Protein 5LX8 (pdb70)

Solvent-accessible surface area: 19926 Å² total; per-residue (Å²): 141,131,80,113,91,139,7,50,42,128,112,0,46,93,27,1,94,36,0,43,29,11,4,7,79,12,12,57,34,33,2,2,10,20,4,5,2,0,3,1,11,0,4,1,0,9,1,0,0,64,14,39,140,48,22,28,25,5,19,9,2,0,23,12,100,62,19,72,32,92,11,134,0,0,17,34,0,7,93,51,0,30,94,1,2,72,90,0,12,64,0,0,74,9,0,47,93,13,71,87,188,64,11,105,79,34,62,50,30,18,0,0,0,57,0,2,6,0,4,0,4,1,14,0,2,12,0,0,6,44,1,3,14,9,53,72,43,81,37,116,104,112,41,113,114,125,34,21,0,66,88,66,84,29,34,79,6,15,59,59,2,0,55,5,0,48,54,0,38,92,46,8,33,77,88,18,155,99,101,17,38,0,3,26,2,0,0,0,0,2,0,0,20,0,16,1,20,12,0,9,40,8,79,42,81,36,5,47,56,78,33,64,38,93,104,5,1,109,47,0,17,116,8,1,40,71,132,16,1,69,106,22,54,40,17,46,22,120,6,0,0,24,9,16,20,30,162,91,63,59,25,45,0,12,5,4,3,14,63,20,64,134,91,16,14,97,0,20,1,10,3,8,2,35,58,33,47,33,3,3,10,1,2,0,0,19,7,0,2,0,1,0,17,9,44,82,114,0,38,5,44,60,104,67,30,21,113,132,71,23,97,38,77,92,29,34,0,2,1,0,0,8,1,0,2,2,10,37,35,12,9,2,5,42,22,121,67,63,58,0,81,149,64,90,75,7,3,84,12,180,21,61,0,20,44,37,5,1,4,8,30,6,3,52,20,100,32,120,13,17,86,113,38,98,66,63,4,11,14,13,14,47,30,24,1,5,14,0,14,0,11,0,4,34,0,0,0,1,0,34,19,83,75,74,79,17,61,65,0,0,44,18,0,16,82,0,1,51,20,0,38,57,0,34,69,70,0,143,33,8,119,149,86,64,28,0,33,56,78,11,38,59,16,95,105,118,96,26,65,64,114,73,0,17,74,2,0,52,31,0,12,9,3,0,17,0,5,47,6,24,31,2,13,5,1,8,9,18,45,45,3,61,88,38,0,44,58,5,7,119,65,0,32,106,75,2,72,17,3,166,101,21,15,12,69,90,32,57,7,18,19,2,0,0,0,96,96,31,32,61,78,14,126,70,51,42,65,39,4,90,45,72

Structure (mmCIF, N/CA/C/O backbone):
data_5LX8
#
_entry.id   5LX8
#
_cell.length_a   107.633
_cell.length_b   129.380
_cell.length_c   86.610
_cell.angle_alpha   90.00
_cell.angle_beta   90.00
_cell.angle_gamma   90.00
#
_symmetry.space_group_name_H-M   'C 2 2 21'
#
loop_
_entity.id
_entity.type
_entity.pdbx_description
1 polymer 'SusD homolog'
2 non-polymer 'SULFATE ION'
3 non-polymer 'SODIUM ION'
4 water water
#
loop_
_atom_site.group_PDB
_atom_site.id
_atom_site.type_symbol
_atom_site.label_atom_id
_atom_site.label_alt_id
_atom_site.label_comp_id
_atom_site.label_asym_id
_atom_site.label_entity_id
_atom_site.label_seq_id
_atom_site.pdbx_PDB_ins_code
_atom_site.Cartn_x
_atom_site.Cartn_y
_atom_site.Cartn_z
_atom_site.occupancy
_atom_site.B_iso_or_equiv
_atom_site.auth_seq_id
_atom_site.auth_comp_id
_atom_site.auth_asym_id
_atom_site.auth_atom_id
_atom_site.pdbx_PDB_model_num
ATOM 1 N N . VAL A 1 32 ? 74.976 -17.196 40.709 1.00 32.18 32 VAL A N 1
ATOM 2 C CA . VAL A 1 32 ? 76.092 -17.385 39.748 1.00 27.31 32 VAL A CA 1
ATOM 3 C C . VAL A 1 32 ? 75.526 -17.096 38.336 1.00 27.41 32 VAL A C 1
ATOM 4 O O . VAL A 1 32 ? 74.713 -17.884 37.772 1.00 23.38 32 VAL A O 1
ATOM 8 N N . THR A 1 33 ? 75.934 -15.959 37.792 1.00 24.45 33 THR A N 1
ATOM 9 C CA . THR A 1 33 ? 75.377 -15.406 36.546 1.00 25.78 33 THR A CA 1
ATOM 10 C C . THR A 1 33 ? 75.272 -16.423 35.359 1.00 26.18 33 THR A C 1
ATOM 11 O O . THR A 1 33 ? 74.190 -16.617 34.746 1.00 25.82 33 THR A O 1
ATOM 15 N N . GLY A 1 34 ? 76.391 -17.086 35.064 1.00 24.61 34 GLY A N 1
ATOM 16 C CA . GLY A 1 34 ? 76.513 -17.994 33.923 1.00 24.43 34 GLY A CA 1
ATOM 17 C C . GLY A 1 34 ? 75.854 -19.350 34.176 1.00 24.63 34 GLY A C 1
ATOM 18 O O . GLY A 1 34 ? 75.816 -20.172 33.287 1.00 21.01 34 GLY A O 1
ATOM 19 N N . ASP A 1 35 ? 75.373 -19.606 35.401 1.00 24.60 35 ASP A N 1
ATOM 20 C CA . ASP A 1 35 ? 74.607 -20.849 35.693 1.00 24.92 35 ASP A CA 1
ATOM 21 C C . ASP A 1 35 ? 73.061 -20.699 35.653 1.00 23.97 35 ASP A C 1
ATOM 22 O O . ASP A 1 35 ? 72.355 -21.680 35.916 1.00 23.94 35 ASP A O 1
ATOM 27 N N . GLN A 1 36 ? 72.543 -19.522 35.306 1.00 23.15 36 GLN A N 1
ATOM 28 C CA . GLN A 1 36 ? 71.107 -19.250 35.290 1.00 23.78 36 GLN A CA 1
ATOM 29 C C . GLN A 1 36 ? 70.505 -19.753 33.985 1.00 24.24 36 GLN A C 1
ATOM 30 O O . GLN A 1 36 ? 70.798 -19.219 32.909 1.00 21.60 36 GLN A O 1
ATOM 36 N N . ILE A 1 37 ? 69.637 -20.744 34.086 1.00 23.21 37 ILE A N 1
ATOM 37 C CA . ILE A 1 37 ? 68.952 -21.268 32.913 1.00 24.03 37 ILE A CA 1
ATOM 38 C C . ILE A 1 37 ? 67.942 -20.263 32.352 1.00 23.38 37 ILE A C 1
ATOM 39 O O . ILE A 1 37 ? 67.690 -20.221 31.119 1.00 22.69 37 ILE A O 1
ATOM 44 N N . ALA A 1 38 ? 67.375 -19.457 33.250 1.00 21.77 38 ALA A N 1
ATOM 45 C CA . ALA A 1 38 ? 66.336 -18.506 32.918 1.00 22.56 38 ALA A CA 1
ATOM 46 C C . ALA A 1 38 ? 66.485 -17.221 33.719 1.00 22.57 38 ALA A C 1
ATOM 47 O O . ALA A 1 38 ? 66.447 -17.258 34.939 1.00 22.71 38 ALA A O 1
ATOM 49 N N . SER A 1 39 ? 66.633 -16.084 33.034 1.00 20.64 39 SER A N 1
ATOM 50 C CA . SER A 1 39 ? 66.640 -14.764 33.676 1.00 19.87 39 SER A CA 1
ATOM 51 C C . SER A 1 39 ? 65.221 -14.248 33.978 1.00 18.33 39 SER A C 1
ATOM 52 O O . SER A 1 39 ? 64.231 -14.703 33.366 1.00 17.71 39 SER A O 1
ATOM 55 N N . PRO A 1 40 ? 65.106 -13.295 34.906 1.00 18.53 40 PRO A N 1
ATOM 56 C CA . PRO A 1 40 ? 63.788 -12.663 35.143 1.00 18.80 40 PRO A CA 1
ATOM 57 C C . PRO A 1 40 ? 63.088 -12.161 33.904 1.00 17.87 40 PRO A C 1
ATOM 58 O O . PRO A 1 40 ? 61.877 -12.356 33.770 1.00 17.85 40 PRO A O 1
ATOM 62 N N . GLU A 1 41 ? 63.824 -11.471 33.038 1.00 17.07 41 GLU A N 1
ATOM 63 C CA . GLU A 1 41 ? 63.238 -10.908 31.842 1.00 18.48 41 GLU A CA 1
ATOM 64 C C . GLU A 1 41 ? 62.643 -12.013 30.983 1.00 16.93 41 GLU A C 1
ATOM 65 O O . GLU A 1 41 ? 61.537 -11.867 30.464 1.00 16.23 41 GLU A O 1
ATOM 71 N N . TYR A 1 42 ? 63.362 -13.118 30.823 1.00 14.92 42 TYR A N 1
ATOM 72 C CA . TYR A 1 42 ? 62.869 -14.195 29.960 1.00 15.30 42 TYR A CA 1
ATOM 73 C C . TYR A 1 42 ? 61.625 -14.840 30.582 1.00 16.28 42 TYR A C 1
ATOM 74 O O . TYR A 1 42 ? 60.637 -15.117 29.904 1.00 14.28 42 TYR A O 1
ATOM 83 N N . VAL A 1 43 ? 61.652 -15.040 31.902 1.00 17.05 43 VAL A N 1
ATOM 84 C CA . VAL A 1 43 ? 60.510 -15.664 32.562 1.00 16.14 43 VAL A CA 1
ATOM 85 C C . VAL A 1 43 ? 59.289 -14.720 32.533 1.00 15.77 43 VAL A C 1
ATOM 86 O O . VAL A 1 43 ? 58.134 -15.150 32.321 1.00 15.78 43 VAL A O 1
ATOM 90 N N . ASP A 1 44 ? 59.527 -13.438 32.749 1.00 16.14 44 ASP A N 1
ATOM 91 C CA . ASP A 1 44 ? 58.415 -12.488 32.639 1.00 17.76 44 ASP A CA 1
ATOM 92 C C . ASP A 1 44 ? 57.834 -12.468 31.248 1.00 16.65 44 ASP A C 1
ATOM 93 O O . ASP A 1 44 ? 56.634 -12.266 31.100 1.00 16.59 44 ASP A O 1
ATOM 98 N N . ASN A 1 45 ? 58.685 -12.549 30.240 1.00 16.34 45 ASN A N 1
ATOM 99 C CA . ASN A 1 45 ? 58.191 -12.698 28.862 1.00 17.48 45 ASN A CA 1
ATOM 100 C C . ASN A 1 45 ? 57.326 -13.948 28.646 1.00 15.06 45 ASN A C 1
ATOM 101 O O . ASN A 1 45 ? 56.312 -13.870 27.954 1.00 15.70 45 ASN A O 1
ATOM 106 N N . LEU A 1 46 ? 57.687 -15.064 29.245 1.00 13.91 46 LEU A N 1
ATOM 107 C CA . LEU A 1 46 ? 56.852 -16.264 29.158 1.00 14.61 46 LEU A CA 1
ATOM 108 C C . LEU A 1 46 ? 55.495 -16.023 29.798 1.00 14.79 46 LEU A C 1
ATOM 109 O O . LEU A 1 46 ? 54.454 -16.443 29.281 1.00 13.56 46 LEU A O 1
ATOM 114 N N . VAL A 1 47 ? 55.514 -15.336 30.921 1.00 14.92 47 VAL A N 1
ATOM 115 C CA . VAL A 1 47 ? 54.263 -14.991 31.613 1.00 15.37 47 VAL A CA 1
ATOM 116 C C . VAL A 1 47 ? 53.413 -14.037 30.767 1.00 15.20 47 VAL A C 1
ATOM 117 O O . VAL A 1 47 ? 52.191 -14.226 30.609 1.00 13.64 47 VAL A O 1
ATOM 121 N N . ILE A 1 48 ? 54.038 -13.017 30.204 1.00 15.42 48 ILE A N 1
ATOM 122 C CA . ILE A 1 48 ? 53.307 -12.096 29.369 1.00 16.40 48 ILE A CA 1
ATOM 123 C C . ILE A 1 48 ? 52.710 -12.863 28.151 1.00 15.46 48 IL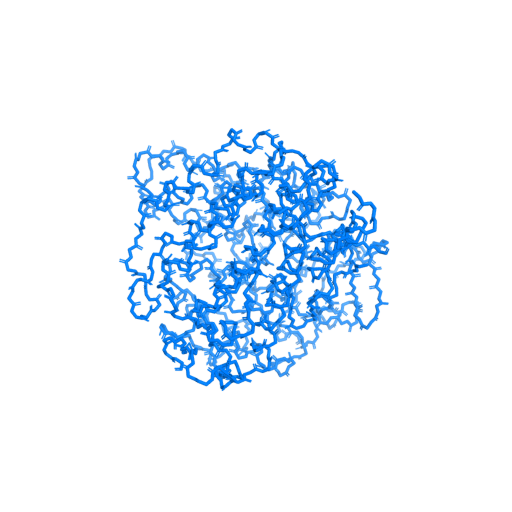E A C 1
ATOM 124 O O . ILE A 1 48 ? 51.575 -12.651 27.791 1.00 13.01 48 ILE A O 1
ATOM 129 N N . SER A 1 49 ? 53.472 -13.800 27.576 1.00 14.61 49 SER A N 1
ATOM 130 C CA A SER A 1 49 ? 52.995 -14.607 26.456 0.50 13.66 49 SER A CA 1
ATOM 131 C CA B SER A 1 49 ? 52.943 -14.572 26.444 0.50 14.41 49 SER A CA 1
ATOM 132 C C . SER A 1 49 ? 51.765 -15.429 26.857 1.00 13.92 49 SER A C 1
ATOM 133 O O . SER A 1 49 ? 50.855 -15.657 26.040 1.00 12.55 49 SER A O 1
ATOM 138 N N . ALA A 1 50 ? 51.786 -15.928 28.102 1.00 13.24 50 ALA A N 1
ATOM 139 C CA . ALA A 1 50 ? 50.667 -16.726 28.592 1.00 13.61 50 ALA A CA 1
ATOM 140 C C . ALA A 1 50 ? 49.402 -15.892 28.747 1.00 12.97 50 ALA A C 1
ATOM 141 O O . ALA A 1 50 ? 48.325 -16.383 28.491 1.00 12.55 50 ALA A O 1
ATOM 143 N N . TYR A 1 51 ? 49.533 -14.630 29.139 1.00 12.25 51 TYR A N 1
ATOM 144 C CA . TYR A 1 51 ? 48.384 -13.726 29.102 1.00 13.13 51 TYR A CA 1
ATOM 145 C C . TYR A 1 51 ? 47.961 -13.368 27.671 1.00 13.79 51 TYR A C 1
ATOM 146 O O . TYR A 1 51 ? 46.729 -13.238 27.356 1.00 15.26 51 TYR A O 1
ATOM 155 N N . ALA A 1 52 ? 48.961 -13.123 26.835 1.00 13.40 52 ALA A N 1
ATOM 156 C CA . ALA A 1 52 ? 48.724 -12.564 25.485 1.00 13.87 52 ALA A CA 1
ATOM 157 C C . ALA A 1 52 ? 47.849 -13.458 24.597 1.00 14.20 52 ALA A C 1
ATOM 158 O O . ALA A 1 52 ? 47.033 -12.974 23.809 1.00 14.30 52 ALA A O 1
ATOM 160 N N . ILE A 1 53 ? 47.989 -14.763 24.752 1.00 12.85 53 ILE A N 1
ATOM 161 C CA . ILE A 1 53 ? 47.211 -15.681 23.962 1.00 14.06 53 ILE A CA 1
ATOM 162 C C . ILE A 1 53 ? 45.711 -15.566 24.221 1.00 13.84 53 ILE A C 1
ATOM 163 O O . ILE A 1 53 ? 44.879 -15.882 23.366 1.00 14.16 53 ILE A O 1
ATOM 168 N N . TRP A 1 54 ? 45.340 -15.069 25.404 1.00 13.98 54 TRP A N 1
ATOM 169 C CA . TRP A 1 54 ? 43.942 -14.808 25.673 1.00 13.03 54 TRP A CA 1
ATOM 170 C C . TRP A 1 54 ? 43.344 -13.704 24.805 1.00 14.88 54 TRP A C 1
ATOM 171 O O . TRP A 1 54 ? 42.141 -13.720 24.559 1.00 13.52 54 TRP A O 1
ATOM 182 N N . ALA A 1 55 ? 44.190 -12.792 24.330 1.00 14.54 55 ALA A N 1
ATOM 183 C CA . ALA A 1 55 ? 43.773 -11.718 23.411 1.00 15.64 55 ALA A CA 1
ATOM 184 C C . ALA A 1 55 ? 44.008 -12.017 21.973 1.00 16.08 55 ALA A C 1
ATOM 185 O O . ALA A 1 55 ? 43.348 -11.404 21.145 1.00 18.13 55 ALA A O 1
ATOM 187 N N . THR A 1 56 ? 44.983 -12.863 21.659 1.00 16.05 56 THR A N 1
ATOM 188 C CA . THR A 1 56 ? 45.394 -13.113 20.260 1.00 16.95 56 THR A CA 1
ATOM 189 C C . THR A 1 56 ? 45.149 -14.531 19.761 1.00 16.65 56 THR A C 1
ATOM 190 O O . THR A 1 56 ? 45.360 -14.781 18.567 1.00 16.42 56 THR A O 1
ATOM 194 N N . GLY A 1 57 ? 44.738 -15.435 20.659 1.00 14.57 57 GLY A N 1
ATOM 195 C CA . GLY A 1 57 ? 44.704 -16.897 20.391 1.00 14.02 57 GLY A CA 1
ATOM 196 C C . GLY A 1 57 ? 43.355 -17.330 19.846 1.00 13.63 57 GLY A C 1
ATOM 197 O O . GLY A 1 57 ? 43.217 -18.467 19.422 1.00 13.06 57 GLY A O 1
ATOM 198 N N . ASP A 1 58 ? 42.358 -16.432 19.836 1.00 12.70 58 ASP A N 1
ATOM 199 C CA . ASP A 1 58 ? 41.033 -16.806 19.370 1.00 13.64 58 ASP A CA 1
ATOM 200 C C . ASP A 1 58 ? 40.819 -16.160 18.015 1.00 14.82 58 ASP A C 1
ATOM 201 O O . ASP A 1 58 ? 41.707 -15.462 17.519 1.00 14.25 58 ASP A O 1
ATOM 206 N N . ASP A 1 59 ? 39.625 -16.331 17.465 1.00 15.57 59 ASP A N 1
ATOM 207 C CA . ASP A 1 59 ? 39.329 -15.761 16.130 1.00 15.92 59 ASP A CA 1
ATOM 208 C C . ASP A 1 59 ? 37.835 -15.598 15.954 1.00 15.67 59 ASP A C 1
ATOM 209 O O . ASP A 1 59 ? 37.050 -15.944 16.852 1.00 13.90 59 ASP A O 1
ATOM 214 N N . ILE A 1 60 ? 37.444 -15.120 14.771 1.00 15.88 60 ILE A N 1
ATOM 215 C CA . ILE A 1 60 ? 36.065 -14.732 14.486 1.00 15.28 60 ILE A CA 1
ATOM 216 C C . ILE A 1 60 ? 35.037 -15.836 14.728 1.00 16.03 60 ILE A C 1
ATOM 217 O O . ILE A 1 60 ? 33.935 -15.537 15.136 1.00 17.26 60 ILE A O 1
ATOM 222 N N . ASN A 1 61 ? 35.392 -17.088 14.438 1.00 14.13 61 ASN A N 1
ATOM 223 C CA . ASN A 1 61 ? 34.486 -18.222 14.635 1.00 16.12 61 ASN A CA 1
ATOM 224 C C . ASN A 1 61 ? 34.859 -19.083 15.853 1.00 14.99 61 ASN A C 1
ATOM 225 O O . ASN A 1 61 ? 34.361 -20.173 16.012 1.00 15.16 61 ASN A O 1
ATOM 230 N N . SER A 1 62 ? 35.742 -18.562 16.704 1.00 15.40 62 SER A N 1
ATOM 231 C CA A SER A 1 62 ? 36.218 -19.303 17.889 0.50 15.91 62 SER A CA 1
ATOM 232 C CA B SER A 1 62 ? 36.244 -19.288 17.871 0.50 15.31 62 SER A CA 1
ATOM 233 C C . SER A 1 62 ? 36.590 -18.315 18.989 1.00 14.43 62 SER A C 1
ATOM 234 O O . SER A 1 62 ? 37.666 -18.377 19.548 1.00 15.82 62 SER A O 1
ATOM 239 N N . SER A 1 63 ? 35.686 -17.392 19.290 1.00 13.24 63 SER A N 1
ATOM 240 C CA . SER A 1 63 ? 35.974 -16.360 20.307 1.00 13.37 63 SER A CA 1
ATOM 241 C C . SER A 1 63 ? 36.069 -17.021 21.661 1.00 12.79 63 SER A C 1
ATOM 242 O O . SER A 1 63 ? 35.253 -17.903 21.966 1.00 11.48 63 SER A O 1
ATOM 245 N N . PHE A 1 64 ? 36.994 -16.537 22.487 1.00 12.92 64 PHE A N 1
ATOM 246 C CA . PHE A 1 64 ? 37.099 -16.998 23.867 1.00 13.60 64 PHE A CA 1
ATOM 247 C C . PHE A 1 64 ? 35.989 -16.498 24.784 1.00 13.30 64 PHE A C 1
ATOM 248 O O . PHE A 1 64 ? 35.841 -17.009 25.903 1.00 13.55 64 PHE A O 1
ATOM 256 N N . SER A 1 65 ? 35.163 -15.589 24.291 1.00 13.75 65 SER A N 1
ATOM 257 C CA . SER A 1 65 ? 33.875 -15.321 24.961 1.00 14.29 65 SER A CA 1
ATOM 258 C C . SER A 1 65 ? 32.920 -16.514 24.827 1.00 13.86 65 SER A C 1
ATOM 259 O O . SER A 1 65 ? 31.985 -16.642 25.596 1.00 14.21 65 SER A O 1
ATOM 262 N N . LEU A 1 66 ? 33.174 -17.366 23.822 1.00 12.51 66 LEU A N 1
ATOM 263 C CA . LEU A 1 66 ? 32.344 -18.499 23.467 1.00 12.19 66 LEU A CA 1
ATOM 264 C C . LEU A 1 66 ? 30.957 -18.088 22.947 1.00 12.06 66 LEU A C 1
ATOM 265 O O . LEU A 1 66 ? 30.025 -18.895 22.946 1.00 11.52 66 LEU A O 1
ATOM 270 N N . TRP A 1 67 ? 30.812 -16.841 22.477 1.00 12.16 67 TRP A N 1
ATOM 271 C CA . TRP A 1 67 ? 29.529 -16.426 21.903 1.00 12.68 67 TRP A CA 1
ATOM 272 C C . TRP A 1 67 ? 29.093 -17.348 20.759 1.00 12.34 67 TRP A C 1
ATOM 273 O O . TRP A 1 67 ? 27.905 -17.667 20.621 1.00 11.97 67 TRP A O 1
ATOM 284 N N . ASN A 1 68 ? 30.034 -17.803 19.967 1.00 12.16 68 ASN A N 1
ATOM 285 C CA . ASN A 1 68 ? 29.701 -18.681 18.815 1.00 12.61 68 ASN A CA 1
ATOM 286 C C . ASN A 1 68 ? 28.933 -19.923 19.204 1.00 13.29 68 ASN A C 1
ATOM 287 O O . ASN A 1 68 ? 28.159 -20.388 18.416 1.00 13.06 68 ASN A O 1
ATOM 292 N N . TYR A 1 69 ? 29.170 -20.426 20.436 1.00 12.16 69 TYR A N 1
ATOM 293 C CA . TYR A 1 69 ? 28.540 -21.607 20.985 1.00 12.56 69 TYR A CA 1
ATOM 294 C C . TYR A 1 69 ? 27.268 -21.300 21.753 1.00 12.64 69 TYR A C 1
ATOM 295 O O . TYR A 1 69 ? 26.363 -22.166 21.857 1.00 12.88 69 TYR A O 1
ATOM 304 N N . ASP A 1 70 ? 27.131 -20.070 22.268 1.00 12.70 70 ASP A N 1
ATOM 305 C CA . ASP A 1 70 ? 25.908 -19.698 22.967 1.00 12.72 70 ASP A CA 1
ATOM 306 C C . ASP A 1 70 ? 24.759 -19.378 21.998 1.00 12.69 70 ASP A C 1
ATOM 307 O O . ASP A 1 70 ? 23.626 -19.110 22.435 1.00 13.64 70 ASP A O 1
ATOM 312 N N . VAL A 1 71 ? 24.996 -19.495 20.686 1.00 13.40 71 VAL A N 1
ATOM 313 C CA . VAL A 1 71 ? 23.837 -19.507 19.724 1.00 13.81 71 VAL A CA 1
ATOM 314 C C . VAL A 1 71 ? 22.881 -20.653 19.998 1.00 12.62 71 VAL A C 1
ATOM 315 O O . VAL A 1 71 ? 21.730 -20.647 19.523 1.00 14.02 71 VAL A O 1
ATOM 319 N N . ARG A 1 72 ? 23.348 -21.659 20.731 1.00 12.33 72 ARG A N 1
ATOM 320 C CA . ARG A 1 72 ? 22.457 -22.721 21.209 1.00 12.46 72 ARG A CA 1
ATOM 321 C C . ARG A 1 72 ? 21.408 -22.268 22.203 1.00 12.27 72 ARG A C 1
ATOM 322 O O . ARG A 1 72 ? 20.419 -22.954 22.391 1.00 13.18 72 ARG A O 1
ATOM 330 N N . SER A 1 73 ? 21.644 -21.174 22.928 1.00 11.53 73 SER A N 1
ATOM 331 C CA . SER A 1 73 ? 20.713 -20.724 23.950 1.00 10.80 73 SER A CA 1
ATOM 332 C C . SER A 1 73 ? 19.479 -20.045 23.359 1.00 11.28 73 SER A C 1
ATOM 333 O O . SER A 1 73 ? 19.385 -19.748 22.127 1.00 11.48 73 SER A O 1
ATOM 336 N N . ASP A 1 74 ? 18.547 -19.766 24.270 1.00 12.09 74 ASP A N 1
ATOM 337 C CA . ASP A 1 74 ? 17.346 -18.969 24.014 1.00 11.99 74 ASP A CA 1
ATOM 338 C C . ASP A 1 74 ? 17.614 -17.456 23.932 1.00 11.99 74 ASP A C 1
ATOM 339 O O . ASP A 1 74 ? 16.690 -16.706 23.676 1.00 12.97 74 ASP A O 1
ATOM 344 N N . ASP A 1 75 ? 18.855 -17.020 24.137 1.00 11.92 75 ASP A N 1
ATOM 345 C CA . ASP A 1 75 ? 19.217 -15.613 24.067 1.00 12.51 75 ASP A CA 1
ATOM 346 C C . ASP A 1 75 ? 19.449 -15.104 22.673 1.00 12.43 75 ASP A C 1
ATOM 347 O O . ASP A 1 75 ? 19.306 -13.893 22.443 1.00 12.46 75 ASP A O 1
ATOM 352 N N . CYS A 1 76 ? 19.861 -15.970 21.752 1.00 12.44 76 CYS A N 1
ATOM 353 C CA . CYS A 1 76 ? 20.283 -15.436 20.513 1.00 13.97 76 CYS A CA 1
ATOM 354 C C . CYS A 1 76 ? 20.213 -16.341 19.300 1.00 12.90 76 CYS A C 1
ATOM 355 O O . CYS A 1 76 ? 19.970 -17.557 19.414 1.00 13.23 76 CYS A O 1
ATOM 358 N N . TYR A 1 77 ? 20.425 -15.692 18.164 1.00 12.21 77 TYR A N 1
ATOM 359 C CA . TYR A 1 77 ? 20.514 -16.376 16.872 1.00 12.49 77 TYR A CA 1
ATOM 360 C C . TYR A 1 77 ? 21.908 -16.198 16.320 1.00 12.85 77 TYR A C 1
ATOM 361 O O . TYR A 1 77 ? 22.587 -15.234 16.668 1.00 12.47 77 TYR A O 1
ATOM 370 N N . LYS A 1 78 ? 22.338 -17.103 15.419 1.00 12.28 78 LYS A N 1
ATOM 371 C CA . LYS A 1 78 ? 23.634 -16.998 14.784 1.00 12.61 78 LYS A CA 1
ATOM 372 C C . LYS A 1 78 ? 23.813 -15.649 14.061 1.00 13.04 78 LYS A C 1
ATOM 373 O O . LYS A 1 78 ? 24.849 -15.026 14.160 1.00 12.60 78 LYS A O 1
ATOM 379 N N . GLY A 1 79 ? 22.828 -15.276 13.246 1.00 14.50 79 GLY A N 1
ATOM 380 C CA . GLY A 1 79 ? 22.970 -14.148 12.329 1.00 15.42 79 GLY A CA 1
ATOM 381 C C . GLY A 1 79 ? 23.838 -14.471 11.134 1.00 16.46 79 GLY A C 1
ATOM 382 O O . GLY A 1 79 ? 24.013 -15.651 10.738 1.00 17.69 79 GLY A O 1
ATOM 383 N N . GLY A 1 80 A 24.355 -13.413 10.541 1.00 14.63 80 GLY A N 1
ATOM 384 C CA . GLY A 1 80 A 25.078 -13.503 9.281 1.00 15.80 80 GLY A CA 1
ATOM 385 C C . GLY A 1 80 A 24.120 -13.465 8.093 1.00 16.51 80 GLY A C 1
ATOM 386 O O . GLY A 1 80 A 22.963 -13.001 8.230 1.00 15.43 80 GLY A O 1
ATOM 387 N N . SER A 1 81 ? 24.602 -13.924 6.931 1.00 16.96 81 SER A N 1
ATOM 388 C CA . SER A 1 81 ? 23.827 -13.780 5.671 1.00 18.88 81 SER A CA 1
ATOM 389 C C . SER A 1 81 ? 22.676 -14.793 5.548 1.00 18.82 81 SER A C 1
ATOM 390 O O . SER A 1 81 ? 21.684 -14.549 4.841 1.00 19.77 81 SER A O 1
ATOM 393 N N . GLY A 1 82 ? 22.779 -15.882 6.283 1.00 16.91 82 GLY A N 1
ATOM 394 C CA . GLY A 1 82 ? 21.775 -16.945 6.263 1.00 17.19 82 GLY A CA 1
ATOM 395 C C . GLY A 1 82 ? 22.274 -18.192 6.960 1.00 17.03 82 GLY A C 1
ATOM 396 O O . GLY A 1 82 ? 23.359 -18.199 7.565 1.00 15.12 82 GLY A O 1
ATOM 397 N N . THR A 1 83 ? 21.490 -19.280 6.885 1.00 17.52 83 THR A N 1
ATOM 398 C CA . THR A 1 83 ? 21.788 -20.445 7.691 1.00 19.02 83 THR A CA 1
ATOM 399 C C . THR A 1 83 ? 23.098 -21.101 7.314 1.00 18.97 83 THR A C 1
ATOM 400 O O . THR A 1 83 ? 23.734 -21.733 8.182 1.00 18.02 83 THR A O 1
ATOM 404 N N . GLU A 1 84 ? 23.529 -20.932 6.065 1.00 19.21 84 GLU A N 1
ATOM 405 C CA . GLU A 1 84 ? 24.765 -21.534 5.608 1.00 20.99 84 GLU A CA 1
ATOM 406 C C . GLU A 1 84 ? 25.986 -20.667 5.803 1.00 19.94 84 GLU A C 1
ATOM 407 O O . GLU A 1 84 ? 27.097 -21.073 5.480 1.00 18.84 84 GLU A O 1
ATOM 413 N N . ASP A 1 85 ? 25.817 -19.481 6.397 1.00 17.95 85 ASP A N 1
ATOM 414 C CA . ASP A 1 85 ? 26.933 -18.614 6.720 1.00 17.65 85 ASP A CA 1
ATOM 415 C C . ASP A 1 85 ? 27.455 -19.062 8.085 1.00 17.04 85 ASP A C 1
ATOM 416 O O . ASP A 1 85 ? 27.092 -18.523 9.115 1.00 17.03 85 ASP A O 1
ATOM 421 N N . GLY A 1 86 ? 28.291 -20.090 8.083 1.00 16.90 86 GLY A N 1
ATOM 422 C CA . GLY A 1 86 ? 28.673 -20.778 9.305 1.00 15.58 86 GLY A CA 1
ATOM 423 C C . GLY A 1 86 ? 27.690 -21.906 9.541 1.00 15.79 86 GLY A C 1
ATOM 424 O O . GLY A 1 86 ? 26.987 -21.958 10.548 1.00 13.87 86 GLY A O 1
ATOM 425 N N . GLY A 1 87 ? 27.612 -22.826 8.573 1.00 14.79 87 GLY A N 1
ATOM 426 C CA . GLY A 1 87 ? 26.661 -23.928 8.656 1.00 15.09 87 GLY A CA 1
ATOM 427 C C . GLY A 1 87 ? 26.803 -24.790 9.917 1.00 13.73 87 GLY A C 1
ATOM 428 O O . GLY A 1 87 ? 25.795 -25.291 10.484 1.00 14.87 87 GLY A O 1
ATOM 429 N N . VAL A 1 88 ? 28.029 -25.037 10.322 1.00 14.09 88 VAL A N 1
ATOM 430 C CA . VAL A 1 88 ? 28.302 -25.799 11.586 1.00 13.58 88 VAL A CA 1
ATOM 431 C C . VAL A 1 88 ? 27.684 -25.106 12.811 1.00 13.64 88 VAL A C 1
ATOM 432 O O . VAL A 1 88 ? 27.325 -25.775 13.793 1.00 13.24 88 VAL A O 1
ATOM 436 N N . PHE A 1 89 ? 27.555 -23.779 12.756 1.00 12.87 89 PHE A N 1
ATOM 437 C CA . PHE A 1 89 ? 26.962 -23.009 13.899 1.00 12.90 89 PHE A CA 1
ATOM 438 C C . PHE A 1 89 ? 25.457 -22.990 13.805 1.00 12.88 89 PHE A C 1
ATOM 439 O O . PHE A 1 89 ? 24.768 -23.021 14.816 1.00 12.33 89 PHE A O 1
ATOM 447 N N . ASN A 1 90 ? 24.911 -22.973 12.583 1.00 12.45 90 ASN A N 1
ATOM 448 C CA . ASN A 1 90 ? 23.507 -23.248 12.439 1.00 13.33 90 ASN A CA 1
ATOM 449 C C . ASN A 1 90 ? 23.133 -24.587 13.020 1.00 12.87 90 ASN A C 1
ATOM 450 O O . ASN A 1 90 ? 22.145 -24.733 13.732 1.00 12.81 90 ASN A O 1
ATOM 455 N N . ALA A 1 91 ? 23.954 -25.572 12.745 1.00 12.38 91 ALA A N 1
ATOM 456 C CA . ALA A 1 91 ? 23.659 -26.922 13.251 1.00 12.75 91 ALA A CA 1
ATOM 457 C C . ALA A 1 91 ? 23.650 -26.912 14.786 1.00 11.99 91 ALA A C 1
ATOM 458 O O . ALA A 1 91 ? 22.776 -27.460 15.403 1.00 11.52 91 ALA A O 1
ATOM 460 N N . LEU A 1 92 ? 24.609 -26.213 15.384 1.00 12.68 92 LEU A N 1
ATOM 461 C CA . LEU A 1 92 ? 24.582 -26.043 16.869 1.00 13.58 92 LEU A CA 1
ATOM 462 C C . LEU A 1 92 ? 23.334 -25.325 17.312 1.00 12.61 92 LEU A C 1
ATOM 463 O O . LEU A 1 92 ? 22.653 -25.772 18.244 1.00 13.96 92 LEU A O 1
ATOM 468 N N . GLU A 1 93 ? 22.991 -24.235 16.627 1.00 12.45 93 GLU A N 1
ATOM 469 C CA . GLU A 1 93 ? 21.806 -23.451 17.045 1.00 12.92 93 GLU A CA 1
ATOM 470 C C . GLU A 1 93 ? 20.532 -24.286 17.146 1.00 13.49 93 GLU A C 1
ATOM 471 O O . GLU A 1 93 ? 19.757 -24.142 18.089 1.00 12.93 93 GLU A O 1
ATOM 477 N N . ILE A 1 94 ? 20.320 -25.168 16.164 1.00 13.94 94 ILE A N 1
ATOM 478 C CA . ILE A 1 94 ? 19.120 -26.001 16.105 1.00 14.19 94 ILE A CA 1
ATOM 479 C C . ILE A 1 94 ? 19.292 -27.438 16.673 1.00 14.10 94 ILE A C 1
ATOM 480 O O . ILE A 1 94 ? 18.315 -28.187 16.730 1.00 14.30 94 ILE A O 1
ATOM 485 N N . SER A 1 95 ? 20.504 -27.790 17.123 1.00 13.63 95 SER A N 1
ATOM 486 C CA . SER A 1 95 ? 20.864 -29.098 17.707 1.00 13.97 95 SER A CA 1
ATOM 487 C C . SER A 1 95 ? 20.749 -30.274 16.705 1.00 15.81 95 SER A C 1
ATOM 488 O O . SER A 1 95 ? 20.549 -31.406 17.113 1.00 15.93 95 SER A O 1
ATOM 491 N N . LYS A 1 96 ? 20.867 -29.970 15.424 1.00 16.04 96 LYS A N 1
ATOM 492 C CA . LYS A 1 96 ? 20.676 -30.986 14.349 1.00 18.13 96 LYS A CA 1
ATOM 493 C C . LYS A 1 96 ? 21.810 -30.883 13.390 1.00 16.96 96 LYS A C 1
ATOM 494 O O . LYS A 1 96 ? 22.152 -29.767 12.990 1.00 15.33 96 LYS A O 1
ATOM 500 N N . GLY A 1 97 ? 22.384 -32.036 13.014 1.00 15.57 97 GLY A N 1
ATOM 501 C CA . GLY A 1 97 ? 23.448 -32.086 12.023 1.00 15.13 97 GLY A CA 1
ATOM 502 C C . GLY A 1 97 ? 24.797 -31.615 12.498 1.00 14.29 97 GLY A C 1
ATOM 503 O O . GLY A 1 97 ? 25.643 -31.250 11.696 1.00 15.55 97 GLY A O 1
ATOM 504 N N . ILE A 1 98 ? 25.003 -31.637 13.814 1.00 13.16 98 ILE A N 1
ATOM 505 C CA . ILE A 1 98 ? 26.306 -31.482 14.442 1.00 12.43 98 ILE A CA 1
ATOM 506 C C . ILE A 1 98 ? 27.062 -32.781 14.240 1.00 12.26 98 ILE A C 1
ATOM 507 O O . ILE A 1 98 ? 26.489 -33.832 14.368 1.00 13.12 98 ILE A O 1
ATOM 512 N N . ASN A 1 99 ? 28.334 -32.710 13.898 1.00 12.23 99 ASN A N 1
ATOM 513 C CA . ASN A 1 99 ? 29.177 -33.905 13.702 1.00 12.53 99 ASN A CA 1
ATOM 514 C C . ASN A 1 99 ? 30.386 -33.901 14.612 1.00 13.03 99 ASN A C 1
ATOM 515 O O . ASN A 1 99 ? 30.985 -32.837 14.855 1.00 12.98 99 ASN A O 1
ATOM 520 N N . THR A 1 100 ? 30.806 -35.085 15.062 1.00 12.73 100 THR A N 1
ATOM 521 C CA . THR A 1 100 ? 32.039 -35.231 15.859 1.00 13.27 100 THR A CA 1
ATOM 522 C C . THR A 1 100 ? 33.263 -34.653 15.168 1.00 13.79 100 THR A C 1
ATOM 523 O O . THR A 1 100 ? 34.223 -34.268 15.813 1.00 13.17 100 THR A O 1
ATOM 527 N N . THR A 1 101 ? 33.215 -34.593 13.834 1.00 12.21 101 THR A N 1
ATOM 528 C CA . THR A 1 101 ? 34.302 -34.120 13.006 1.00 13.13 101 THR A CA 1
ATOM 529 C C . THR A 1 101 ? 34.291 -32.625 12.672 1.00 13.25 101 THR A C 1
ATOM 530 O O . THR A 1 101 ? 35.150 -32.136 11.935 1.00 13.99 101 THR A O 1
ATOM 534 N N . ASP A 1 102 ? 33.298 -31.883 13.134 1.00 13.27 102 ASP A N 1
ATOM 535 C CA . ASP A 1 102 ? 33.141 -30.505 12.692 1.00 13.26 102 ASP A CA 1
ATOM 536 C C . ASP A 1 102 ? 34.389 -29.670 12.985 1.00 13.38 102 ASP A C 1
ATOM 537 O O . ASP A 1 102 ? 34.956 -29.703 14.118 1.00 12.57 102 ASP A O 1
ATOM 542 N N . TRP A 1 103 ? 34.809 -28.909 11.972 1.00 12.62 103 TRP A N 1
ATOM 543 C CA . TRP A 1 103 ? 36.067 -28.134 12.038 1.00 13.63 103 TRP A CA 1
ATOM 544 C C . TRP A 1 103 ? 36.137 -27.183 13.256 1.00 12.97 103 TRP A C 1
ATOM 545 O O . TRP A 1 103 ? 37.207 -27.000 13.875 1.00 12.55 103 TRP A O 1
ATOM 556 N N . ASN A 1 104 ? 34.991 -26.585 13.567 1.00 13.12 104 ASN A N 1
ATOM 557 C CA . ASN A 1 104 ? 34.890 -25.548 14.628 1.00 14.49 104 ASN A CA 1
ATOM 558 C C . ASN A 1 104 ? 35.085 -26.177 16.014 1.00 12.63 104 ASN A C 1
ATOM 559 O O . ASN A 1 104 ? 35.653 -25.578 16.916 1.00 13.42 104 ASN A O 1
ATOM 564 N N . ILE A 1 105 ? 34.601 -27.389 16.172 1.00 11.82 105 ILE A N 1
ATOM 565 C CA . ILE A 1 105 ? 34.623 -28.090 17.459 1.00 13.07 105 ILE A CA 1
ATOM 566 C C . ILE A 1 105 ? 36.045 -28.478 17.792 1.00 12.83 105 ILE A C 1
ATOM 567 O O . ILE A 1 105 ? 36.548 -28.258 18.914 1.00 12.08 105 ILE A O 1
ATOM 572 N N . ASN A 1 106 ? 36.736 -29.044 16.813 1.00 12.95 106 ASN A N 1
ATOM 573 C CA . ASN A 1 106 ? 38.149 -29.343 16.987 1.00 13.22 106 ASN A CA 1
ATOM 574 C C . ASN A 1 106 ? 38.968 -28.061 17.185 1.00 13.87 106 ASN A C 1
ATOM 575 O O . ASN A 1 106 ? 39.923 -28.052 17.978 1.00 13.22 106 ASN A O 1
ATOM 580 N N . ASP A 1 107 ? 38.608 -27.001 16.456 1.00 13.50 107 ASP A N 1
ATOM 581 C CA . ASP A 1 107 ? 39.382 -25.753 16.519 1.00 14.41 107 ASP A CA 1
ATOM 582 C C . ASP A 1 107 ? 39.327 -25.113 17.958 1.00 13.63 107 ASP A C 1
ATOM 583 O O . ASP A 1 107 ? 40.358 -24.686 18.486 1.00 13.77 107 ASP A O 1
ATOM 588 N N . ILE A 1 108 ? 38.140 -25.042 18.552 1.00 12.17 108 ILE A N 1
ATOM 589 C CA . ILE A 1 108 ? 37.996 -24.442 19.937 1.00 11.73 108 ILE A CA 1
ATOM 590 C C . ILE A 1 108 ? 38.714 -25.294 20.984 1.00 12.12 108 ILE A C 1
ATOM 591 O O . ILE A 1 108 ? 39.388 -24.772 21.876 1.00 12.54 108 ILE A O 1
ATOM 596 N N . TRP A 1 109 ? 38.598 -26.627 20.862 1.00 11.77 109 TRP A N 1
ATOM 597 C CA . TRP A 1 109 ? 39.413 -27.516 21.688 1.00 12.19 109 TRP A CA 1
ATOM 598 C C . TRP A 1 109 ? 40.911 -27.162 21.593 1.00 12.87 109 TRP A C 1
ATOM 599 O O . TRP A 1 109 ? 41.603 -26.950 22.590 1.00 11.30 109 TRP A O 1
ATOM 610 N N . LYS A 1 110 ? 41.421 -27.115 20.365 1.00 12.68 110 LYS A N 1
ATOM 611 C CA A LYS A 1 110 ? 42.836 -26.898 20.159 0.50 13.22 110 LYS A CA 1
ATOM 612 C CA B LYS A 1 110 ? 42.834 -26.877 20.141 0.50 13.45 110 LYS A CA 1
ATOM 613 C C . LYS A 1 110 ? 43.233 -25.498 20.678 1.00 12.75 110 LYS A C 1
ATOM 614 O O . LYS A 1 110 ? 44.255 -25.345 21.326 1.00 13.15 110 LYS A O 1
ATOM 625 N N . ARG A 1 111 ? 42.415 -24.497 20.394 1.00 11.80 111 ARG A N 1
ATOM 626 C CA . ARG A 1 111 ? 42.798 -23.126 20.780 1.00 12.35 111 ARG A CA 1
ATOM 627 C C . ARG A 1 111 ? 42.856 -22.989 22.298 1.00 12.60 111 ARG A C 1
ATOM 628 O O . ARG A 1 111 ? 43.756 -22.330 22.823 1.00 13.27 111 ARG A O 1
ATOM 636 N N . LEU A 1 112 ? 41.918 -23.615 23.006 1.00 12.51 112 LEU A N 1
ATOM 637 C CA . LEU A 1 112 ? 41.908 -23.545 24.475 1.00 13.05 112 LEU A CA 1
ATOM 638 C C . LEU A 1 112 ? 43.091 -24.340 25.067 1.00 14.08 112 LEU A C 1
ATOM 639 O O . LEU A 1 112 ? 43.737 -23.887 26.030 1.00 13.86 112 LEU A O 1
ATOM 644 N N . TYR A 1 113 ? 43.392 -25.504 24.484 1.00 13.34 113 TYR A N 1
ATOM 645 C CA . TYR A 1 113 ? 44.585 -26.239 24.901 1.00 12.53 113 TYR A CA 1
ATOM 646 C C . TYR A 1 113 ? 45.895 -25.480 24.627 1.00 12.84 113 TYR A C 1
ATOM 647 O O . TYR A 1 113 ? 46.829 -25.636 25.416 1.00 12.97 113 TYR A O 1
ATOM 656 N N . GLN A 1 114 ? 45.937 -24.633 23.601 1.00 13.06 114 GLN A N 1
ATOM 657 C CA . GLN A 1 114 ? 47.126 -23.806 23.328 1.00 13.58 114 GLN A CA 1
ATOM 658 C C . GLN A 1 114 ? 47.346 -22.809 24.470 1.00 12.92 114 GLN A C 1
ATOM 659 O O . GLN A 1 114 ? 48.494 -22.504 24.850 1.00 12.56 114 GLN A O 1
ATOM 665 N N . CYS A 1 115 ? 46.248 -22.288 25.034 1.00 12.83 115 CYS A N 1
ATOM 666 C CA . CYS A 1 115 ? 46.366 -21.397 26.188 1.00 13.03 115 CYS A CA 1
ATOM 667 C C . CYS A 1 115 ? 46.963 -22.137 27.378 1.00 12.17 115 CYS A C 1
ATOM 668 O O . CYS A 1 115 ? 47.803 -21.601 28.084 1.00 12.85 115 CYS A O 1
ATOM 671 N N . ILE A 1 116 ? 46.545 -23.393 27.593 1.00 12.32 116 ILE A N 1
ATOM 672 C CA . ILE A 1 116 ? 47.100 -24.218 28.657 1.00 12.37 116 ILE A CA 1
ATOM 673 C C . ILE A 1 116 ? 48.580 -24.507 28.419 1.00 13.81 116 ILE A C 1
ATOM 674 O O . ILE A 1 116 ? 49.404 -24.421 29.324 1.00 12.56 116 ILE A O 1
ATOM 679 N N . THR A 1 117 ? 48.943 -24.824 27.174 1.00 13.74 117 THR A N 1
ATOM 680 C CA . THR A 1 117 ? 50.337 -25.027 26.839 1.00 14.85 117 THR A CA 1
ATOM 681 C C . THR A 1 117 ? 51.209 -23.810 27.221 1.00 13.64 117 THR A C 1
ATOM 682 O O . THR A 1 117 ? 52.280 -23.970 27.801 1.00 13.54 117 THR A O 1
ATOM 686 N N . ARG A 1 118 ? 50.753 -22.606 26.915 1.00 13.43 118 ARG A N 1
ATOM 687 C CA . ARG A 1 118 ? 51.543 -21.424 27.206 1.00 14.07 118 ARG A CA 1
ATOM 688 C C . ARG A 1 118 ? 51.671 -21.196 28.710 1.00 13.44 118 ARG A C 1
ATOM 689 O O . ARG A 1 118 ? 52.739 -20.812 29.197 1.00 14.19 118 ARG A O 1
ATOM 697 N N . ALA A 1 119 ? 50.576 -21.409 29.453 1.00 13.01 119 ALA A N 1
ATOM 698 C CA . ALA A 1 119 ? 50.659 -21.297 30.908 1.00 13.84 119 ALA A CA 1
ATOM 699 C C . ALA A 1 119 ? 51.628 -22.304 31.479 1.00 13.66 119 ALA A C 1
ATOM 700 O O . ALA A 1 119 ? 52.435 -21.960 32.354 1.00 13.45 119 ALA A O 1
ATOM 702 N N . ASN A 1 120 ? 51.565 -23.528 30.981 1.00 13.80 120 ASN A N 1
ATOM 703 C CA . ASN A 1 120 ? 52.493 -24.577 31.427 1.00 14.29 120 ASN A CA 1
ATOM 704 C C . ASN A 1 120 ? 53.953 -24.318 31.095 1.00 14.17 120 ASN A C 1
ATOM 705 O O . ASN A 1 120 ? 54.840 -24.600 31.909 1.00 13.35 120 ASN A O 1
ATOM 710 N N . THR A 1 121 ? 54.212 -23.751 29.917 1.00 14.54 121 THR A N 1
ATOM 711 C CA . THR A 1 121 ? 55.571 -23.320 29.570 1.00 15.82 121 THR A CA 1
ATOM 712 C C . THR A 1 121 ? 56.122 -22.288 30.544 1.00 15.59 121 THR A C 1
ATOM 713 O O . THR A 1 121 ? 57.291 -22.377 30.992 1.00 15.57 121 THR A O 1
ATOM 717 N N . ALA A 1 122 ? 55.277 -21.312 30.921 1.00 14.36 122 ALA A N 1
ATOM 718 C CA . ALA A 1 122 ? 55.672 -20.359 31.904 1.00 13.90 122 ALA A CA 1
ATOM 719 C C . ALA A 1 122 ? 55.958 -21.042 33.228 1.00 13.44 122 ALA A C 1
ATOM 720 O O . ALA A 1 122 ? 56.991 -20.772 33.855 1.00 13.43 122 ALA A O 1
ATOM 722 N N . LEU A 1 123 ? 55.083 -21.938 33.667 1.00 12.90 123 LEU A N 1
ATOM 723 C CA . LEU A 1 123 ? 55.283 -22.609 34.925 1.00 13.10 123 LEU A CA 1
ATOM 724 C C . LEU A 1 123 ? 56.541 -23.465 34.969 1.00 14.15 123 LEU A C 1
ATOM 725 O O . LEU A 1 123 ? 57.205 -23.555 35.990 1.00 14.52 123 LEU A O 1
ATOM 730 N N . GLN A 1 124 ? 56.854 -24.120 33.849 1.00 15.12 124 GLN A N 1
ATOM 731 C CA . GLN A 1 124 ? 58.076 -24.918 33.747 1.00 17.55 124 GLN A CA 1
ATOM 732 C C . GLN A 1 124 ? 59.322 -24.103 34.100 1.00 16.15 124 GLN A C 1
ATOM 733 O O . GLN A 1 124 ? 60.207 -24.590 34.832 1.00 16.79 124 GLN A O 1
ATOM 739 N N . SER A 1 125 ? 59.401 -22.878 33.598 1.00 16.14 125 SER A N 1
ATOM 740 C CA . SER A 1 125 ? 60.489 -21.988 33.947 1.00 17.07 125 SER A CA 1
ATOM 741 C C . SER A 1 125 ? 60.332 -21.426 35.354 1.00 17.54 125 SER A C 1
ATOM 742 O O . SER A 1 125 ? 61.328 -21.360 36.099 1.00 18.17 125 SER A O 1
ATOM 745 N N . LEU A 1 126 ? 59.106 -20.967 35.709 1.00 17.52 126 LEU A N 1
ATOM 746 C CA . LEU A 1 126 ? 58.885 -20.409 37.047 1.00 17.28 126 LEU A CA 1
ATOM 747 C C . LEU A 1 126 ? 59.257 -21.378 38.172 1.00 18.15 126 LEU A C 1
ATOM 748 O O . LEU A 1 126 ? 59.832 -20.978 39.198 1.00 18.18 126 LEU A O 1
ATOM 753 N N . ASP A 1 127 ? 58.933 -22.645 37.992 1.00 19.03 127 ASP A N 1
ATOM 754 C CA . ASP A 1 127 ? 59.188 -23.645 39.018 1.00 20.85 127 ASP A CA 1
ATOM 755 C C . ASP A 1 127 ? 60.656 -23.743 39.378 1.00 24.29 127 ASP A C 1
ATOM 756 O O . ASP A 1 127 ? 60.956 -24.072 40.529 1.00 25.60 127 ASP A O 1
ATOM 761 N N . GLN A 1 128 ? 61.534 -23.496 38.400 1.00 26.48 128 GLN A N 1
ATOM 762 C CA . GLN A 1 128 ? 62.975 -23.558 38.580 1.00 27.15 128 GLN A CA 1
ATOM 763 C C . GLN A 1 128 ? 63.573 -22.294 39.173 1.00 25.05 128 GLN A C 1
ATOM 764 O O . GLN A 1 128 ? 64.756 -22.320 39.496 1.00 22.08 128 GLN A O 1
ATOM 770 N N . MET A 1 129 ? 62.819 -21.184 39.302 1.00 22.66 129 MET A N 1
ATOM 771 C CA . MET A 1 129 ? 63.423 -19.910 39.711 1.00 23.22 129 MET A CA 1
ATOM 772 C C . MET A 1 129 ? 63.715 -19.913 41.223 1.00 25.17 129 MET A C 1
ATOM 773 O O . MET A 1 129 ? 63.081 -20.601 42.001 1.00 22.20 129 MET A O 1
ATOM 778 N N . ASP A 1 130 ? 64.694 -19.120 41.592 1.00 27.27 130 ASP A N 1
ATOM 779 C CA . ASP A 1 130 ? 65.067 -18.916 42.981 1.00 32.56 130 ASP A CA 1
ATOM 780 C C . ASP A 1 130 ? 64.364 -17.663 43.409 1.00 30.12 130 ASP A C 1
ATOM 781 O O . ASP A 1 130 ? 64.496 -16.632 42.769 1.00 30.47 130 ASP A O 1
ATOM 786 N N . GLU A 1 131 ? 63.615 -17.726 44.494 1.00 31.43 131 GLU A N 1
ATOM 787 C CA . GLU A 1 131 ? 62.902 -16.540 44.987 1.00 34.90 131 GLU A CA 1
ATOM 788 C C . GLU A 1 131 ? 63.780 -15.339 45.335 1.00 38.12 131 GLU A C 1
ATOM 789 O O . GLU A 1 131 ? 63.318 -14.203 45.304 1.00 33.29 131 GLU A O 1
ATOM 795 N N . LYS A 1 132 ? 65.049 -15.597 45.648 1.00 40.99 132 LYS A N 1
ATOM 796 C CA . LYS A 1 132 ? 65.988 -14.549 45.957 1.00 42.27 132 LYS A CA 1
ATOM 797 C C . LYS A 1 132 ? 66.280 -13.736 44.714 1.00 39.69 132 LYS A C 1
ATOM 798 O O . LYS A 1 132 ? 66.443 -12.532 44.801 1.00 42.17 132 LYS A O 1
ATOM 804 N N . THR A 1 133 ? 66.312 -14.393 43.561 1.00 35.93 133 THR A N 1
ATOM 805 C CA . THR A 1 133 ? 66.466 -13.750 42.244 1.00 35.04 133 THR A CA 1
ATOM 806 C C . THR A 1 133 ? 65.152 -13.240 41.682 1.00 30.89 133 THR A C 1
ATOM 807 O O . THR A 1 133 ? 65.123 -12.289 40.904 1.00 28.77 133 THR A O 1
ATOM 811 N N . TYR A 1 134 ? 64.073 -13.955 41.985 1.00 28.88 134 TYR A N 1
ATOM 812 C CA . TYR A 1 134 ? 62.782 -13.705 41.356 1.00 25.86 134 TYR A CA 1
ATOM 813 C C . TYR A 1 134 ? 61.744 -13.716 42.464 1.00 26.12 134 TYR A C 1
ATOM 814 O O . TYR A 1 134 ? 61.032 -14.710 42.656 1.00 24.79 134 TYR A O 1
ATOM 823 N N . PRO A 1 135 ? 61.688 -12.610 43.224 1.00 26.44 135 PRO A N 1
ATOM 824 C CA . PRO A 1 135 ? 60.893 -12.603 44.476 1.00 25.92 135 PRO A CA 1
ATOM 825 C C . PRO A 1 135 ? 59.377 -12.867 44.301 1.00 23.17 135 PRO A C 1
ATOM 826 O O . PRO A 1 135 ? 58.750 -13.428 45.188 1.00 22.50 135 PRO A O 1
ATOM 830 N N . LEU A 1 136 ? 58.809 -12.528 43.155 1.00 21.08 136 LEU A N 1
ATOM 831 C CA . LEU A 1 136 ? 57.397 -12.806 42.931 1.00 21.35 136 LEU A CA 1
ATOM 832 C C . LEU A 1 136 ? 57.125 -14.170 42.320 1.00 19.97 136 LEU A C 1
ATOM 833 O O . LEU A 1 136 ? 55.995 -14.419 41.833 1.00 17.90 136 LEU A O 1
ATOM 838 N N . LYS A 1 137 ? 58.076 -15.112 42.465 1.00 18.23 137 LYS A N 1
ATOM 839 C CA . LYS A 1 137 ? 57.904 -16.466 41.943 1.00 17.47 137 LYS A CA 1
ATOM 840 C C . LYS A 1 137 ? 56.538 -17.036 42.267 1.00 17.55 137 LYS A C 1
ATOM 841 O O . LYS A 1 137 ? 55.836 -17.512 41.358 1.00 15.10 137 LYS A O 1
ATOM 847 N N . ASN A 1 138 ? 56.171 -17.047 43.556 1.00 16.53 138 ASN A N 1
ATOM 848 C CA . ASN A 1 138 ? 54.966 -17.733 43.926 1.00 18.28 138 ASN A CA 1
ATOM 849 C C . ASN A 1 138 ? 53.710 -17.038 43.391 1.00 15.93 138 ASN A C 1
ATOM 850 O O . ASN A 1 138 ? 52.747 -17.690 43.023 1.00 14.27 138 ASN A O 1
ATOM 855 N N . GLN A 1 139 ? 53.740 -15.722 43.335 1.00 14.96 139 GLN A N 1
ATOM 856 C CA . GLN A 1 139 ? 52.590 -14.989 42.815 1.00 15.68 139 GLN A CA 1
ATOM 857 C C . GLN A 1 139 ? 52.431 -15.272 41.305 1.00 14.33 139 GLN A C 1
ATOM 858 O O . GLN A 1 139 ? 51.303 -15.468 40.801 1.00 12.59 139 GLN A O 1
ATOM 864 N N . ARG A 1 140 ? 53.551 -15.258 40.596 1.00 13.26 140 ARG A N 1
ATOM 865 C CA . ARG A 1 140 ? 53.508 -15.553 39.137 1.00 13.57 140 ARG A CA 1
ATOM 866 C C . ARG A 1 140 ? 53.048 -16.984 38.861 1.00 12.39 140 ARG A C 1
ATOM 867 O O . ARG A 1 140 ? 52.261 -17.219 37.920 1.00 12.32 140 ARG A O 1
ATOM 875 N N . ILE A 1 141 ? 53.509 -17.928 39.692 1.00 12.84 141 ILE A N 1
ATOM 876 C CA . ILE A 1 141 ? 53.008 -19.313 39.593 1.00 12.96 141 ILE A CA 1
ATOM 877 C C . ILE A 1 141 ? 51.474 -19.300 39.762 1.00 13.26 141 ILE A C 1
ATOM 878 O O . ILE A 1 141 ? 50.745 -19.915 38.966 1.00 14.53 141 ILE A O 1
ATOM 883 N N . ALA A 1 142 ? 50.987 -18.572 40.769 1.00 12.96 142 ALA A N 1
ATOM 884 C CA . ALA A 1 142 ? 49.554 -18.465 41.003 1.00 12.76 142 ALA A CA 1
ATOM 885 C C . ALA A 1 142 ? 48.818 -17.886 39.782 1.00 12.58 142 ALA A C 1
ATOM 886 O O . ALA A 1 142 ? 47.781 -18.430 39.389 1.00 11.70 142 ALA A O 1
ATOM 888 N N . GLU A 1 143 ? 49.366 -16.823 39.180 1.00 11.88 143 GLU A N 1
ATOM 889 C CA . GLU A 1 143 ? 48.794 -16.236 37.955 1.00 12.38 143 GLU A CA 1
ATOM 890 C C . GLU A 1 143 ? 48.679 -17.301 36.852 1.00 11.86 143 GLU A C 1
ATOM 891 O O . GLU A 1 143 ? 47.671 -17.411 36.180 1.00 11.27 143 GLU A O 1
ATOM 897 N N . MET A 1 144 ? 49.728 -18.086 36.650 1.00 11.71 144 MET A N 1
ATOM 898 C CA . MET A 1 144 ? 49.697 -19.077 35.575 1.00 11.23 144 MET A CA 1
ATOM 899 C C . MET A 1 144 ? 48.734 -20.218 35.867 1.00 10.78 144 MET A C 1
ATOM 900 O O . MET A 1 144 ? 48.063 -20.697 34.987 1.00 11.83 144 MET A O 1
ATOM 905 N N . ARG A 1 145 ? 48.669 -20.660 37.116 1.00 10.82 145 ARG A N 1
ATOM 906 C CA . ARG A 1 145 ? 47.664 -21.658 37.536 1.00 11.08 145 ARG A CA 1
ATOM 907 C C . ARG A 1 145 ? 46.239 -21.167 37.398 1.00 10.78 145 ARG A C 1
ATOM 908 O O . ARG A 1 145 ? 45.375 -21.942 37.021 1.00 10.83 145 ARG A O 1
ATOM 916 N N . PHE A 1 146 ? 46.016 -19.878 37.631 1.00 10.62 146 PHE A N 1
ATOM 917 C CA . PHE A 1 146 ? 44.715 -19.290 37.420 1.00 10.61 146 PHE A CA 1
ATOM 918 C C . PHE A 1 146 ? 44.344 -19.338 35.924 1.00 10.70 146 PHE A C 1
ATOM 919 O O . PHE A 1 146 ? 43.215 -19.705 35.564 1.00 9.94 146 PHE A O 1
ATOM 927 N N . LEU A 1 147 ? 45.277 -18.941 35.065 1.00 10.40 147 LEU A N 1
ATOM 928 C CA . LEU A 1 147 ? 45.022 -18.980 33.629 1.00 10.50 147 LEU A CA 1
ATOM 929 C C . LEU A 1 147 ? 44.749 -20.428 33.140 1.00 10.57 147 LEU A C 1
ATOM 930 O O . LEU A 1 147 ? 43.866 -20.650 32.285 1.00 10.50 147 LEU A O 1
ATOM 935 N N . ARG A 1 148 ? 45.500 -21.378 33.688 1.00 11.30 148 ARG A N 1
ATOM 936 C CA . ARG A 1 148 ? 45.319 -22.784 33.362 1.00 11.62 148 ARG A CA 1
ATOM 937 C C . ARG A 1 148 ? 43.924 -23.234 33.795 1.00 11.73 148 ARG A C 1
ATOM 938 O O . ARG A 1 148 ? 43.251 -23.987 33.080 1.00 11.63 148 ARG A O 1
ATOM 946 N N . GLY A 1 149 ? 43.497 -22.775 34.982 1.00 10.81 149 GLY A N 1
ATOM 947 C CA . GLY A 1 149 ? 42.205 -23.095 35.467 1.00 11.58 149 GLY A CA 1
ATOM 948 C C . GLY A 1 149 ? 41.117 -22.502 34.574 1.00 10.63 149 GLY A C 1
ATOM 949 O O . GLY A 1 149 ? 40.094 -23.161 34.361 1.00 11.07 149 GLY A O 1
ATOM 950 N N . HIS A 1 150 ? 41.308 -21.245 34.127 1.00 9.95 150 HIS A N 1
ATOM 951 C CA . HIS A 1 150 ? 40.355 -20.557 33.232 1.00 10.21 150 HIS A CA 1
ATOM 952 C C . HIS A 1 150 ? 40.118 -21.397 31.956 1.00 10.38 150 HIS A C 1
ATOM 953 O O . HIS A 1 150 ? 38.967 -21.687 31.556 1.00 11.13 150 HIS A O 1
ATOM 960 N N . ALA A 1 151 ? 41.210 -21.841 31.349 1.00 10.40 151 ALA A N 1
ATOM 961 C CA . ALA A 1 151 ? 41.099 -22.627 30.110 1.00 10.42 151 ALA A CA 1
ATOM 962 C C . ALA A 1 151 ? 40.408 -23.979 30.371 1.00 10.88 151 ALA A C 1
ATOM 963 O O . ALA A 1 151 ? 39.508 -24.353 29.636 1.00 10.58 151 ALA A O 1
ATOM 965 N N . HIS A 1 152 ? 40.814 -24.686 31.416 1.00 10.44 152 HIS A N 1
ATOM 966 C CA . HIS A 1 152 ? 40.201 -26.006 31.733 1.00 10.57 152 HIS A CA 1
ATOM 967 C C . HIS A 1 152 ? 38.702 -25.864 32.077 1.00 10.04 152 HIS A C 1
ATOM 968 O O . HIS A 1 152 ? 37.895 -26.692 31.685 1.00 11.62 152 HIS A O 1
ATOM 975 N N . PHE A 1 153 ? 38.328 -24.804 32.780 1.00 9.43 153 PHE A N 1
ATOM 976 C CA . PHE A 1 153 ? 36.953 -24.524 33.120 1.00 9.41 153 PHE A CA 1
ATOM 977 C C . PHE A 1 153 ? 36.100 -24.377 31.858 1.00 9.63 153 PHE A C 1
ATOM 978 O O . PHE A 1 153 ? 35.012 -24.977 31.770 1.00 8.41 153 PHE A O 1
ATOM 986 N N . MET A 1 154 ? 36.582 -23.570 30.903 1.00 9.58 154 MET A N 1
ATOM 987 C CA . MET A 1 154 ? 35.803 -23.362 29.676 1.00 11.22 154 MET A CA 1
ATOM 988 C C . MET A 1 154 ? 35.724 -24.659 28.852 1.00 11.15 154 MET A C 1
ATOM 989 O O . MET A 1 154 ? 34.649 -24.993 28.287 1.00 11.13 154 MET A O 1
ATOM 994 N N . LEU A 1 155 ? 36.845 -25.380 28.784 1.00 10.65 155 LEU A N 1
ATOM 995 C CA . LEU A 1 155 ? 36.846 -26.703 28.102 1.00 11.58 155 LEU A CA 1
ATOM 996 C C . LEU A 1 155 ? 35.829 -27.624 28.761 1.00 12.10 155 LEU A C 1
ATOM 997 O O . LEU A 1 155 ? 35.088 -28.306 28.074 1.00 12.36 155 LEU A O 1
ATOM 1002 N N . LYS A 1 156 ? 35.791 -27.637 30.098 1.00 11.40 156 LYS A N 1
ATOM 1003 C CA . LYS A 1 156 ? 34.858 -28.438 30.846 1.00 12.08 156 LYS A CA 1
ATOM 1004 C C . LYS A 1 156 ? 33.406 -28.070 30.548 1.00 11.57 156 LYS A C 1
ATOM 1005 O O . LYS A 1 156 ? 32.581 -28.954 30.327 1.00 11.42 156 LYS A O 1
ATOM 1011 N N . GLN A 1 157 ? 33.080 -26.773 30.533 1.00 10.94 157 GLN A N 1
ATOM 1012 C CA . GLN A 1 157 ? 31.727 -26.354 30.127 1.00 10.40 157 GLN A CA 1
ATOM 1013 C C . GLN A 1 157 ? 31.363 -26.824 28.713 1.00 10.34 157 GLN A C 1
ATOM 1014 O O . GLN A 1 157 ? 30.255 -27.309 28.452 1.00 10.08 157 GLN A O 1
ATOM 1020 N N . LEU A 1 158 ? 32.299 -26.671 27.800 1.00 10.03 158 LEU A N 1
ATOM 1021 C CA . LEU A 1 158 ? 32.013 -27.010 26.378 1.00 10.21 158 LEU A CA 1
ATOM 1022 C C . LEU A 1 158 ? 31.860 -28.509 26.156 1.00 10.77 158 LEU A C 1
ATOM 1023 O O . LEU A 1 158 ? 30.955 -28.942 25.477 1.00 10.86 158 LEU A O 1
ATOM 1028 N N . PHE A 1 159 ? 32.801 -29.284 26.717 1.00 11.49 159 PHE A N 1
ATOM 1029 C CA . PHE A 1 159 ? 33.028 -30.681 26.300 1.00 11.25 159 PHE A CA 1
ATOM 1030 C C . PHE A 1 159 ? 32.758 -31.714 27.366 1.00 12.11 159 PHE A C 1
ATOM 1031 O O . PHE A 1 159 ? 32.668 -32.915 27.039 1.00 12.58 159 PHE A O 1
ATOM 1039 N N . LYS A 1 160 ? 32.706 -31.290 28.632 1.00 11.66 160 LYS A N 1
ATOM 1040 C CA . LYS A 1 160 ? 32.552 -32.187 29.792 1.00 12.59 160 LYS A CA 1
ATOM 1041 C C . LYS A 1 160 ? 33.717 -33.119 30.112 1.00 12.76 160 LYS A C 1
ATOM 1042 O O . LYS A 1 160 ? 34.276 -33.086 31.221 1.00 11.36 160 LYS A O 1
ATOM 1048 N N . LYS A 1 161 ? 33.975 -34.029 29.193 1.00 14.42 161 LYS A N 1
ATOM 1049 C CA . LYS A 1 161 ? 34.998 -35.060 29.409 1.00 15.67 161 LYS A CA 1
ATOM 1050 C C . LYS A 1 161 ? 36.312 -34.573 28.823 1.00 15.44 161 LYS A C 1
ATOM 1051 O O . LYS A 1 161 ? 36.556 -34.729 27.599 1.00 13.90 161 LYS A O 1
ATOM 1057 N N . ILE A 1 162 ? 37.142 -33.977 29.669 1.00 13.33 162 ILE A N 1
ATOM 1058 C CA . ILE A 1 162 ? 38.338 -33.270 29.216 1.00 14.29 162 ILE A CA 1
ATOM 1059 C C . ILE A 1 162 ? 39.620 -33.916 29.747 1.00 13.42 162 ILE A C 1
ATOM 1060 O O . ILE A 1 162 ? 39.608 -34.700 30.706 1.00 14.38 162 ILE A O 1
ATOM 1065 N N . VAL A 1 163 ? 40.708 -33.571 29.108 1.00 14.02 163 VAL A N 1
ATOM 1066 C CA . VAL A 1 163 ? 42.029 -33.929 29.568 1.00 13.65 163 VAL A CA 1
ATOM 1067 C C . VAL A 1 163 ? 42.510 -32.888 30.570 1.00 13.78 163 VAL A C 1
ATOM 1068 O O . VAL A 1 163 ? 42.526 -31.680 30.265 1.00 13.41 163 VAL A O 1
ATOM 1072 N N . ILE A 1 164 ? 42.906 -33.346 31.764 1.00 13.78 164 ILE A N 1
ATOM 1073 C CA . ILE A 1 164 ? 43.538 -32.466 32.753 1.00 15.15 164 ILE A CA 1
ATOM 1074 C C . ILE A 1 164 ? 45.052 -32.415 32.502 1.00 14.98 164 ILE A C 1
ATOM 1075 O O . ILE A 1 164 ? 45.722 -33.431 32.654 1.00 15.71 164 ILE A O 1
ATOM 1080 N N . VAL A 1 165 ? 45.572 -31.283 32.030 1.00 14.86 165 VAL A N 1
ATOM 1081 C CA . VAL A 1 165 ? 46.981 -31.110 31.709 1.00 15.37 165 VAL A CA 1
ATOM 1082 C C . VAL A 1 165 ? 47.535 -30.145 32.754 1.00 15.90 165 VAL A C 1
ATOM 1083 O O . VAL A 1 165 ? 47.668 -28.952 32.502 1.00 15.21 165 VAL A O 1
ATOM 1087 N N . ASN A 1 166 ? 47.780 -30.683 33.940 1.00 15.55 166 ASN A N 1
ATOM 1088 C CA . ASN A 1 166 ? 48.220 -29.880 35.061 1.00 16.96 166 ASN A CA 1
ATOM 1089 C C . ASN A 1 166 ? 49.585 -30.221 35.597 1.00 18.52 166 ASN A C 1
ATOM 1090 O O . ASN A 1 166 ? 49.936 -29.793 36.686 1.00 18.69 166 ASN A O 1
ATOM 1095 N N . ASP A 1 167 ? 50.369 -30.961 34.820 1.00 19.22 167 ASP A N 1
ATOM 1096 C CA . ASP A 1 167 ? 51.755 -31.220 35.195 1.00 20.65 167 ASP A CA 1
ATOM 1097 C C . ASP A 1 167 ? 52.613 -30.610 34.142 1.00 19.85 167 ASP A C 1
ATOM 1098 O O . ASP A 1 167 ? 52.888 -31.217 33.101 1.00 23.05 167 ASP A O 1
ATOM 1103 N N . GLU A 1 168 ? 53.074 -29.408 34.409 1.00 18.83 168 GLU A N 1
ATOM 1104 C CA . GLU A 1 168 ? 53.880 -28.653 33.475 1.00 20.39 168 GLU A CA 1
ATOM 1105 C C . GLU A 1 168 ? 55.248 -29.307 33.225 1.00 21.97 168 GLU A C 1
ATOM 1106 O O . GLU A 1 168 ? 55.928 -28.925 32.293 1.00 24.86 168 GLU A O 1
ATOM 1112 N N . ASN A 1 169 ? 55.663 -30.217 34.094 1.00 24.63 169 ASN A N 1
ATOM 1113 C CA . ASN A 1 169 ? 56.952 -30.902 33.945 1.00 26.43 169 ASN A CA 1
ATOM 1114 C C . ASN A 1 169 ? 56.825 -32.268 33.275 1.00 30.01 169 ASN A C 1
ATOM 1115 O O . ASN A 1 169 ? 57.781 -33.032 33.251 1.00 29.78 169 ASN A O 1
ATOM 1120 N N . MET A 1 170 ? 55.669 -32.574 32.696 1.00 30.74 170 MET A N 1
ATOM 1121 C CA . MET A 1 170 ? 55.433 -33.916 32.162 1.00 37.20 170 MET A CA 1
ATOM 1122 C C . MET A 1 170 ? 56.326 -34.242 30.951 1.00 36.34 170 MET A C 1
ATOM 1123 O O . MET A 1 170 ? 56.426 -33.438 30.018 1.00 31.87 170 MET A O 1
ATOM 1128 N N . GLU A 1 171 ? 56.945 -35.426 30.973 1.00 38.85 171 GLU A N 1
ATOM 1129 C CA . GLU A 1 171 ? 57.738 -35.931 29.832 1.00 42.21 171 GLU A CA 1
ATOM 1130 C C . GLU A 1 171 ? 56.878 -36.299 28.592 1.00 42.29 171 GLU A C 1
ATOM 1131 O O . GLU A 1 171 ? 55.683 -36.605 28.733 1.00 39.56 171 GLU A O 1
ATOM 1137 N N . PRO A 1 172 ? 57.479 -36.283 27.371 1.00 45.39 172 PRO A N 1
ATOM 1138 C CA . PRO A 1 172 ? 56.735 -36.739 26.168 1.00 44.56 172 PRO A CA 1
ATOM 1139 C C . PRO A 1 172 ? 55.943 -38.075 26.306 1.00 46.36 172 PRO A C 1
ATOM 1140 O O . PRO A 1 172 ? 54.795 -38.137 25.859 1.00 40.36 172 PRO A O 1
ATOM 1144 N N . ASP A 1 173 ? 56.518 -39.097 26.945 1.00 47.60 173 ASP A N 1
ATOM 1145 C CA . ASP A 1 173 ? 55.830 -40.404 27.099 1.00 51.19 173 ASP A CA 1
ATOM 1146 C C . ASP A 1 173 ? 54.546 -40.320 27.952 1.00 49.28 173 ASP A C 1
ATOM 1147 O O . ASP A 1 173 ? 53.501 -40.809 27.517 1.00 43.98 173 ASP A O 1
ATOM 1152 N N . ALA A 1 174 ? 54.636 -39.701 29.137 1.00 42.33 174 ALA A N 1
ATOM 1153 C CA . ALA A 1 174 ? 53.469 -39.427 29.976 1.00 37.74 174 ALA A CA 1
ATOM 1154 C C . ALA A 1 174 ? 52.483 -38.538 29.188 1.00 35.69 174 ALA A C 1
ATOM 1155 O O . ALA A 1 174 ? 51.296 -38.828 29.128 1.00 31.89 174 ALA A O 1
ATOM 1157 N N . TYR A 1 175 ? 53.002 -37.514 28.514 1.00 37.38 175 TYR A N 1
ATOM 1158 C CA . TYR A 1 175 ? 52.170 -36.570 27.761 1.00 38.58 175 TYR A CA 1
ATOM 1159 C C . TYR A 1 175 ? 51.394 -37.290 26.668 1.00 40.06 175 TYR A C 1
ATOM 1160 O O . TYR A 1 175 ? 50.209 -37.023 26.442 1.00 37.45 175 TYR A O 1
ATOM 1169 N N . ASN A 1 176 ? 52.057 -38.232 26.014 1.00 37.87 176 ASN A N 1
ATOM 1170 C CA . ASN A 1 176 ? 51.427 -38.984 24.960 1.00 39.19 176 ASN A CA 1
ATOM 1171 C C . ASN A 1 176 ? 50.369 -39.957 25.475 1.00 32.20 176 ASN A C 1
ATOM 1172 O O . ASN A 1 176 ? 49.483 -40.307 24.745 1.00 31.10 176 ASN A O 1
ATOM 1177 N N . GLU A 1 177 ? 50.417 -40.374 26.726 1.00 32.81 177 GLU A N 1
ATOM 1178 C CA . GLU A 1 177 ? 49.342 -41.256 27.242 1.00 34.97 177 GLU A CA 1
ATOM 1179 C C . GLU A 1 177 ? 48.205 -40.515 27.993 1.00 29.92 177 GLU A C 1
ATOM 1180 O O . GLU A 1 177 ? 47.431 -41.132 28.694 1.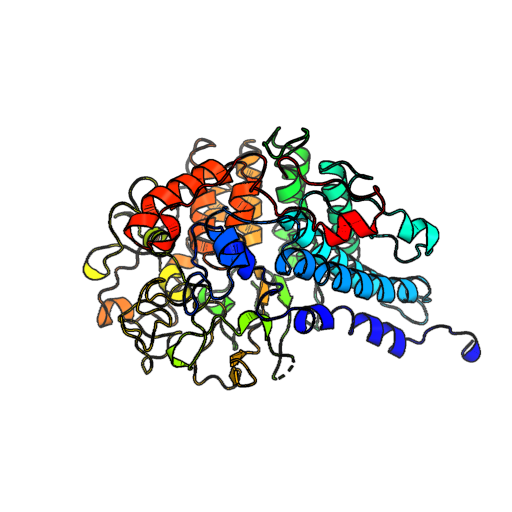00 25.14 177 GLU A O 1
ATOM 1186 N N . LEU A 1 178 ? 48.118 -39.196 27.866 1.00 25.00 178 LEU A N 1
ATOM 1187 C CA . LEU A 1 178 ? 47.018 -38.477 28.519 1.00 23.85 178 LEU A CA 1
ATOM 1188 C C . LEU A 1 178 ? 45.651 -38.957 28.044 1.00 21.54 178 LEU A C 1
ATOM 1189 O O . LEU A 1 178 ? 45.493 -39.362 26.905 1.00 20.99 178 LEU A O 1
ATOM 1194 N N . SER A 1 179 ? 44.679 -38.943 28.941 1.00 18.07 179 SER A N 1
ATOM 1195 C CA . SER A 1 179 ? 43.341 -39.426 28.684 1.00 18.19 179 SER A CA 1
ATOM 1196 C C . SER A 1 179 ? 42.306 -38.429 29.237 1.00 17.09 179 SER A C 1
ATOM 1197 O O . SER A 1 179 ? 42.578 -37.760 30.242 1.00 16.66 179 SER A O 1
ATOM 1200 N N . ASN A 1 180 ? 41.130 -38.381 28.622 1.00 15.49 180 ASN A N 1
ATOM 1201 C CA . ASN A 1 180 ? 40.008 -37.605 29.177 1.00 16.45 180 ASN A CA 1
ATOM 1202 C C . ASN A 1 180 ? 39.123 -38.404 30.122 1.00 16.85 180 ASN A C 1
ATOM 1203 O O . ASN A 1 180 ? 38.076 -37.935 30.511 1.00 17.97 180 ASN A O 1
ATOM 1208 N N . THR A 1 181 ? 39.566 -39.602 30.535 1.00 18.40 181 THR A N 1
ATOM 1209 C CA . THR A 1 181 ? 38.855 -40.375 31.579 1.00 19.02 181 THR A CA 1
ATOM 1210 C C . THR A 1 181 ? 39.738 -40.907 32.701 1.00 19.07 181 THR A C 1
ATOM 1211 O O . THR A 1 181 ? 39.321 -41.779 33.462 1.00 18.97 181 THR A O 1
ATOM 1215 N N . THR A 1 182 ? 40.928 -40.341 32.839 1.00 18.62 182 THR A N 1
ATOM 1216 C CA . THR A 1 182 ? 41.764 -40.592 33.986 1.00 18.42 182 THR A CA 1
ATOM 1217 C C . THR A 1 182 ? 41.004 -40.237 35.255 1.00 18.27 182 THR A C 1
ATOM 1218 O O . THR A 1 182 ? 41.062 -40.968 36.241 1.00 17.73 182 THR A 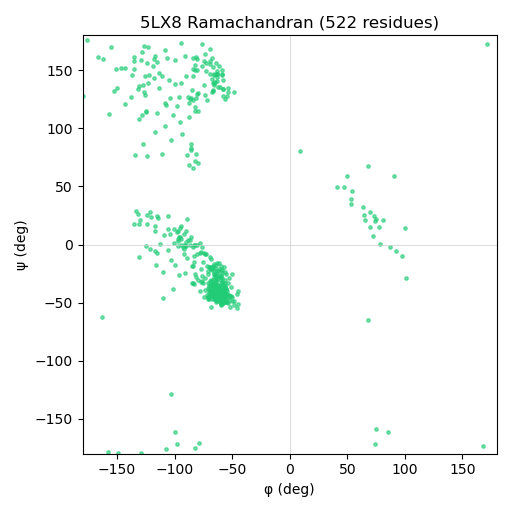O 1
ATOM 1222 N N . TYR A 1 183 ? 40.245 -39.131 35.192 1.00 16.03 183 TYR A N 1
ATOM 1223 C CA . TYR A 1 183 ? 39.464 -38.663 36.311 1.00 15.90 183 TYR A CA 1
ATOM 1224 C C . TYR A 1 183 ? 37.978 -38.764 36.028 1.00 15.49 183 TYR A C 1
ATOM 1225 O O . TYR A 1 183 ? 37.511 -38.631 34.885 1.00 16.06 183 TYR A O 1
ATOM 1234 N N . THR A 1 184 ? 37.225 -39.011 37.090 1.00 14.19 184 THR A N 1
ATOM 1235 C CA . THR A 1 184 ? 35.751 -39.031 36.993 1.00 14.13 184 THR A CA 1
ATOM 1236 C C . THR A 1 184 ? 35.278 -37.592 36.743 1.00 13.99 184 THR A C 1
ATOM 1237 O O . THR A 1 184 ? 36.086 -36.624 36.890 1.00 13.36 184 THR A O 1
ATOM 1241 N N . ASN A 1 185 ? 34.018 -37.440 36.384 1.00 13.10 185 ASN A N 1
ATOM 1242 C CA . ASN A 1 185 ? 33.491 -36.086 36.163 1.00 13.57 185 ASN A CA 1
ATOM 1243 C C . ASN A 1 185 ? 33.739 -35.171 37.358 1.00 13.15 185 ASN A C 1
ATOM 1244 O O . ASN A 1 185 ? 34.179 -33.999 37.197 1.00 11.93 185 ASN A O 1
ATOM 1249 N N . ASP A 1 186 ? 33.431 -35.671 38.554 1.00 12.44 186 ASP A N 1
ATOM 1250 C CA . ASP A 1 186 ? 33.588 -34.897 39.771 1.00 12.98 186 ASP A CA 1
ATOM 1251 C C . ASP A 1 186 ? 35.048 -34.591 40.028 1.00 12.84 186 ASP A C 1
ATOM 1252 O O . ASP A 1 186 ? 35.385 -33.495 40.444 1.00 12.90 186 ASP A O 1
ATOM 1257 N N . GLU A 1 187 ? 35.942 -35.578 39.835 1.00 12.68 187 GLU A N 1
ATOM 1258 C CA . GLU A 1 187 ? 37.365 -35.339 40.026 1.00 13.42 187 GLU A CA 1
ATOM 1259 C C . GLU A 1 187 ? 37.927 -34.325 39.028 1.00 11.74 187 GLU A C 1
ATOM 1260 O O . GLU A 1 187 ? 38.859 -33.573 39.368 1.00 11.23 187 GLU A O 1
ATOM 1266 N N . GLN A 1 188 ? 37.434 -34.329 37.796 1.00 12.19 188 GLN A N 1
ATOM 1267 C CA . GLN A 1 188 ? 37.875 -33.353 36.823 1.00 12.61 188 GLN A CA 1
ATOM 1268 C C . GLN A 1 188 ? 37.524 -31.925 37.302 1.00 12.32 188 GLN A C 1
ATOM 1269 O O . GLN A 1 188 ? 38.377 -31.042 37.222 1.00 11.98 188 GLN A O 1
ATOM 1275 N N . TRP A 1 189 ? 36.310 -31.727 37.818 1.00 11.81 189 TRP A N 1
ATOM 1276 C CA . TRP A 1 189 ? 35.957 -30.420 38.402 1.00 12.06 189 TRP A CA 1
ATOM 1277 C C . TRP A 1 189 ? 36.890 -30.114 39.587 1.00 12.73 189 TRP A C 1
ATOM 1278 O O . TRP A 1 189 ? 37.335 -28.962 39.751 1.00 12.38 189 TRP A O 1
ATOM 1289 N N . GLN A 1 190 ? 37.212 -31.130 40.400 1.00 12.29 190 GLN A N 1
ATOM 1290 C CA . GLN A 1 190 ? 38.139 -30.892 41.552 1.00 13.66 190 GLN A CA 1
ATOM 1291 C C . GLN A 1 190 ? 39.500 -30.415 41.113 1.00 13.18 190 GLN A C 1
ATOM 1292 O O . GLN A 1 190 ? 40.100 -29.527 41.752 1.00 11.99 190 GLN A O 1
ATOM 1298 N N . LYS A 1 191 ? 40.002 -30.977 40.014 1.00 12.58 191 LYS A N 1
ATOM 1299 C CA . LYS A 1 191 ? 41.318 -30.608 39.540 1.00 13.31 191 LYS A CA 1
ATOM 1300 C C . LYS A 1 191 ? 41.356 -29.134 39.095 1.00 12.62 191 LYS A C 1
ATOM 1301 O O . LYS A 1 191 ? 42.343 -28.461 39.331 1.00 13.12 191 LYS A O 1
ATOM 1307 N N . ILE A 1 192 ? 40.270 -28.655 38.482 1.00 11.77 192 ILE A N 1
ATOM 1308 C CA . ILE A 1 192 ? 40.160 -27.240 38.120 1.00 11.42 192 ILE A CA 1
ATOM 1309 C C . ILE A 1 192 ? 40.158 -26.373 39.376 1.00 10.87 192 ILE A C 1
ATOM 1310 O O . ILE A 1 192 ? 40.891 -25.359 39.468 1.00 11.22 192 ILE A O 1
ATOM 1315 N N . ALA A 1 193 ? 39.333 -26.757 40.348 1.00 10.85 193 ALA A N 1
ATOM 1316 C CA . ALA A 1 193 ? 39.269 -26.069 41.611 1.00 10.98 193 ALA A CA 1
ATOM 1317 C C . ALA A 1 193 ? 40.642 -25.992 42.280 1.00 11.36 193 ALA A C 1
ATOM 1318 O O . ALA A 1 193 ? 40.978 -24.969 42.870 1.00 11.17 193 ALA A O 1
ATOM 1320 N N . ASP A 1 194 ? 41.439 -27.067 42.176 1.00 11.78 194 ASP A N 1
ATOM 1321 C CA . ASP A 1 194 ? 42.750 -27.079 42.788 1.00 12.01 194 ASP A CA 1
ATOM 1322 C C . ASP A 1 194 ? 43.645 -25.984 42.280 1.00 11.71 194 ASP A C 1
ATOM 1323 O O . ASP A 1 194 ? 44.388 -25.380 43.062 1.00 13.22 194 ASP A O 1
ATOM 1328 N N . ASP A 1 195 ? 43.581 -25.658 40.988 1.00 12.81 195 ASP A N 1
ATOM 1329 C CA . ASP A 1 195 ? 44.351 -24.560 40.470 1.00 12.38 195 ASP A CA 1
ATOM 1330 C C . ASP A 1 195 ? 43.871 -23.200 41.017 1.00 11.69 195 ASP A C 1
ATOM 1331 O O . ASP A 1 195 ? 44.680 -22.362 41.357 1.00 12.62 195 ASP A O 1
ATOM 1336 N N . PHE A 1 196 ? 42.565 -22.998 41.108 1.00 11.74 196 PHE A N 1
ATOM 1337 C CA . PHE A 1 196 ? 42.048 -21.738 41.640 1.00 11.28 196 PHE A CA 1
ATOM 1338 C C . PHE A 1 196 ? 42.332 -21.604 43.139 1.00 11.62 196 PHE A C 1
ATOM 1339 O O . PHE A 1 196 ? 42.562 -20.504 43.624 1.00 11.13 196 PHE A O 1
ATOM 1347 N N . GLN A 1 197 ? 42.310 -22.730 43.837 1.00 11.82 197 GLN A N 1
ATOM 1348 C CA . GLN A 1 197 ? 42.646 -22.786 45.243 1.00 12.10 197 GLN A CA 1
ATOM 1349 C C . GLN A 1 197 ? 44.081 -22.308 45.474 1.00 12.53 197 GLN A C 1
ATOM 1350 O O . GLN A 1 197 ? 44.335 -21.485 46.371 1.00 13.43 197 GLN A O 1
ATOM 1356 N N . PHE A 1 198 ? 45.037 -22.852 44.719 1.00 12.70 198 PHE A N 1
ATOM 1357 C CA . PHE A 1 198 ? 46.421 -22.413 44.829 1.00 13.18 198 PHE A CA 1
ATOM 1358 C C . PHE A 1 198 ? 46.444 -20.892 44.559 1.00 13.05 198 PHE A C 1
ATOM 1359 O O . PHE A 1 198 ? 47.105 -20.129 45.266 1.00 12.88 198 PHE A O 1
ATOM 1367 N N . ALA A 1 199 ? 45.751 -20.469 43.502 1.00 12.10 199 ALA A N 1
ATOM 1368 C CA . ALA A 1 199 ? 45.740 -19.083 43.153 1.00 13.20 199 ALA A CA 1
ATOM 1369 C C . ALA A 1 199 ? 45.173 -18.201 44.282 1.00 12.48 199 ALA A C 1
ATOM 1370 O O . ALA A 1 199 ? 45.787 -17.174 44.641 1.00 13.05 199 ALA A O 1
ATOM 1372 N N . TYR A 1 200 ? 44.095 -18.646 44.898 1.00 12.58 200 TYR A N 1
ATOM 1373 C CA . TYR A 1 200 ? 43.488 -17.917 46.036 1.00 12.94 200 TYR A CA 1
ATOM 1374 C C . TYR A 1 200 ? 44.508 -17.772 47.182 1.00 13.21 200 TYR A C 1
ATOM 1375 O O . TYR A 1 200 ? 44.609 -16.724 47.822 1.00 13.21 200 TYR A O 1
ATOM 1384 N N . ASP A 1 201 ? 45.249 -18.838 47.396 1.00 13.51 201 ASP A N 1
ATOM 1385 C CA . ASP A 1 201 ? 46.175 -18.902 48.516 1.00 14.77 201 ASP A CA 1
ATOM 1386 C C . ASP A 1 201 ? 47.439 -18.075 48.311 1.00 14.36 201 ASP A C 1
ATOM 1387 O O . ASP A 1 201 ? 48.162 -17.836 49.284 1.00 14.68 201 ASP A O 1
ATOM 1392 N N . ASN A 1 202 ? 47.719 -17.648 47.085 1.00 13.87 202 ASN A N 1
ATOM 1393 C CA . ASN A 1 202 ? 48.992 -17.053 46.755 1.00 14.95 202 ASN A CA 1
ATOM 1394 C C . ASN A 1 202 ? 48.926 -15.734 46.004 1.00 15.36 202 ASN A C 1
ATOM 1395 O O . ASN A 1 202 ? 49.939 -15.052 45.928 1.00 17.78 202 ASN A O 1
ATOM 1400 N N . LEU A 1 203 ? 47.767 -15.304 45.503 1.00 14.67 203 LEU A N 1
ATOM 1401 C CA . LEU A 1 203 ? 47.699 -14.034 44.834 1.00 13.37 203 LEU A CA 1
ATOM 1402 C C . LEU A 1 203 ? 47.562 -12.874 45.792 1.00 13.83 203 LEU A C 1
ATOM 1403 O O . LEU A 1 203 ? 46.995 -13.026 46.856 1.00 13.82 203 LEU A O 1
ATOM 1408 N N . PRO A 1 204 ? 48.077 -11.704 45.411 1.00 14.09 204 PRO A N 1
ATOM 1409 C CA . PRO A 1 204 ? 47.850 -10.536 46.248 1.00 15.13 204 PRO A CA 1
ATOM 1410 C C . PRO A 1 204 ? 46.395 -10.107 46.221 1.00 15.05 204 PRO A C 1
ATOM 1411 O O . PRO A 1 204 ? 45.698 -10.337 45.240 1.00 14.01 204 PRO A O 1
ATOM 1415 N N . GLU A 1 205 ? 45.994 -9.385 47.258 1.00 15.96 205 GLU A N 1
ATOM 1416 C CA . GLU A 1 205 ? 44.656 -8.805 47.307 1.00 16.12 205 GLU A CA 1
ATOM 1417 C C . GLU A 1 205 ? 44.401 -7.730 46.266 1.00 16.80 205 GLU A C 1
ATOM 1418 O O . GLU A 1 205 ? 43.282 -7.576 45.822 1.00 15.47 205 GLU A O 1
ATOM 1424 N N . VAL A 1 206 ? 45.432 -6.975 45.900 1.00 17.20 206 VAL A N 1
ATOM 1425 C CA . VAL A 1 206 ? 45.318 -5.904 44.933 1.00 19.32 206 VAL A CA 1
ATOM 1426 C C . VAL A 1 206 ? 46.420 -6.029 43.896 1.00 18.41 206 VAL A C 1
ATOM 1427 O O . VAL A 1 206 ? 47.578 -6.264 44.241 1.00 20.04 206 VAL A O 1
ATOM 1431 N N . GLN A 1 207 ? 46.083 -5.854 42.631 1.00 18.25 207 GLN A N 1
ATOM 1432 C CA . GLN A 1 207 ? 47.059 -5.823 41.536 1.00 19.06 207 GLN A CA 1
ATOM 1433 C C . GLN A 1 207 ? 47.073 -4.430 40.953 1.00 21.54 207 GLN A C 1
ATOM 1434 O O . GLN A 1 207 ? 46.022 -3.917 40.616 1.00 24.39 207 GLN A O 1
ATOM 1440 N N . ILE A 1 208 ? 48.266 -3.884 40.708 1.00 24.72 208 ILE A N 1
ATOM 1441 C CA . ILE A 1 208 ? 48.442 -2.655 39.936 1.00 26.16 208 ILE A CA 1
ATOM 1442 C C . ILE A 1 208 ? 48.107 -2.849 38.482 1.00 23.91 208 ILE A C 1
ATOM 1443 O O . ILE A 1 208 ? 47.478 -2.006 37.893 1.00 25.15 208 ILE A O 1
ATOM 1448 N N . GLU A 1 209 ? 48.523 -3.973 37.911 1.00 23.80 209 GLU A N 1
ATOM 1449 C CA . GLU A 1 209 ? 48.322 -4.272 36.506 1.00 22.14 209 GLU A CA 1
ATOM 1450 C C . GLU A 1 209 ? 47.076 -5.100 36.478 1.00 19.78 209 GLU A C 1
ATOM 1451 O O . GLU A 1 209 ? 47.068 -6.259 36.900 1.00 16.43 209 GLU A O 1
ATOM 1457 N N . LYS A 1 210 ? 45.992 -4.482 36.033 1.00 19.49 210 LYS A N 1
ATOM 1458 C CA . LYS A 1 210 ? 44.651 -5.043 36.262 1.00 21.15 210 LYS A CA 1
ATOM 1459 C C . LYS A 1 210 ? 44.324 -6.350 35.531 1.00 18.87 210 LYS A C 1
ATOM 1460 O O . LYS A 1 210 ? 43.469 -7.106 35.984 1.00 19.19 210 LYS A O 1
ATOM 1466 N N . GLY A 1 211 ? 45.031 -6.643 34.449 1.00 16.93 211 GLY A N 1
ATOM 1467 C CA . GLY A 1 211 ? 44.839 -7.944 33.812 1.00 15.87 211 GLY A CA 1
ATOM 1468 C C . GLY A 1 211 ? 45.303 -9.120 34.626 1.00 14.88 211 GLY A C 1
ATOM 1469 O O . GLY A 1 211 ? 44.939 -10.258 34.333 1.00 14.72 211 GLY A O 1
ATOM 1470 N N . ARG A 1 212 ? 46.162 -8.891 35.616 1.00 15.09 212 ARG A N 1
ATOM 1471 C CA . ARG A 1 212 ? 46.595 -9.968 36.477 1.00 15.78 212 ARG A CA 1
ATOM 1472 C C . ARG A 1 212 ? 45.505 -10.254 37.533 1.00 14.72 212 ARG A C 1
ATOM 1473 O O . ARG A 1 212 ? 45.003 -9.322 38.160 1.00 15.08 212 ARG A O 1
ATOM 1481 N N . PRO A 1 213 ? 45.103 -11.526 37.712 1.00 12.94 213 PRO A N 1
ATOM 1482 C CA . PRO A 1 213 ? 44.058 -11.811 38.708 1.00 13.08 213 PRO A CA 1
ATOM 1483 C C . PRO A 1 213 ? 44.497 -11.459 40.119 1.00 12.78 213 PRO A C 1
ATOM 1484 O O . PRO A 1 213 ? 45.658 -11.691 40.480 1.00 12.70 213 PRO A O 1
ATOM 1488 N N . ALA A 1 214 ? 43.563 -10.903 40.892 1.00 12.04 214 ALA A N 1
ATOM 1489 C CA . ALA A 1 214 ? 43.781 -10.711 42.319 1.00 12.06 214 ALA A CA 1
ATOM 1490 C C . ALA A 1 214 ? 43.219 -11.877 43.117 1.00 11.93 214 ALA A C 1
ATOM 1491 O O . ALA A 1 214 ? 42.558 -12.766 42.564 1.00 11.03 214 ALA A O 1
ATOM 1493 N N . GLN A 1 215 ? 43.473 -11.899 44.436 1.00 11.28 215 GLN A N 1
ATOM 1494 C CA . GLN A 1 215 ? 42.954 -12.978 45.267 1.00 11.66 215 GLN A CA 1
ATOM 1495 C C . GLN A 1 215 ? 41.452 -13.178 45.095 1.00 11.83 215 GLN A C 1
ATOM 1496 O O . GLN A 1 215 ? 40.963 -14.328 44.984 1.00 11.49 215 GLN A O 1
ATOM 1502 N N . ALA A 1 216 ? 40.696 -12.074 45.068 1.00 11.78 216 ALA A N 1
ATOM 1503 C CA . ALA A 1 216 ? 39.246 -12.191 44.929 1.00 11.13 216 ALA A CA 1
ATOM 1504 C C . ALA A 1 216 ? 38.771 -12.801 43.622 1.00 10.83 216 ALA A C 1
ATOM 1505 O O . ALA A 1 216 ? 37.713 -13.469 43.591 1.00 11.20 216 ALA A O 1
ATOM 1507 N N . ALA A 1 217 ? 39.527 -12.604 42.555 1.00 11.10 217 ALA A N 1
ATOM 1508 C CA . ALA A 1 217 ? 39.200 -13.206 41.279 1.00 11.22 217 ALA A CA 1
ATOM 1509 C C . ALA A 1 217 ? 39.398 -14.719 41.374 1.00 11.39 217 ALA A C 1
ATOM 1510 O O . ALA A 1 217 ? 38.555 -15.482 40.868 1.00 10.65 217 ALA A O 1
ATOM 1512 N N . ALA A 1 218 ? 40.451 -15.159 42.046 1.00 11.13 218 ALA A N 1
ATOM 1513 C CA . ALA A 1 218 ? 40.608 -16.608 42.280 1.00 11.46 218 ALA A CA 1
ATOM 1514 C C . ALA A 1 218 ? 39.510 -17.148 43.165 1.00 10.84 218 ALA A C 1
ATOM 1515 O O . ALA A 1 218 ? 38.996 -18.249 42.908 1.00 10.83 218 ALA A O 1
ATOM 1517 N N . ALA A 1 219 ? 39.149 -16.394 44.206 1.00 10.46 219 ALA A N 1
ATOM 1518 C CA . ALA A 1 219 ? 38.007 -16.812 45.028 1.00 9.95 219 ALA A CA 1
ATOM 1519 C C . ALA A 1 219 ? 36.718 -16.944 44.192 1.00 9.62 219 ALA A C 1
ATOM 1520 O O . ALA A 1 219 ? 36.002 -17.946 44.299 1.00 8.72 219 ALA A O 1
ATOM 1522 N N . ALA A 1 220 ? 36.411 -15.927 43.397 1.00 9.79 220 ALA A N 1
ATOM 1523 C CA . ALA A 1 220 ? 35.239 -15.966 42.517 1.00 9.58 220 ALA A CA 1
ATOM 1524 C C . ALA A 1 220 ? 35.230 -17.134 41.564 1.00 9.84 220 ALA A C 1
ATOM 1525 O O . ALA A 1 220 ? 34.171 -17.808 41.371 1.00 9.05 220 ALA A O 1
ATOM 1527 N N . TYR A 1 221 ? 36.384 -17.420 40.976 1.00 9.99 221 TYR A N 1
ATOM 1528 C CA . TYR A 1 221 ? 36.419 -18.511 39.992 1.00 10.42 221 TYR A CA 1
ATOM 1529 C C . TYR A 1 221 ? 36.409 -19.877 40.676 1.00 10.55 221 TYR A C 1
ATOM 1530 O O . TYR A 1 221 ? 35.827 -20.821 40.181 1.00 10.41 221 TYR A O 1
ATOM 1539 N N . LEU A 1 222 ? 37.012 -19.966 41.864 1.00 10.77 222 LEU A N 1
ATOM 1540 C CA . LEU A 1 222 ? 36.916 -21.142 42.678 1.00 11.57 222 LEU A CA 1
ATOM 1541 C C . LEU A 1 222 ? 35.465 -21.411 43.030 1.00 10.75 222 LEU A C 1
ATOM 1542 O O . LEU A 1 222 ? 34.976 -22.562 42.935 1.00 10.74 222 LEU A O 1
ATOM 1547 N N . ALA A 1 223 ? 34.743 -20.347 43.419 1.00 10.79 223 ALA A N 1
ATOM 1548 C CA . ALA A 1 223 ? 33.305 -20.491 43.687 1.00 9.89 223 ALA A CA 1
ATOM 1549 C C . ALA A 1 223 ? 32.517 -20.936 42.485 1.00 10.57 223 ALA A C 1
ATOM 1550 O O . ALA A 1 223 ? 31.609 -21.798 42.613 1.00 11.09 223 ALA A O 1
ATOM 1552 N N . LYS A 1 224 ? 32.839 -20.372 41.328 1.00 9.55 224 LYS A N 1
ATOM 1553 C CA . LYS A 1 224 ? 32.127 -20.729 40.111 1.00 9.87 224 LYS A CA 1
ATOM 1554 C C . LYS A 1 224 ? 32.350 -22.214 39.761 1.00 9.71 224 LYS A C 1
ATOM 1555 O O . LYS A 1 224 ? 31.406 -22.908 39.352 1.00 10.53 224 LYS A O 1
ATOM 1561 N N . THR A 1 225 ? 33.598 -22.656 39.948 1.00 10.07 225 THR A N 1
ATOM 1562 C CA . THR A 1 225 ? 33.992 -24.054 39.718 1.00 9.77 225 THR A CA 1
ATOM 1563 C C . THR A 1 225 ? 33.190 -24.976 40.644 1.00 9.63 225 THR A C 1
ATOM 1564 O O . THR A 1 225 ? 32.554 -25.951 40.187 1.00 10.28 225 THR A O 1
ATOM 1568 N N . TYR A 1 226 ? 33.132 -24.658 41.943 1.00 10.14 226 TYR A N 1
ATOM 1569 C CA . TYR A 1 226 ? 32.311 -25.443 42.869 1.00 10.06 226 TYR A CA 1
ATOM 1570 C C . TYR A 1 226 ? 30.821 -25.426 42.575 1.00 11.46 226 TYR A C 1
ATOM 1571 O O . TYR A 1 226 ? 30.126 -26.441 42.818 1.00 10.94 226 TYR A O 1
ATOM 1580 N N . LEU A 1 227 ? 30.287 -24.296 42.077 1.00 10.43 227 LEU A N 1
ATOM 1581 C CA . LEU A 1 227 ? 28.914 -24.249 41.660 1.00 10.48 227 LEU A CA 1
ATOM 1582 C C . LEU A 1 227 ? 28.598 -25.179 40.516 1.00 11.11 227 LEU A C 1
ATOM 1583 O O . LEU A 1 227 ? 27.569 -25.892 40.559 1.00 10.58 227 LEU A O 1
ATOM 1588 N N . TYR A 1 228 ? 29.461 -25.203 39.500 1.00 11.16 228 TYR A N 1
ATOM 1589 C CA . TYR A 1 228 ? 29.264 -26.126 38.402 1.00 11.82 228 TYR A CA 1
ATOM 1590 C C . TYR A 1 228 ? 29.481 -27.570 38.818 1.00 11.75 228 TYR A C 1
ATOM 1591 O O . TYR A 1 228 ? 28.756 -28.467 38.334 1.00 11.90 228 TYR A O 1
ATOM 1600 N N . LYS A 1 229 ? 30.435 -27.791 39.704 1.00 10.91 229 LYS A N 1
ATOM 1601 C CA . LYS A 1 229 ? 30.715 -29.143 40.239 1.00 11.73 229 LYS A CA 1
ATOM 1602 C C . LYS A 1 229 ? 29.514 -29.712 41.086 1.00 12.11 229 LYS A C 1
ATOM 1603 O O . LYS A 1 229 ? 29.215 -30.944 41.094 1.00 11.70 229 LYS A O 1
ATOM 1609 N N . ALA A 1 230 ? 28.807 -28.794 41.777 1.00 11.08 230 ALA A N 1
ATOM 1610 C CA . ALA A 1 230 ? 27.769 -29.182 42.748 1.00 11.04 230 ALA A CA 1
ATOM 1611 C C . ALA A 1 230 ? 26.609 -29.903 42.098 1.00 11.22 230 ALA A C 1
ATOM 1612 O O . ALA A 1 230 ? 25.997 -30.739 42.715 1.00 11.31 230 ALA A O 1
ATOM 1614 N N . TYR A 1 231 ? 26.266 -29.528 40.879 1.00 10.94 231 TYR A N 1
ATOM 1615 C CA . TYR A 1 231 ? 25.153 -30.126 40.182 1.00 11.59 231 TYR A CA 1
ATOM 1616 C C . TYR A 1 231 ? 25.706 -31.372 39.494 1.00 12.00 231 TYR A C 1
ATOM 1617 O O . TYR A 1 231 ? 26.136 -31.352 38.338 1.00 11.63 231 TYR A O 1
ATOM 1626 N N . ARG A 1 232 ? 25.708 -32.440 40.245 1.00 11.16 232 ARG A N 1
ATOM 1627 C CA . ARG A 1 232 ? 26.403 -33.675 39.860 1.00 12.00 232 ARG A CA 1
ATOM 1628 C C . ARG A 1 232 ? 25.824 -34.355 38.637 1.00 12.84 232 ARG A C 1
ATOM 1629 O O . ARG A 1 232 ? 24.596 -34.445 38.463 1.00 11.89 232 ARG A O 1
ATOM 1637 N N . GLN A 1 233 ? 26.737 -34.838 37.790 1.00 13.01 233 GLN A N 1
ATOM 1638 C CA . GLN A 1 233 ? 26.425 -35.773 36.718 1.00 13.29 233 GLN A CA 1
ATOM 1639 C C . GLN A 1 233 ? 27.359 -36.948 36.982 1.00 14.07 233 GLN A C 1
ATOM 1640 O O . GLN A 1 233 ? 28.430 -37.056 36.383 1.00 14.00 233 GLN A O 1
ATOM 1646 N N . ASP A 1 234 ? 27.009 -37.765 37.975 1.00 14.68 234 ASP A N 1
ATOM 1647 C CA . ASP A 1 234 ? 27.926 -38.809 38.438 1.00 15.50 234 ASP A CA 1
ATOM 1648 C C . ASP A 1 234 ? 27.597 -40.153 37.805 1.00 17.85 234 ASP A C 1
ATOM 1649 O O . ASP A 1 234 ? 28.260 -41.155 38.114 1.00 18.84 234 ASP A O 1
ATOM 1654 N N . GLY A 1 235 ? 26.641 -40.180 36.889 1.00 17.75 235 GLY A N 1
ATOM 1655 C CA . GLY A 1 235 ? 26.273 -41.413 36.128 1.00 18.66 235 GLY A CA 1
ATOM 1656 C C . GLY A 1 235 ? 26.949 -41.383 34.790 1.00 18.84 235 GLY A C 1
ATOM 1657 O O . GLY A 1 235 ? 27.843 -40.533 34.525 1.00 17.49 235 GLY A O 1
ATOM 1658 N N . ALA A 1 236 ? 26.599 -42.313 33.914 1.00 17.63 236 ALA A N 1
ATOM 1659 C CA . ALA A 1 236 ? 27.316 -42.378 32.632 1.00 18.24 236 ALA A CA 1
ATOM 1660 C C . ALA A 1 236 ? 26.862 -41.256 31.667 1.00 18.08 236 ALA A C 1
ATOM 1661 O O . ALA A 1 236 ? 27.619 -40.849 30.827 1.00 17.77 236 ALA A O 1
ATOM 1663 N N . ASP A 1 237 ? 25.630 -40.771 31.802 1.00 17.26 237 ASP A N 1
ATOM 1664 C CA . ASP A 1 237 ? 25.075 -39.811 30.869 1.00 17.32 237 ASP A CA 1
ATOM 1665 C C . ASP A 1 237 ? 25.182 -38.392 31.486 1.00 15.29 237 ASP A C 1
ATOM 1666 O O . ASP A 1 237 ? 25.952 -38.195 32.465 1.00 14.69 237 ASP A O 1
ATOM 1671 N N . ASN A 1 238 ? 24.398 -37.465 30.961 1.00 14.69 238 ASN A N 1
ATOM 1672 C CA . ASN A 1 238 ? 24.518 -36.022 31.310 1.00 14.37 238 ASN A CA 1
ATOM 1673 C C . ASN A 1 238 ? 23.407 -35.582 32.257 1.00 15.41 238 ASN A C 1
ATOM 1674 O O . ASN A 1 238 ? 23.291 -34.401 32.561 1.00 13.86 238 ASN A O 1
ATOM 1679 N N . ALA A 1 239 ? 22.625 -36.528 32.772 1.00 15.40 239 ALA A N 1
ATOM 1680 C CA . ALA A 1 239 ? 21.549 -36.182 33.713 1.00 16.28 239 ALA A CA 1
ATOM 1681 C C . ALA A 1 239 ? 22.092 -35.784 35.095 1.00 15.60 239 ALA A C 1
ATOM 1682 O O . ALA A 1 239 ? 23.097 -36.321 35.572 1.00 15.10 239 ALA A O 1
ATOM 1684 N N . LEU A 1 240 ? 21.372 -34.903 35.752 1.00 15.97 240 LEU A N 1
ATOM 1685 C CA A LEU A 1 240 ? 21.677 -34.519 37.133 0.50 17.60 240 LEU A CA 1
ATOM 1686 C CA B LEU A 1 240 ? 21.696 -34.485 37.095 0.50 17.15 240 LEU A CA 1
ATOM 1687 C C . LEU A 1 240 ? 21.407 -35.671 38.051 1.00 19.21 240 LEU A C 1
ATOM 1688 O O . LEU A 1 240 ? 20.302 -36.215 38.024 1.00 19.48 240 LEU A O 1
ATOM 1697 N N . THR A 1 241 ? 22.410 -36.064 38.840 1.00 18.52 241 THR A N 1
ATOM 1698 C CA . THR A 1 241 ? 22.290 -37.156 39.796 1.00 17.85 241 THR A CA 1
ATOM 1699 C C . THR A 1 241 ? 22.141 -36.663 41.233 1.00 18.80 241 THR A C 1
ATOM 1700 O O . THR A 1 241 ? 21.829 -37.436 42.110 1.00 18.49 241 THR A O 1
ATOM 1704 N N . GLY A 1 242 ? 22.407 -35.387 41.512 1.00 16.33 242 GLY A N 1
ATOM 1705 C CA . GLY A 1 242 ? 22.247 -34.894 42.868 1.00 17.24 242 GLY A CA 1
ATOM 1706 C C . GLY A 1 242 ? 22.823 -33.498 42.893 1.00 15.19 242 GLY A C 1
ATOM 1707 O O . GLY A 1 242 ? 23.389 -33.047 41.895 1.00 14.66 242 GLY A O 1
ATOM 1708 N N . ILE A 1 243 ? 22.626 -32.826 44.002 1.00 16.31 243 ILE A N 1
ATOM 1709 C CA . ILE A 1 243 ? 23.200 -31.502 44.211 1.00 15.88 243 ILE A CA 1
ATOM 1710 C C . ILE A 1 243 ? 23.998 -31.584 45.496 1.00 17.47 243 ILE A C 1
ATOM 1711 O O . ILE A 1 243 ? 23.424 -31.787 46.576 1.00 15.19 243 ILE A O 1
ATOM 1716 N N . ASN A 1 244 ? 25.318 -31.422 45.414 1.00 14.43 244 ASN A N 1
ATOM 1717 C CA . ASN A 1 244 ? 26.144 -31.722 46.543 1.00 13.87 244 ASN A CA 1
ATOM 1718 C C . ASN A 1 244 ? 26.313 -30.528 47.465 1.00 14.01 244 ASN A C 1
ATOM 1719 O O . ASN A 1 244 ? 26.771 -29.483 47.028 1.00 13.52 244 ASN A O 1
ATOM 1724 N N . GLU A 1 245 ? 26.025 -30.715 48.753 1.00 13.57 245 GLU A N 1
ATOM 1725 C CA . GLU A 1 245 ? 26.029 -29.620 49.737 1.00 14.80 245 GLU A CA 1
ATOM 1726 C C . GLU A 1 245 ? 27.424 -29.132 50.046 1.00 13.78 245 GLU A C 1
ATOM 1727 O O . GLU A 1 245 ? 27.636 -27.938 50.313 1.00 14.18 245 GLU A O 1
ATOM 1733 N N . GLU A 1 246 ? 28.407 -30.025 50.020 1.00 14.23 246 GLU A N 1
ATOM 1734 C CA . GLU A 1 246 ? 29.771 -29.627 50.328 1.00 14.50 246 GLU A CA 1
ATOM 1735 C C . GLU A 1 246 ? 30.344 -28.710 49.244 1.00 13.47 246 GLU A C 1
ATOM 1736 O O . GLU A 1 246 ? 30.973 -27.678 49.551 1.00 13.32 246 GLU A O 1
ATOM 1742 N N . ASP A 1 247 ? 30.055 -29.044 47.992 1.00 11.94 247 ASP A N 1
ATOM 1743 C CA . ASP A 1 247 ? 30.424 -28.176 46.887 1.00 12.07 247 ASP A CA 1
ATOM 1744 C C . ASP A 1 247 ? 29.708 -26.803 47.033 1.00 11.87 247 ASP A C 1
ATOM 1745 O O . ASP A 1 247 ? 30.329 -25.746 46.908 1.00 11.37 247 ASP A O 1
ATOM 1750 N N . LEU A 1 248 ? 28.424 -26.835 47.352 1.00 12.05 248 LEU A N 1
ATOM 1751 C CA . LEU A 1 248 ? 27.688 -25.565 47.585 1.00 12.65 248 LEU A CA 1
ATOM 1752 C C . LEU A 1 248 ? 28.252 -24.750 48.725 1.00 12.52 248 LEU A C 1
ATOM 1753 O O . LEU A 1 248 ? 28.359 -23.529 48.637 1.00 11.10 248 LEU A O 1
ATOM 1758 N N . LYS A 1 249 ? 28.611 -25.398 49.844 1.00 12.75 249 LYS A N 1
ATOM 1759 C CA . LYS A 1 249 ? 29.276 -24.661 50.929 1.00 12.66 249 LYS A CA 1
ATOM 1760 C C . LYS A 1 249 ? 30.570 -23.993 50.488 1.00 12.36 249 LYS A C 1
ATOM 1761 O O . LYS A 1 249 ? 30.939 -22.912 50.973 1.00 12.02 249 LYS A O 1
ATOM 1767 N N . GLN A 1 250 ? 31.293 -24.621 49.563 1.00 11.91 250 GLN A N 1
ATOM 1768 C CA . GLN A 1 250 ? 32.496 -23.968 49.015 1.00 13.26 250 GLN A CA 1
ATOM 1769 C C . GLN A 1 250 ? 32.152 -22.676 48.230 1.00 11.57 250 GLN A C 1
ATOM 1770 O O . GLN A 1 250 ? 32.887 -21.703 48.304 1.00 10.99 250 GLN A O 1
ATOM 1776 N N . VAL A 1 251 ? 31.044 -22.675 47.537 1.00 10.98 251 VAL A N 1
ATOM 1777 C CA . VAL A 1 251 ? 30.580 -21.487 46.814 1.00 11.28 251 VAL A CA 1
ATOM 1778 C C . VAL A 1 251 ? 30.340 -20.344 47.783 1.00 12.47 251 VAL A C 1
ATOM 1779 O O . VAL A 1 251 ? 30.687 -19.200 47.556 1.00 12.43 251 VAL A O 1
ATOM 1783 N N . VAL A 1 252 ? 29.667 -20.685 48.884 1.00 12.42 252 VAL A N 1
ATOM 1784 C CA . VAL A 1 252 ? 29.333 -19.711 49.896 1.00 12.64 252 VAL A CA 1
ATOM 1785 C C . VAL A 1 252 ? 30.633 -19.239 50.527 1.00 12.63 252 VAL A C 1
ATOM 1786 O O . VAL A 1 252 ? 30.804 -18.032 50.763 1.00 12.12 252 VAL A O 1
ATOM 1790 N N . LYS A 1 253 ? 31.559 -20.160 50.820 1.00 11.65 253 LYS A N 1
ATOM 1791 C CA . LYS A 1 253 ? 32.811 -19.744 51.400 1.00 11.84 253 LYS A CA 1
ATOM 1792 C C . LYS A 1 253 ? 33.580 -18.741 50.524 1.00 11.78 253 LYS A C 1
ATOM 1793 O O . LYS A 1 253 ? 34.140 -17.715 51.020 1.00 12.14 253 LYS A O 1
ATOM 1799 N N . TYR A 1 254 ? 33.647 -19.023 49.236 1.00 10.24 254 TYR A N 1
ATOM 1800 C CA . TYR A 1 254 ? 34.522 -18.256 48.363 1.00 11.06 254 TYR A CA 1
ATOM 1801 C C . TYR A 1 254 ? 33.828 -17.065 47.690 1.00 11.02 254 TYR A C 1
ATOM 1802 O O . TYR A 1 254 ? 34.482 -16.279 47.027 1.00 11.62 254 TYR A O 1
ATOM 1811 N N . THR A 1 255 ? 32.545 -16.889 47.928 1.00 10.24 255 THR A N 1
ATOM 1812 C CA . THR A 1 255 ? 31.892 -15.632 47.585 1.00 10.48 255 THR A CA 1
ATOM 1813 C C . THR A 1 255 ? 31.675 -14.673 48.773 1.00 10.63 255 THR A C 1
ATOM 1814 O O . THR A 1 255 ? 30.939 -13.705 48.664 1.00 10.05 255 THR A O 1
ATOM 1818 N N . ASP A 1 256 ? 32.330 -14.951 49.888 1.00 10.91 256 ASP A N 1
ATOM 1819 C CA . ASP A 1 256 ? 32.154 -14.201 51.116 1.00 11.79 256 ASP A CA 1
ATOM 1820 C C . ASP A 1 256 ? 32.441 -12.746 50.833 1.00 11.43 256 ASP A C 1
ATOM 1821 O O . ASP A 1 256 ? 33.482 -12.437 50.289 1.00 10.21 256 ASP A O 1
ATOM 1826 N N . PRO A 1 257 ? 31.499 -11.847 51.152 1.00 11.12 257 PRO A N 1
ATOM 1827 C CA . PRO A 1 257 ? 31.781 -10.442 50.889 1.00 11.63 257 PRO A CA 1
ATOM 1828 C C . PRO A 1 257 ? 33.004 -9.918 51.617 1.00 12.08 257 PRO A C 1
ATOM 1829 O O . PRO A 1 257 ? 33.581 -8.926 51.179 1.00 12.22 257 PRO A O 1
ATOM 1833 N N . LEU A 1 258 ? 33.429 -10.562 52.706 1.00 12.84 258 LEU A N 1
ATOM 1834 C CA . LEU A 1 258 ? 34.647 -10.125 53.406 1.00 13.24 258 LEU A CA 1
ATOM 1835 C C . LEU A 1 258 ? 35.885 -10.363 52.572 1.00 13.15 258 LEU A C 1
ATOM 1836 O O . LEU A 1 258 ? 36.829 -9.548 52.598 1.00 12.92 258 LEU A O 1
ATOM 1841 N N . ILE A 1 259 ? 35.880 -11.444 51.779 1.00 12.03 259 ILE A N 1
ATOM 1842 C CA . ILE A 1 259 ? 36.958 -11.690 50.835 1.00 12.72 259 ILE A CA 1
ATOM 1843 C C . ILE A 1 259 ? 36.966 -10.640 49.715 1.00 12.19 259 ILE A C 1
ATOM 1844 O O . ILE A 1 259 ? 38.027 -10.077 49.382 1.00 12.05 259 ILE A O 1
ATOM 1849 N N . MET A 1 260 ? 35.776 -10.351 49.187 1.00 11.94 260 MET A N 1
ATOM 1850 C CA . MET A 1 260 ? 35.656 -9.471 48.058 1.00 11.91 260 MET A CA 1
ATOM 1851 C C . MET A 1 260 ? 36.039 -8.025 48.432 1.00 11.92 260 MET A C 1
ATOM 1852 O O . MET A 1 260 ? 36.653 -7.325 47.649 1.00 11.45 260 MET A O 1
ATOM 1857 N N . ALA A 1 261 ? 35.776 -7.652 49.680 1.00 11.72 261 ALA A N 1
ATOM 1858 C CA . ALA A 1 261 ? 36.121 -6.335 50.193 1.00 12.91 261 ALA A CA 1
ATOM 1859 C C . ALA A 1 261 ? 37.600 -6.075 50.207 1.00 13.65 261 ALA A C 1
ATOM 1860 O O . ALA A 1 261 ? 38.002 -4.927 50.063 1.00 13.11 261 ALA A O 1
ATOM 1862 N N . LYS A 1 262 ? 38.430 -7.116 50.393 1.00 13.97 262 LYS A N 1
ATOM 1863 C CA . LYS A 1 262 ? 39.863 -6.938 50.339 1.00 13.87 262 LYS A CA 1
ATOM 1864 C C . LYS A 1 262 ? 40.355 -6.416 48.986 1.00 14.31 262 LYS A C 1
ATOM 1865 O O . LYS A 1 262 ? 41.409 -5.733 48.919 1.00 15.07 262 LYS A O 1
ATOM 1871 N N . GLY A 1 263 ? 39.613 -6.701 47.910 1.00 14.10 263 GLY A N 1
ATOM 1872 C CA . GLY A 1 263 ? 39.898 -6.150 46.594 1.00 14.97 263 GLY A CA 1
ATOM 1873 C C . GLY A 1 263 ? 39.061 -4.981 46.133 1.00 16.25 263 GLY A C 1
ATOM 1874 O O . GLY A 1 263 ? 39.228 -4.522 45.025 1.00 18.90 263 GLY A O 1
ATOM 1875 N N . GLY A 1 264 ? 38.143 -4.538 46.979 1.00 15.17 264 GLY A N 1
ATOM 1876 C CA . GLY A 1 264 ? 37.256 -3.448 46.710 1.00 14.66 264 GLY A CA 1
ATOM 1877 C C . GLY A 1 264 ? 36.216 -3.764 45.648 1.00 13.96 264 GLY A C 1
ATOM 1878 O O . GLY A 1 264 ? 35.736 -2.845 45.008 1.00 14.13 264 GLY A O 1
ATOM 1879 N N . TYR A 1 265 ? 35.826 -5.028 45.482 1.00 11.98 265 TYR A N 1
ATOM 1880 C CA . TYR A 1 265 ? 34.916 -5.406 44.363 1.00 11.52 265 TYR A CA 1
ATOM 1881 C C . TYR A 1 265 ? 33.451 -5.168 44.722 1.00 11.14 265 TYR A C 1
ATOM 1882 O O . TYR A 1 265 ? 33.029 -5.353 45.877 1.00 10.83 265 TYR A O 1
ATOM 1891 N N . GLY A 1 266 ? 32.676 -4.768 43.711 1.00 10.51 266 GLY A N 1
ATOM 1892 C CA . GLY A 1 266 ? 31.280 -4.445 43.920 1.00 10.80 266 GLY A CA 1
ATOM 1893 C C . GLY A 1 266 ? 30.571 -4.098 42.635 1.00 9.99 266 GLY A C 1
ATOM 1894 O O . GLY A 1 266 ? 31.195 -4.045 41.571 1.00 10.90 266 GLY A O 1
ATOM 1895 N N . LEU A 1 267 ? 29.259 -3.868 42.719 1.00 10.62 267 LEU A N 1
ATOM 1896 C CA . LEU A 1 267 ? 28.478 -3.452 41.560 1.00 10.66 267 LEU A CA 1
ATOM 1897 C C . LEU A 1 267 ? 28.869 -2.077 41.064 1.00 11.14 267 LEU A C 1
ATOM 1898 O O . LEU A 1 267 ? 29.052 -1.141 41.872 1.00 9.96 267 LEU A O 1
ATOM 1903 N N . GLU A 1 268 ? 28.974 -1.922 39.735 1.00 10.98 268 GLU A N 1
ATOM 1904 C CA . GLU A 1 268 ? 29.073 -0.588 39.142 1.00 10.81 268 GLU A CA 1
ATOM 1905 C C . GLU A 1 268 ? 27.820 0.215 39.538 1.00 10.99 268 GLU A C 1
ATOM 1906 O O . GLU A 1 268 ? 26.695 -0.324 39.705 1.00 11.50 268 GLU A O 1
ATOM 1912 N N . THR A 1 269 ? 28.003 1.514 39.639 1.00 10.58 269 THR A N 1
ATOM 1913 C CA . THR A 1 269 ? 26.902 2.394 39.996 1.00 10.78 269 THR A CA 1
ATOM 1914 C C . THR A 1 269 ? 25.754 2.244 38.998 1.00 11.15 269 THR A C 1
ATOM 1915 O O . THR A 1 269 ? 24.599 2.269 39.390 1.00 12.29 269 THR A O 1
ATOM 1919 N N . ASP A 1 270 ? 26.096 2.149 37.719 1.00 10.33 270 ASP A N 1
ATOM 1920 C CA . ASP A 1 270 ? 25.140 1.926 36.631 1.00 11.46 270 ASP A CA 1
ATOM 1921 C C . ASP A 1 270 ? 25.599 0.716 35.817 1.00 10.41 270 ASP A C 1
ATOM 1922 O O . ASP A 1 270 ? 26.763 0.620 35.409 1.00 11.16 270 ASP A O 1
ATOM 1927 N N . TYR A 1 271 ? 24.665 -0.191 35.579 1.00 10.51 271 TYR A N 1
ATOM 1928 C CA . TYR A 1 271 ? 24.870 -1.425 34.806 1.00 10.26 271 TYR A CA 1
ATOM 1929 C C . TYR A 1 271 ? 25.649 -1.223 33.529 1.00 10.03 271 TYR A C 1
ATOM 1930 O O . TYR A 1 271 ? 26.486 -2.059 33.145 1.00 9.37 271 TYR A O 1
ATOM 1939 N N . SER A 1 272 ? 25.371 -0.112 32.828 1.00 11.07 272 SER A N 1
ATOM 1940 C CA . SER A 1 272 ? 25.972 0.149 31.528 1.00 11.46 272 SER A CA 1
ATOM 1941 C C . SER A 1 272 ? 27.478 0.276 31.559 1.00 10.91 272 SER A C 1
ATOM 1942 O O . SER A 1 272 ? 28.124 0.089 30.529 1.00 10.33 272 SER A O 1
ATOM 1945 N N . MET A 1 273 ? 28.055 0.605 32.740 1.00 11.18 273 MET A N 1
ATOM 1946 C CA . MET A 1 273 ? 29.460 0.908 32.837 1.00 10.18 273 MET A CA 1
ATOM 1947 C C . MET A 1 273 ? 30.287 -0.350 32.601 1.00 10.92 273 MET A C 1
ATOM 1948 O O . MET A 1 273 ? 31.465 -0.233 32.242 1.00 11.23 273 MET A O 1
ATOM 1953 N N . ASN A 1 274 ? 29.679 -1.533 32.763 1.00 9.20 274 ASN A N 1
ATOM 1954 C CA . ASN A 1 274 ? 30.373 -2.806 32.460 1.00 9.85 274 ASN A CA 1
ATOM 1955 C C . ASN A 1 274 ? 30.768 -2.971 31.000 1.00 10.48 274 ASN A C 1
ATOM 1956 O O . ASN A 1 274 ? 31.597 -3.806 30.688 1.00 10.89 274 ASN A O 1
ATOM 1961 N N . PHE A 1 275 ? 30.180 -2.155 30.125 1.00 10.30 275 PHE A N 1
ATOM 1962 C CA . PHE A 1 275 ? 30.269 -2.408 28.680 1.00 11.05 275 PHE A CA 1
ATOM 1963 C C . PHE A 1 275 ? 30.626 -1.141 27.870 1.00 12.02 275 PHE A C 1
ATOM 1964 O O . PHE A 1 275 ? 30.254 -1.002 26.692 1.00 10.87 275 PHE A O 1
ATOM 1972 N N . LEU A 1 276 ? 31.348 -0.248 28.518 1.00 11.96 276 LEU A N 1
ATOM 1973 C CA . LEU A 1 276 ? 31.785 1.000 27.919 1.00 13.08 276 LEU A CA 1
ATOM 1974 C C . LEU A 1 276 ? 33.276 1.174 28.067 1.00 13.31 276 LEU A C 1
ATOM 1975 O O . LEU A 1 276 ? 33.853 0.927 29.135 1.00 13.62 276 LEU A O 1
ATOM 1980 N N . PRO A 1 277 ? 33.918 1.633 26.993 1.00 15.31 277 PRO A N 1
ATOM 1981 C CA . PRO A 1 277 ? 35.393 1.785 26.947 1.00 16.16 277 PRO A CA 1
ATOM 1982 C C . PRO A 1 277 ? 35.982 2.711 28.013 1.00 16.23 277 PRO A C 1
ATOM 1983 O O . PRO A 1 277 ? 37.080 2.453 28.493 1.00 19.07 277 PRO A O 1
ATOM 1987 N N . GLN A 1 278 ? 35.245 3.734 28.401 1.00 15.69 278 GLN A N 1
ATOM 1988 C CA . GLN A 1 278 ? 35.802 4.694 29.366 1.00 16.70 278 GLN A CA 1
ATOM 1989 C C . GLN A 1 278 ? 35.559 4.324 30.800 1.00 16.30 278 GLN A C 1
ATOM 1990 O O . GLN A 1 278 ? 35.938 5.102 31.689 1.00 17.19 278 GLN A O 1
ATOM 1996 N N . TYR A 1 279 ? 34.944 3.157 31.040 1.00 13.87 279 TYR A N 1
ATOM 1997 C CA . TYR A 1 279 ? 34.628 2.698 32.387 1.00 13.88 279 TYR A CA 1
ATOM 1998 C C . TYR A 1 279 ? 35.287 1.350 32.676 1.00 14.21 279 TYR A C 1
ATOM 1999 O O . TYR A 1 279 ? 34.758 0.578 33.457 1.00 14.49 279 TYR A O 1
ATOM 2008 N N . GLU A 1 280 ? 36.431 1.068 32.027 1.00 14.50 280 GLU A N 1
ATOM 2009 C CA . GLU A 1 280 ? 37.070 -0.222 32.173 1.00 15.03 280 GLU A CA 1
ATOM 2010 C C . GLU A 1 280 ? 37.774 -0.409 33.509 1.00 14.90 280 GLU A C 1
ATOM 2011 O O . GLU A 1 280 ? 38.124 0.569 34.208 1.00 13.73 280 GLU A O 1
ATOM 2017 N N . ASN A 1 281 ? 37.972 -1.688 33.868 1.00 14.50 281 ASN A N 1
ATOM 2018 C CA . ASN A 1 281 ? 38.624 -2.071 35.117 1.00 15.06 281 ASN A CA 1
ATOM 2019 C C . ASN A 1 281 ? 37.963 -1.404 36.337 1.00 14.56 281 ASN A C 1
ATOM 2020 O O . ASN A 1 281 ? 38.631 -0.950 37.252 1.00 14.57 281 ASN A O 1
ATOM 2025 N N . GLY A 1 282 ? 36.655 -1.308 36.329 1.00 13.48 282 GLY A N 1
ATOM 2026 C CA . GLY A 1 282 ? 35.976 -0.774 37.526 1.00 13.13 282 GLY A CA 1
ATOM 2027 C C . GLY A 1 282 ? 35.835 -1.817 38.655 1.00 12.44 282 GLY A C 1
ATOM 2028 O O . GLY A 1 282 ? 36.348 -2.972 38.582 1.00 10.65 282 GLY A O 1
ATOM 2029 N N . ALA A 1 283 ? 35.064 -1.432 39.682 1.00 11.90 283 ALA A N 1
ATOM 2030 C CA . ALA A 1 283 ? 34.891 -2.288 40.842 1.00 10.97 283 ALA A CA 1
ATOM 2031 C C . ALA A 1 283 ? 34.184 -3.583 40.497 1.00 10.79 283 ALA A C 1
ATOM 2032 O O . ALA A 1 283 ? 34.337 -4.543 41.205 1.00 10.19 283 ALA A O 1
ATOM 2034 N N . GLU A 1 284 ? 33.408 -3.624 39.403 1.00 10.12 284 GLU A N 1
ATOM 2035 C CA . GLU A 1 284 ? 32.687 -4.846 39.045 1.00 10.34 284 GLU A CA 1
ATOM 2036 C C . GLU A 1 284 ? 33.457 -5.793 38.161 1.00 10.37 284 GLU A C 1
ATOM 2037 O O . GLU A 1 284 ? 33.055 -6.941 38.029 1.00 10.75 284 GLU A O 1
ATOM 2043 N N . SER A 1 285 ? 34.577 -5.332 37.624 1.00 10.02 285 SER A N 1
ATOM 2044 C CA . SER A 1 285 ? 35.409 -6.102 36.728 1.00 10.23 285 SER A CA 1
ATOM 2045 C C . SER A 1 285 ? 36.364 -6.942 37.575 1.00 9.95 285 SER A C 1
ATOM 2046 O O . SER A 1 285 ? 37.510 -6.589 37.810 1.00 10.50 285 SER A O 1
ATOM 2049 N N . VAL A 1 286 ? 35.858 -8.066 38.063 1.00 9.70 286 VAL A N 1
ATOM 2050 C CA . VAL A 1 286 ? 36.606 -8.894 38.968 1.00 9.93 286 VAL A CA 1
ATOM 2051 C C . VAL A 1 286 ? 37.800 -9.483 38.225 1.00 10.24 286 VAL A C 1
ATOM 2052 O O . VAL A 1 286 ? 38.922 -9.456 38.726 1.00 11.10 286 VAL A O 1
ATOM 2056 N N . TRP A 1 287 ? 37.573 -9.956 37.017 1.00 10.64 287 TRP A N 1
ATOM 2057 C CA . TRP A 1 287 ? 38.649 -10.335 36.164 1.00 10.72 287 TRP A CA 1
ATOM 2058 C C . TRP A 1 287 ? 38.236 -10.125 34.707 1.00 11.51 287 TRP A C 1
ATOM 2059 O O . TRP A 1 287 ? 37.153 -10.524 34.284 1.00 10.96 287 TRP A O 1
ATOM 2070 N N . ALA A 1 288 ? 39.140 -9.527 33.940 1.00 11.50 288 ALA A N 1
ATOM 2071 C CA . ALA A 1 288 ? 38.892 -9.244 32.549 1.00 12.53 288 ALA A CA 1
ATOM 2072 C C . ALA A 1 288 ? 40.138 -9.429 31.684 1.00 13.29 288 ALA A C 1
ATOM 2073 O O . ALA A 1 288 ? 41.263 -9.182 32.115 1.00 15.03 288 ALA A O 1
ATOM 2075 N N . ILE A 1 289 ? 39.864 -9.763 30.430 1.00 14.29 289 ILE A N 1
ATOM 2076 C CA . ILE A 1 289 ? 40.838 -9.768 29.366 1.00 14.74 289 ILE A CA 1
ATOM 2077 C C . ILE A 1 289 ? 41.011 -8.333 28.872 1.00 14.67 289 ILE A C 1
ATOM 2078 O O . ILE A 1 289 ? 40.021 -7.606 28.582 1.00 15.37 289 ILE A O 1
ATOM 2083 N N . GLN A 1 290 ? 42.275 -7.913 28.792 1.00 15.36 290 GLN A N 1
ATOM 2084 C CA . GLN A 1 290 ? 42.653 -6.531 28.503 1.00 15.39 290 GLN A CA 1
ATOM 2085 C C . GLN A 1 290 ? 42.977 -6.406 27.008 1.00 16.52 290 GLN A C 1
ATOM 2086 O O . GLN A 1 290 ? 43.838 -7.120 26.533 1.00 18.90 290 GLN A O 1
ATOM 2092 N N . TYR A 1 291 ? 42.258 -5.574 26.271 1.00 15.93 291 TYR A N 1
ATOM 2093 C CA . TYR A 1 291 ? 42.593 -5.295 24.858 1.00 18.06 291 TYR A CA 1
ATOM 2094 C C . TYR A 1 291 ? 43.150 -3.852 24.797 1.00 19.08 291 TYR A C 1
ATOM 2095 O O . TYR A 1 291 ? 43.042 -3.122 25.758 1.00 19.59 291 TYR A O 1
ATOM 2104 N N . SER A 1 292 ? 43.746 -3.462 23.685 1.00 22.20 292 SER A N 1
ATOM 2105 C CA . SER A 1 292 ? 44.227 -2.077 23.499 1.00 26.05 292 SER A CA 1
ATOM 2106 C C . SER A 1 292 ? 44.454 -1.789 22.031 1.00 28.34 292 SER A C 1
ATOM 2107 O O . SER A 1 292 ? 44.603 -2.744 21.236 1.00 26.77 292 SER A O 1
ATOM 2110 N N . ILE A 1 293 ? 44.473 -0.504 21.658 1.00 31.40 293 ILE A N 1
ATOM 2111 C CA . ILE A 1 293 ? 44.659 -0.111 20.206 1.00 37.50 293 ILE A CA 1
ATOM 2112 C C . ILE A 1 293 ? 46.131 0.028 19.741 1.00 39.72 293 ILE A C 1
ATOM 2113 O O . ILE A 1 293 ? 47.024 0.386 20.525 1.00 43.44 293 ILE A O 1
ATOM 2118 N N . ASN A 1 301 ? 46.502 -4.988 20.283 1.00 35.94 301 ASN A N 1
ATOM 2119 C CA . ASN A 1 301 ? 45.697 -6.153 20.608 1.00 34.25 301 ASN A CA 1
ATOM 2120 C C . ASN A 1 301 ? 44.178 -5.836 20.680 1.00 29.34 301 ASN A C 1
ATOM 2121 O O . ASN A 1 301 ? 43.638 -5.676 21.754 1.00 28.18 301 ASN A O 1
ATOM 2126 N N . LEU A 1 302 ? 43.509 -5.770 19.533 1.00 24.43 302 LEU A N 1
ATOM 2127 C CA . LEU A 1 302 ? 42.054 -5.580 19.494 1.00 22.29 302 LEU A CA 1
ATOM 2128 C C . LEU A 1 302 ? 41.353 -6.932 19.664 1.00 20.09 302 LEU A C 1
ATOM 2129 O O . LEU A 1 302 ? 41.939 -7.999 19.419 1.00 19.80 302 LEU A O 1
ATOM 2134 N N . ASN A 1 303 ? 40.078 -6.881 20.058 1.00 17.66 303 ASN A N 1
ATOM 2135 C CA . ASN A 1 303 ? 39.301 -8.097 20.192 1.00 17.69 303 ASN A CA 1
ATOM 2136 C C . ASN A 1 303 ? 38.741 -8.579 18.846 1.00 18.51 303 ASN A C 1
ATOM 2137 O O . ASN A 1 303 ? 37.578 -8.382 18.553 1.00 17.88 303 ASN A O 1
ATOM 2142 N N . TRP A 1 304 ? 39.595 -9.206 18.037 1.00 19.45 304 TRP A N 1
ATOM 2143 C CA . TRP A 1 304 ? 39.224 -9.708 16.687 1.00 21.87 304 TRP A CA 1
ATOM 2144 C C . TRP A 1 304 ? 38.155 -10.816 16.736 1.00 21.51 304 TRP A C 1
ATOM 2145 O O . TRP A 1 304 ? 37.304 -10.918 15.831 1.00 20.29 304 TRP A O 1
ATOM 2156 N N . GLY A 1 305 ? 38.113 -11.573 17.843 1.00 21.18 305 GLY A N 1
ATOM 2157 C CA . GLY A 1 305 ? 37.099 -12.612 18.035 1.00 19.55 305 GLY A CA 1
ATOM 2158 C C . GLY A 1 305 ? 35.638 -12.165 18.073 1.00 20.89 305 GLY A C 1
ATOM 2159 O O . GLY A 1 305 ? 34.755 -13.000 17.970 1.00 19.27 305 GLY A O 1
ATOM 2160 N N . MET A 1 306 ? 35.393 -10.863 18.264 1.00 19.02 306 MET A N 1
ATOM 2161 C CA . MET A 1 306 ? 34.059 -10.271 18.118 1.00 20.96 306 MET A CA 1
ATOM 2162 C C . MET A 1 306 ? 33.813 -9.657 16.736 1.00 19.20 306 MET A C 1
ATOM 2163 O O . MET A 1 306 ? 32.788 -8.980 16.512 1.00 19.80 306 MET A O 1
ATOM 2168 N N . GLY A 1 307 ? 34.756 -9.848 15.802 1.00 19.00 307 GLY A N 1
ATOM 2169 C CA . GLY A 1 307 ? 34.659 -9.212 14.477 1.00 18.43 307 GLY A CA 1
ATOM 2170 C C . GLY A 1 307 ? 33.361 -9.416 13.696 1.00 19.54 307 GLY A C 1
ATOM 2171 O O . GLY A 1 307 ? 32.959 -8.558 12.894 1.00 20.13 307 GLY A O 1
ATOM 2172 N N . LEU A 1 308 ? 32.679 -10.545 13.922 1.00 18.01 308 LEU A N 1
ATOM 2173 C CA . LEU A 1 308 ? 31.464 -10.812 13.179 1.00 17.47 308 LEU A CA 1
ATOM 2174 C C . LEU A 1 308 ? 30.240 -10.117 13.785 1.00 17.16 308 LEU A C 1
ATOM 2175 O O . LEU A 1 308 ? 29.244 -10.063 13.128 1.00 16.00 308 LEU A O 1
ATOM 2180 N N . THR A 1 309 ? 30.305 -9.618 15.039 1.00 16.76 309 THR A N 1
ATOM 2181 C CA . THR A 1 309 ? 29.090 -9.229 15.761 1.00 16.39 309 THR A CA 1
ATOM 2182 C C . THR A 1 309 ? 28.732 -7.765 15.632 1.00 16.95 309 THR A C 1
ATOM 2183 O O . THR A 1 309 ? 27.747 -7.322 16.241 1.00 15.40 309 THR A O 1
ATOM 2187 N N . THR A 1 310 ? 29.536 -7.011 14.898 1.00 17.43 310 THR A N 1
ATOM 2188 C CA . THR A 1 310 ? 29.143 -5.655 14.535 1.00 16.55 310 THR A CA 1
ATOM 2189 C C . THR A 1 310 ? 27.861 -5.659 13.636 1.00 17.96 310 THR A C 1
ATOM 2190 O O . THR A 1 310 ? 27.632 -6.580 12.814 1.00 16.90 310 THR A O 1
ATOM 2194 N N . PRO A 1 311 ? 27.031 -4.626 13.782 1.00 18.65 311 PRO A N 1
ATOM 2195 C CA . PRO A 1 311 ? 25.827 -4.575 12.975 1.00 19.44 311 PRO A CA 1
ATOM 2196 C C . PRO A 1 311 ? 26.120 -4.227 11.518 1.00 20.02 311 PRO A C 1
ATOM 2197 O O . PRO A 1 311 ? 27.222 -3.728 11.167 1.00 19.18 311 PRO A O 1
ATOM 2201 N N . GLN A 1 312 ? 25.114 -4.500 10.694 1.00 20.59 312 GLN A N 1
ATOM 2202 C CA . GLN A 1 312 ? 25.252 -4.383 9.243 1.00 22.28 312 GLN A CA 1
ATOM 2203 C C . GLN A 1 312 ? 25.490 -2.951 8.811 1.00 23.69 312 GLN A C 1
ATOM 2204 O O . GLN A 1 312 ? 26.021 -2.716 7.729 1.00 24.11 312 GLN A O 1
ATOM 2210 N N . ILE A 1 313 ? 25.150 -1.983 9.661 1.00 23.58 313 ILE A N 1
ATOM 2211 C CA . ILE A 1 313 ? 25.391 -0.563 9.364 1.00 25.40 313 ILE A CA 1
ATOM 2212 C C . ILE A 1 313 ? 26.884 -0.278 9.145 1.00 25.47 313 ILE A C 1
ATOM 2213 O O . ILE A 1 313 ? 27.256 0.621 8.402 1.00 23.64 313 ILE A O 1
ATOM 2218 N N . LEU A 1 314 ? 27.747 -1.071 9.761 1.00 23.52 314 LEU A N 1
ATOM 2219 C CA . LEU A 1 314 ? 29.180 -0.967 9.497 1.00 22.98 314 LEU A CA 1
ATOM 2220 C C . LEU A 1 314 ? 29.659 -1.774 8.296 1.00 22.45 314 LEU A C 1
ATOM 2221 O O . LEU A 1 314 ? 30.873 -1.855 8.124 1.00 24.22 314 LEU A O 1
ATOM 2226 N N . GLY A 1 315 ? 28.756 -2.377 7.516 1.00 20.06 315 GLY A N 1
ATOM 2227 C CA . GLY A 1 315 ? 29.113 -3.169 6.313 1.00 21.03 315 GLY A CA 1
ATOM 2228 C C . GLY A 1 315 ? 29.104 -4.681 6.526 1.00 20.88 315 GLY A C 1
ATOM 2229 O O . GLY A 1 315 ? 28.844 -5.465 5.599 1.00 18.42 315 GLY A O 1
ATOM 2230 N N . CYS A 1 316 ? 29.382 -5.108 7.770 1.00 20.56 316 CYS A N 1
ATOM 2231 C CA . CYS A 1 316 ? 29.431 -6.534 8.112 1.00 20.76 316 CYS A CA 1
ATOM 2232 C C . CYS A 1 316 ? 29.423 -6.607 9.654 1.00 19.90 316 CYS A C 1
ATOM 2233 O O . CYS A 1 316 ? 29.756 -5.599 10.263 1.00 18.34 316 CYS A O 1
ATOM 2236 N N . CYS A 1 317 ? 29.086 -7.742 10.309 1.00 19.87 317 CYS A N 1
ATOM 2237 C CA . CYS A 1 317 ? 28.573 -8.992 9.709 1.00 19.80 317 CYS A CA 1
ATOM 2238 C C . CYS A 1 317 ? 27.281 -9.472 10.256 1.00 17.69 317 CYS A C 1
ATOM 2239 O O . CYS A 1 317 ? 26.734 -10.461 9.773 1.00 16.93 317 CYS A O 1
ATOM 2242 N N . ASP A 1 318 ? 26.734 -8.763 11.236 1.00 16.04 318 ASP A N 1
ATOM 2243 C CA . ASP A 1 318 ? 25.388 -9.077 11.730 1.00 16.09 318 ASP A CA 1
ATOM 2244 C C . ASP A 1 318 ? 25.253 -10.480 12.381 1.00 13.98 318 ASP A C 1
ATOM 2245 O O . ASP A 1 318 ? 24.187 -11.076 12.333 1.00 12.57 318 ASP A O 1
ATOM 2250 N N . PHE A 1 319 ? 26.321 -10.965 13.020 1.00 13.95 319 PHE A N 1
ATOM 2251 C CA . PHE A 1 319 ? 26.239 -12.175 13.829 1.00 13.92 319 PHE A CA 1
ATOM 2252 C C . PHE A 1 319 ? 25.902 -11.875 15.289 1.00 12.76 319 PHE A C 1
ATOM 2253 O O . PHE A 1 319 ? 26.008 -10.705 15.746 1.00 12.75 319 PHE A O 1
ATOM 2261 N N . HIS A 1 320 ? 25.445 -12.907 15.998 1.00 12.28 320 HIS A N 1
ATOM 2262 C CA . HIS A 1 320 ? 25.192 -12.810 17.471 1.00 12.87 320 HIS A CA 1
ATOM 2263 C C . HIS A 1 320 ? 24.024 -11.882 17.723 1.00 13.21 320 HIS A C 1
ATOM 2264 O O . HIS A 1 320 ? 24.165 -10.791 18.270 1.00 14.46 320 HIS A O 1
ATOM 2271 N N . LYS A 1 321 ? 22.852 -12.348 17.303 1.00 13.00 321 LYS A N 1
ATOM 2272 C CA . LYS A 1 321 ? 21.664 -11.503 17.300 1.00 13.40 321 LYS A CA 1
ATOM 2273 C C . LYS A 1 321 ? 20.746 -11.838 18.435 1.00 12.79 321 LYS A C 1
ATOM 2274 O O . LYS A 1 321 ? 20.301 -13.000 18.539 1.00 11.65 321 LYS A O 1
ATOM 2280 N N . PRO A 1 322 ? 20.377 -10.824 19.247 1.00 11.83 322 PRO A N 1
ATOM 2281 C CA . PRO A 1 322 ? 19.417 -11.122 20.309 1.00 11.75 322 PRO A CA 1
ATOM 2282 C C . PRO A 1 322 ? 18.125 -11.692 19.765 1.00 12.53 322 PRO A C 1
ATOM 2283 O O . PRO A 1 322 ? 17.631 -11.234 18.707 1.00 12.62 322 PRO A O 1
ATOM 2287 N N . SER A 1 323 ? 17.556 -12.668 20.474 1.00 12.94 323 SER A N 1
ATOM 2288 C CA . SER A 1 323 ? 16.270 -13.247 20.107 1.00 12.82 323 SER A CA 1
ATOM 2289 C C . SER A 1 323 ? 15.115 -12.382 20.596 1.00 13.43 323 SER A C 1
ATOM 2290 O O . SER A 1 323 ? 15.255 -11.598 21.561 1.00 11.46 323 SER A O 1
ATOM 2293 N N . GLN A 1 324 ? 13.943 -12.596 20.001 1.00 12.37 324 GLN A N 1
ATOM 2294 C CA . GLN A 1 324 ? 12.714 -11.988 20.501 1.00 12.69 324 GLN A CA 1
ATOM 2295 C C . GLN A 1 324 ? 12.412 -12.528 21.894 1.00 12.77 324 GLN A C 1
ATOM 2296 O O . GLN A 1 324 ? 11.926 -11.803 22.746 1.00 11.63 324 GLN A O 1
ATOM 2302 N N . ASN A 1 325 ? 12.720 -13.815 22.140 1.00 12.79 325 ASN A N 1
ATOM 2303 C CA . ASN A 1 325 ? 12.510 -14.401 23.470 1.00 13.10 325 ASN A CA 1
ATOM 2304 C C . ASN A 1 325 ? 13.263 -13.586 24.553 1.00 12.73 325 ASN A C 1
ATOM 2305 O O . ASN A 1 325 ? 12.661 -13.244 25.595 1.00 12.74 325 ASN A O 1
ATOM 2310 N N . LEU A 1 326 ? 14.507 -13.212 24.278 1.00 11.95 326 LEU A N 1
ATOM 2311 C CA . LEU A 1 326 ? 15.305 -12.465 25.236 1.00 11.57 326 LEU A CA 1
ATOM 2312 C C . LEU A 1 326 ? 14.740 -11.068 25.406 1.00 11.28 326 LEU A C 1
ATOM 2313 O O . LEU A 1 326 ? 14.632 -10.598 26.489 1.00 11.82 326 LEU A O 1
ATOM 2318 N N . VAL A 1 327 ? 14.342 -10.434 24.301 1.00 10.58 327 VAL A N 1
ATOM 2319 C CA . VAL A 1 327 ? 13.749 -9.086 24.403 1.00 11.21 327 VAL A CA 1
ATOM 2320 C C . VAL A 1 327 ? 12.534 -9.142 25.289 1.00 10.78 327 VAL A C 1
ATOM 2321 O O . VAL A 1 327 ? 12.360 -8.323 26.197 1.00 11.19 327 VAL A O 1
ATOM 2325 N N . ASN A 1 328 ? 11.711 -10.157 25.087 1.00 10.83 328 ASN A N 1
ATOM 2326 C CA . ASN A 1 328 ? 10.511 -10.286 25.886 1.00 11.15 328 ASN A CA 1
ATOM 2327 C C . ASN A 1 328 ? 10.773 -10.566 27.334 1.00 10.58 328 ASN A C 1
ATOM 2328 O O . ASN A 1 328 ? 9.981 -10.153 28.208 1.00 11.54 328 ASN A O 1
ATOM 2333 N N . ALA A 1 329 ? 11.868 -11.255 27.615 1.00 10.88 329 ALA A N 1
ATOM 2334 C CA . ALA A 1 329 ? 12.220 -11.554 28.998 1.00 11.38 329 ALA A CA 1
ATOM 2335 C C . ALA A 1 329 ? 12.468 -10.336 29.864 1.00 10.92 329 ALA A C 1
ATOM 2336 O O . ALA A 1 329 ? 12.366 -10.429 31.115 1.00 11.46 329 ALA A O 1
ATOM 2338 N N . PHE A 1 330 ? 12.764 -9.181 29.247 1.00 12.01 330 PHE A N 1
ATOM 2339 C CA . PHE A 1 330 ? 12.873 -7.917 30.023 1.00 12.04 330 PHE A CA 1
ATOM 2340 C C . PHE A 1 330 ? 11.564 -7.250 30.420 1.00 12.57 330 PHE A C 1
ATOM 2341 O O . PHE A 1 330 ? 11.586 -6.231 31.157 1.00 11.41 330 PHE A O 1
ATOM 2349 N N . LYS A 1 331 ? 10.448 -7.766 29.912 1.00 11.97 331 LYS A N 1
ATOM 2350 C CA . LYS A 1 331 ? 9.147 -7.213 30.304 1.00 13.13 331 LYS A CA 1
ATOM 2351 C C . LYS A 1 331 ? 8.911 -7.413 31.803 1.00 12.34 331 LYS A C 1
ATOM 2352 O O . LYS A 1 331 ? 9.342 -8.416 32.354 1.00 12.69 331 LYS A O 1
ATOM 2358 N N . THR A 1 332 ? 8.211 -6.470 32.433 1.00 13.15 332 THR A N 1
ATOM 2359 C CA . THR A 1 332 ? 7.842 -6.591 33.816 1.00 13.45 332 THR A CA 1
ATOM 2360 C C . THR A 1 332 ? 6.368 -6.350 34.024 1.00 15.38 332 THR A C 1
ATOM 2361 O O . THR A 1 332 ? 5.681 -5.799 33.150 1.00 15.15 332 THR A O 1
ATOM 2365 N N . ASP A 1 333 ? 5.863 -6.857 35.136 1.00 15.50 333 ASP A N 1
ATOM 2366 C CA . ASP A 1 333 ? 4.462 -6.754 35.446 1.00 16.75 333 ASP A CA 1
ATOM 2367 C C . ASP A 1 333 ? 4.170 -5.397 36.055 1.00 16.99 333 ASP A C 1
ATOM 2368 O O . ASP A 1 333 ? 5.068 -4.581 36.182 1.00 15.15 333 ASP A O 1
ATOM 2373 N N . SER A 1 334 ? 2.924 -5.166 36.502 1.00 16.91 334 SER A N 1
ATOM 2374 C CA . SER A 1 334 ? 2.553 -3.851 37.049 1.00 18.90 334 SER A CA 1
ATOM 2375 C C . SER A 1 334 ? 3.256 -3.484 38.360 1.00 18.86 334 SER A C 1
ATOM 2376 O O . SER A 1 334 ? 3.325 -2.309 38.713 1.00 19.63 334 SER A O 1
ATOM 2379 N N . GLN A 1 335 ? 3.797 -4.495 39.055 1.00 19.00 335 GLN A N 1
ATOM 2380 C CA . GLN A 1 335 ? 4.635 -4.332 40.217 1.00 20.70 335 GLN A CA 1
ATOM 2381 C C . GLN A 1 335 ? 6.166 -4.358 39.997 1.00 18.64 335 GLN A C 1
ATOM 2382 O O . GLN A 1 335 ? 6.905 -4.395 40.973 1.00 20.15 335 GLN A O 1
ATOM 2388 N N . GLY A 1 336 ? 6.647 -4.394 38.762 1.00 16.04 336 GLY A N 1
ATOM 2389 C CA . GLY A 1 336 ? 8.068 -4.371 38.467 1.00 14.97 336 GLY A CA 1
ATOM 2390 C C . GLY A 1 336 ? 8.780 -5.708 38.609 1.00 14.43 336 GLY A C 1
ATOM 2391 O O . GLY A 1 336 ? 10.008 -5.721 38.752 1.00 13.17 336 GLY A O 1
ATOM 2392 N N . LYS A 1 337 ? 8.024 -6.817 38.562 1.00 12.78 337 LYS A N 1
ATOM 2393 C CA . LYS A 1 337 ? 8.606 -8.185 38.591 1.00 13.41 337 LYS A CA 1
ATOM 2394 C C . LYS A 1 337 ? 8.533 -8.856 37.238 1.00 12.47 337 LYS A C 1
ATOM 2395 O O . LYS A 1 337 ? 7.729 -8.485 36.407 1.00 11.86 337 LYS A O 1
ATOM 2401 N N . PRO A 1 338 ? 9.367 -9.910 37.016 1.00 12.04 338 PRO A N 1
ATOM 2402 C CA . PRO A 1 338 ? 9.297 -10.609 35.750 1.00 12.35 338 PRO A CA 1
ATOM 2403 C C . PRO A 1 338 ? 7.946 -11.289 35.527 1.00 12.49 338 PRO A C 1
ATOM 2404 O O . PRO A 1 338 ? 7.308 -11.695 36.493 1.00 13.67 338 PRO A O 1
ATOM 2408 N N . LEU A 1 339 ? 7.528 -11.335 34.266 1.00 12.76 339 LEU A N 1
ATOM 2409 C CA . LEU A 1 339 ? 6.345 -12.070 33.851 1.00 14.61 339 LEU A CA 1
ATOM 2410 C C . LEU A 1 339 ? 6.663 -13.557 33.662 1.00 14.33 339 LEU A C 1
ATOM 2411 O O . LEU A 1 339 ? 6.736 -14.072 32.522 1.00 15.08 339 LEU A O 1
ATOM 2416 N N . PHE A 1 340 ? 6.871 -14.220 34.800 1.00 14.83 340 PHE A N 1
ATOM 2417 C CA . PHE A 1 340 ? 7.428 -15.567 34.851 1.00 15.61 340 PHE A CA 1
ATOM 2418 C C . PHE A 1 340 ? 6.753 -16.536 33.895 1.00 17.67 340 PHE A C 1
ATOM 2419 O O . PHE A 1 340 ? 7.446 -17.229 33.145 1.00 16.55 340 PHE A O 1
ATOM 2427 N N . SER A 1 341 ? 5.417 -16.562 33.905 1.00 17.69 341 SER A N 1
ATOM 2428 C CA . SER A 1 341 ? 4.680 -17.516 33.055 1.00 19.92 341 SER A CA 1
ATOM 2429 C C . SER A 1 341 ? 4.121 -16.942 31.726 1.00 20.46 341 SER A C 1
ATOM 2430 O O . SER A 1 341 ? 3.880 -17.715 30.789 1.00 21.71 341 SER A O 1
ATOM 2433 N N . THR A 1 342 ? 4.018 -15.630 31.605 1.00 16.78 342 THR A N 1
ATOM 2434 C CA . THR A 1 342 ? 3.376 -15.018 30.431 1.00 17.09 342 THR A CA 1
ATOM 2435 C C . THR A 1 342 ? 4.219 -14.136 29.548 1.00 17.97 342 THR A C 1
ATOM 2436 O O . THR A 1 342 ? 3.735 -13.684 28.490 1.00 17.67 342 THR A O 1
ATOM 2440 N N . TYR A 1 343 ? 5.466 -13.874 29.935 1.00 15.21 343 TYR A N 1
ATOM 2441 C CA . TYR A 1 343 ? 6.289 -12.869 29.237 1.00 15.50 343 TYR A CA 1
ATOM 2442 C C . TYR A 1 343 ? 6.355 -13.029 27.735 1.00 14.92 343 TYR A C 1
ATOM 2443 O O . TYR A 1 343 ? 6.449 -12.020 27.014 1.00 14.44 343 TYR A O 1
ATOM 2452 N N . ASP A 1 344 ? 6.380 -14.287 27.278 1.00 13.74 344 ASP A N 1
ATOM 2453 C CA . ASP A 1 344 ? 6.706 -14.548 25.876 1.00 16.42 344 ASP A CA 1
ATOM 2454 C C . ASP A 1 344 ? 5.468 -14.665 24.989 1.00 17.25 344 ASP A C 1
ATOM 2455 O O . ASP A 1 344 ? 5.619 -14.954 23.804 1.00 18.44 344 ASP A O 1
ATOM 2460 N N . ASN A 1 345 ? 4.278 -14.421 25.561 1.00 18.18 345 ASN A N 1
ATOM 2461 C CA . ASN A 1 345 ? 3.009 -14.652 24.870 1.00 19.46 345 ASN A CA 1
ATOM 2462 C C . ASN A 1 345 ? 2.711 -13.561 23.843 1.00 20.93 345 ASN A C 1
ATOM 2463 O O . ASN A 1 345 ? 2.101 -13.828 22.807 1.00 19.63 345 ASN A O 1
ATOM 2468 N N . GLU A 1 346 ? 3.158 -12.339 24.109 1.00 20.40 346 GLU A N 1
ATOM 2469 C CA . GLU A 1 346 ? 3.128 -11.264 23.128 1.00 21.94 346 GLU A CA 1
ATOM 2470 C C . GLU A 1 346 ? 4.464 -10.505 23.185 1.00 19.94 346 GLU A C 1
ATOM 2471 O O . GLU A 1 346 ? 5.037 -10.336 24.274 1.00 19.28 346 GLU A O 1
ATOM 2477 N N . ASN A 1 347 ? 4.925 -10.023 22.051 1.00 17.32 347 ASN A N 1
ATOM 2478 C CA . ASN A 1 347 ? 6.181 -9.290 22.020 1.00 16.91 347 ASN A CA 1
ATOM 2479 C C . ASN A 1 347 ? 6.106 -7.996 22.767 1.00 17.56 347 ASN A C 1
ATOM 2480 O O . ASN A 1 347 ? 5.079 -7.328 22.776 1.00 16.37 347 ASN A O 1
ATOM 2485 N N . TYR A 1 348 ? 7.226 -7.626 23.381 1.00 16.93 348 TYR A N 1
ATOM 2486 C CA . TYR A 1 348 ? 7.371 -6.343 24.056 1.00 15.11 348 TYR A CA 1
ATOM 2487 C C . TYR A 1 348 ? 6.899 -5.213 23.176 1.00 15.07 348 TYR A C 1
ATOM 2488 O O . TYR A 1 348 ? 7.289 -5.137 22.021 1.00 14.44 348 TYR A O 1
ATOM 2497 N N . GLU A 1 349 ? 6.069 -4.348 23.744 1.00 15.61 349 GLU A N 1
ATOM 2498 C CA . GLU A 1 349 ? 5.504 -3.179 23.077 1.00 17.00 349 GLU A CA 1
ATOM 2499 C C . GLU A 1 349 ? 5.847 -1.993 23.932 1.00 15.46 349 GLU A C 1
ATOM 2500 O O . GLU A 1 349 ? 5.338 -1.856 25.061 1.00 14.39 349 GLU A O 1
ATOM 2506 N N . VAL A 1 350 ? 6.680 -1.121 23.368 1.00 16.92 350 VAL A N 1
ATOM 2507 C CA . VAL A 1 350 ? 7.250 -0.016 24.115 1.00 16.44 350 VAL A CA 1
ATOM 2508 C C . VAL A 1 350 ? 6.151 0.813 24.793 1.00 17.69 350 VAL A C 1
ATOM 2509 O O . VAL A 1 350 ? 6.230 1.096 25.999 1.00 17.83 350 VAL A O 1
ATOM 2513 N N . ALA A 1 351 ? 5.132 1.202 24.009 1.00 18.62 351 ALA A N 1
ATOM 2514 C CA . ALA A 1 351 ? 4.092 2.128 24.494 1.00 19.11 351 ALA A CA 1
ATOM 2515 C C . ALA A 1 351 ? 3.341 1.647 25.720 1.00 18.75 351 ALA A C 1
ATOM 2516 O O . ALA A 1 351 ? 3.010 2.458 26.594 1.00 19.21 351 ALA A O 1
ATOM 2518 N N . THR A 1 352 ? 3.102 0.345 25.824 1.00 17.43 352 THR A N 1
ATOM 2519 C CA . THR A 1 352 ? 2.210 -0.159 26.821 1.00 19.07 352 THR A CA 1
ATOM 2520 C C . THR A 1 352 ? 2.865 -0.934 27.939 1.00 19.09 352 THR A C 1
ATOM 2521 O O . THR A 1 352 ? 2.262 -1.094 28.988 1.00 20.52 352 THR A O 1
ATOM 2525 N N . ASP A 1 353 ? 4.048 -1.501 27.707 1.00 17.97 353 ASP A N 1
ATOM 2526 C CA . ASP A 1 353 ? 4.585 -2.491 28.639 1.00 16.60 353 ASP A CA 1
ATOM 2527 C C . ASP A 1 353 ? 5.626 -1.883 29.588 1.00 15.41 353 ASP A C 1
ATOM 2528 O O . ASP A 1 353 ? 6.515 -1.101 29.183 1.00 15.42 353 ASP A O 1
ATOM 2533 N N . ASN A 1 354 ? 5.540 -2.282 30.830 1.00 14.64 354 ASN A N 1
ATOM 2534 C CA . ASN A 1 354 ? 6.642 -2.071 31.752 1.00 15.56 354 ASN A CA 1
ATOM 2535 C C . ASN A 1 354 ? 7.858 -2.886 31.335 1.00 14.09 354 ASN A C 1
ATOM 2536 O O . ASN A 1 354 ? 7.716 -3.995 30.848 1.00 15.53 354 ASN A O 1
ATOM 2541 N N . VAL A 1 355 ? 9.045 -2.355 31.586 1.00 13.56 355 VAL A N 1
ATOM 2542 C CA . VAL A 1 355 ? 10.277 -2.990 31.080 1.00 12.97 355 VAL A CA 1
ATOM 2543 C C . VAL A 1 355 ? 11.440 -2.695 32.018 1.00 12.47 355 VAL A C 1
ATOM 2544 O O . VAL A 1 355 ? 11.482 -1.665 32.705 1.00 12.81 355 VAL A O 1
ATOM 2548 N N . ASP A 1 356 ? 12.380 -3.629 32.031 1.00 11.71 356 ASP A N 1
ATOM 2549 C CA . ASP A 1 356 ? 13.657 -3.545 32.809 1.00 11.44 356 ASP A CA 1
ATOM 2550 C C . ASP A 1 356 ? 14.653 -2.701 32.029 1.00 11.49 356 ASP A C 1
ATOM 2551 O O . ASP A 1 356 ? 14.894 -2.970 30.872 1.00 11.02 356 ASP A O 1
ATOM 2556 N N . PRO A 1 357 ? 15.226 -1.660 32.633 1.00 11.13 357 PRO A N 1
ATOM 2557 C CA . PRO A 1 357 ? 16.274 -0.902 31.967 1.00 11.54 357 PRO A CA 1
ATOM 2558 C C . PRO A 1 357 ? 17.422 -1.699 31.370 1.00 11.18 357 PRO A C 1
ATOM 2559 O O . PRO A 1 357 ? 18.031 -1.257 30.378 1.00 11.63 357 PRO A O 1
ATOM 2563 N N . ARG A 1 358 ? 17.702 -2.893 31.887 1.00 11.39 358 ARG A N 1
ATOM 2564 C CA . ARG A 1 358 ? 18.783 -3.691 31.318 1.00 10.38 358 ARG A CA 1
ATOM 2565 C C . ARG A 1 358 ? 18.584 -4.040 29.831 1.00 11.08 358 ARG A C 1
ATOM 2566 O O . ARG A 1 358 ? 19.585 -4.292 29.127 1.00 10.76 358 ARG A O 1
ATOM 2574 N N . LEU A 1 359 ? 17.322 -4.077 29.390 1.00 9.88 359 LEU A N 1
ATOM 2575 C CA . LEU A 1 359 ? 17.030 -4.289 27.954 1.00 10.61 359 LEU A CA 1
ATOM 2576 C C . LEU A 1 359 ? 17.827 -3.335 27.105 1.00 10.97 359 LEU A C 1
ATOM 2577 O O . LEU A 1 359 ? 18.391 -3.738 26.060 1.00 10.75 359 LEU A O 1
ATOM 2582 N N . PHE A 1 360 ? 17.871 -2.073 27.515 1.00 10.83 360 PHE A N 1
ATOM 2583 C CA . PHE A 1 360 ? 18.420 -1.030 26.680 1.00 11.49 360 PHE A CA 1
ATOM 2584 C C . PHE A 1 360 ? 19.923 -0.926 26.780 1.00 12.40 360 PHE A C 1
ATOM 2585 O O . PHE A 1 360 ? 20.545 -0.154 26.032 1.00 12.77 360 PHE A O 1
ATOM 2593 N N . HIS A 1 361 ? 20.533 -1.750 27.628 1.00 10.84 361 HIS A N 1
ATOM 2594 C CA . HIS A 1 361 ? 21.994 -1.904 27.661 1.00 10.79 361 HIS A CA 1
ATOM 2595 C C . HIS A 1 361 ? 22.429 -3.202 27.044 1.00 11.06 361 HIS A C 1
ATOM 2596 O O . HIS A 1 361 ? 23.612 -3.448 26.952 1.00 10.94 361 HIS A O 1
ATOM 2603 N N . THR A 1 362 ? 21.449 -4.033 26.669 1.00 10.39 362 THR A N 1
ATOM 2604 C CA . THR A 1 362 ? 21.680 -5.383 26.153 1.00 10.95 362 THR A CA 1
ATOM 2605 C C . THR A 1 362 ? 21.352 -5.507 24.645 1.00 11.31 362 THR A C 1
ATOM 2606 O O . THR A 1 362 ? 22.074 -6.160 23.877 1.00 11.41 362 THR A O 1
ATOM 2610 N N . VAL A 1 363 ? 20.209 -4.962 24.258 1.00 11.17 363 VAL A N 1
ATOM 2611 C CA . VAL A 1 363 ? 19.709 -5.141 22.910 1.00 12.09 363 VAL A CA 1
ATOM 2612 C C . VAL A 1 363 ? 19.425 -3.806 22.241 1.00 12.22 363 VAL A C 1
ATOM 2613 O O . VAL A 1 363 ? 18.663 -2.992 22.769 1.00 11.55 363 VAL A O 1
ATOM 2617 N N . GLY A 1 364 ? 19.968 -3.610 21.042 1.00 12.92 364 GLY A N 1
ATOM 2618 C CA . GLY A 1 364 ? 19.614 -2.473 20.199 1.00 13.53 364 GLY A CA 1
ATOM 2619 C C . GLY A 1 364 ? 18.416 -2.863 19.365 1.00 13.50 364 GLY A C 1
ATOM 2620 O O . GLY A 1 364 ? 18.488 -3.838 18.614 1.00 12.77 364 GLY A O 1
ATOM 2621 N N . MET A 1 365 ? 17.339 -2.094 19.506 1.00 14.29 365 MET A N 1
ATOM 2622 C CA . MET A 1 365 ? 16.090 -2.388 18.876 1.00 15.06 365 MET A CA 1
ATOM 2623 C C . MET A 1 365 ? 15.669 -1.280 17.906 1.00 15.04 365 MET A C 1
ATOM 2624 O O . MET A 1 365 ? 16.045 -0.104 18.096 1.00 13.67 365 MET A O 1
ATOM 2629 N N . PRO A 1 366 ? 14.867 -1.658 16.886 1.00 16.28 366 PRO A N 1
ATOM 2630 C CA . PRO A 1 366 ? 14.386 -0.679 15.932 1.00 16.93 366 PRO A CA 1
ATOM 2631 C C . PRO A 1 366 ? 13.693 0.489 16.608 1.00 16.40 366 PRO A C 1
ATOM 2632 O O . PRO A 1 366 ? 12.962 0.296 17.538 1.00 15.92 366 PRO A O 1
ATOM 2636 N N . GLY A 1 367 ? 14.025 1.694 16.169 1.00 16.60 367 GLY A N 1
ATOM 2637 C CA . GLY A 1 367 ? 13.474 2.913 16.708 1.00 16.95 367 GLY A CA 1
ATOM 2638 C C . GLY A 1 367 ? 14.359 3.582 17.743 1.00 17.38 367 GLY A C 1
ATOM 2639 O O . GLY A 1 367 ? 14.078 4.693 18.129 1.00 16.53 367 GLY A O 1
ATOM 2640 N N . PHE A 1 368 ? 15.418 2.896 18.198 1.00 15.48 368 PHE A N 1
ATOM 2641 C CA . PHE A 1 368 ? 16.269 3.382 19.265 1.00 15.57 368 PHE A CA 1
ATOM 2642 C C . PHE A 1 368 ? 17.708 3.588 18.794 1.00 16.50 368 PHE A C 1
ATOM 2643 O O . PHE A 1 368 ? 18.119 3.028 17.788 1.00 16.52 368 PHE A O 1
ATOM 2651 N N . PRO A 1 369 ? 18.481 4.424 19.540 1.00 18.21 369 PRO A N 1
ATOM 2652 C CA . PRO A 1 369 ? 19.872 4.659 19.212 1.00 17.22 369 PRO A CA 1
ATOM 2653 C C . PRO A 1 369 ? 20.674 3.366 19.331 1.00 18.09 369 PRO A C 1
ATOM 2654 O O . PRO A 1 369 ? 20.411 2.548 20.247 1.00 16.74 369 PRO A O 1
ATOM 2658 N N . TYR A 1 370 ? 21.647 3.202 18.458 1.00 16.20 370 TYR A N 1
ATOM 2659 C CA . TYR A 1 370 ? 22.615 2.116 18.574 1.00 16.27 370 TYR A CA 1
ATOM 2660 C C . TYR A 1 370 ? 23.736 2.530 19.517 1.00 15.40 370 TYR A C 1
ATOM 2661 O O . TYR A 1 370 ? 24.405 3.524 19.287 1.00 15.95 370 TYR A O 1
ATOM 2670 N N . LYS A 1 371 ? 23.955 1.720 20.561 1.00 15.59 371 LYS A N 1
ATOM 2671 C CA . LYS A 1 371 ? 24.950 2.019 21.606 1.00 14.35 371 LYS A CA 1
ATOM 2672 C C . LYS A 1 371 ? 24.930 3.525 21.992 1.00 14.21 371 LYS A C 1
ATOM 2673 O O . LYS A 1 371 ? 25.966 4.186 22.046 1.00 15.25 371 LYS A O 1
ATOM 2679 N N . TYR A 1 372 ? 23.750 4.050 22.253 1.00 14.33 372 TYR A N 1
ATOM 2680 C CA . TYR A 1 372 ? 23.596 5.405 22.831 1.00 15.91 372 TYR A CA 1
ATOM 2681 C C . TYR A 1 372 ? 23.975 6.546 21.892 1.00 18.13 372 TYR A C 1
ATOM 2682 O O . TYR A 1 372 ? 24.119 7.681 22.352 1.00 21.07 372 TYR A O 1
ATOM 2691 N N . ASN A 1 373 ? 24.107 6.270 20.595 1.00 17.27 373 ASN A N 1
ATOM 2692 C CA . ASN A 1 373 ? 24.478 7.277 19.626 1.00 18.66 373 ASN A CA 1
ATOM 2693 C C . ASN A 1 373 ? 23.212 7.567 18.790 1.00 19.32 373 ASN A C 1
ATOM 2694 O O . ASN A 1 373 ? 22.833 6.789 17.944 1.00 19.15 373 ASN A O 1
ATOM 2699 N N . GLU A 1 374 ? 22.564 8.691 19.098 1.00 21.85 374 GLU A N 1
ATOM 2700 C CA . GLU A 1 374 ? 21.378 9.192 18.369 1.00 25.81 374 GLU A CA 1
ATOM 2701 C C . GLU A 1 374 ? 21.547 9.420 16.874 1.00 23.36 374 GLU A C 1
ATOM 2702 O O . GLU A 1 374 ? 20.547 9.499 16.175 1.00 23.56 374 GLU A O 1
ATOM 2708 N N . GLY A 1 375 ? 22.768 9.539 16.375 1.00 21.46 375 GLY A N 1
ATOM 2709 C CA . GLY A 1 375 ? 23.026 9.512 14.946 1.00 22.41 375 GLY A CA 1
ATOM 2710 C C . GLY A 1 375 ? 22.806 8.174 14.251 1.00 24.09 375 GLY A C 1
ATOM 2711 O O . GLY A 1 375 ? 22.769 8.142 13.049 1.00 21.88 375 GLY A O 1
ATOM 2712 N N . TYR A 1 376 ? 22.641 7.070 15.001 1.00 20.79 376 TYR A N 1
ATOM 2713 C CA . TYR A 1 376 ? 22.436 5.746 14.409 1.00 21.51 376 TYR A CA 1
ATOM 2714 C C . TYR A 1 376 ? 21.173 5.139 15.023 1.00 20.51 376 TYR A C 1
ATOM 2715 O O . TYR A 1 376 ? 21.207 4.425 16.049 1.00 21.35 376 TYR A O 1
ATOM 2724 N N . ILE A 1 377 ? 20.041 5.463 14.439 1.00 18.29 377 ILE A N 1
ATOM 2725 C CA . ILE A 1 377 ? 18.785 4.889 14.871 1.00 17.82 377 ILE A CA 1
ATOM 2726 C C . ILE A 1 377 ? 18.585 3.565 14.124 1.00 19.93 377 ILE A C 1
ATOM 2727 O O . ILE A 1 377 ? 18.576 3.513 12.867 1.00 16.83 377 ILE A O 1
ATOM 2732 N N . ILE A 1 378 ? 18.378 2.495 14.895 1.00 19.19 378 ILE A N 1
ATOM 2733 C CA . ILE A 1 378 ? 18.149 1.162 14.339 1.00 18.42 378 ILE A CA 1
ATOM 2734 C C . ILE A 1 378 ? 16.821 1.143 13.588 1.00 19.64 378 ILE A C 1
ATOM 2735 O O . ILE A 1 378 ? 15.855 1.750 13.995 1.00 18.16 378 ILE A O 1
ATOM 2740 N N . GLN A 1 379 ? 16.789 0.478 12.439 1.00 22.64 379 GLN A N 1
ATOM 2741 C CA . GLN A 1 379 ? 15.559 0.364 11.639 1.00 23.75 379 GLN A CA 1
ATOM 2742 C C . GLN A 1 379 ? 15.376 -1.066 11.166 1.00 24.36 379 GLN A C 1
ATOM 2743 O O . GLN A 1 379 ? 16.338 -1.814 11.072 1.00 22.67 379 GLN A O 1
ATOM 2749 N N . LYS A 1 380 ? 14.133 -1.421 10.848 1.00 23.81 380 LYS A N 1
ATOM 2750 C CA . LYS A 1 380 ? 13.836 -2.709 10.232 1.00 24.40 380 LYS A CA 1
ATOM 2751 C C . LYS A 1 380 ? 14.147 -2.666 8.724 1.00 24.67 380 LYS A C 1
ATOM 2752 O O . LYS A 1 380 ? 13.233 -2.659 7.924 1.00 25.71 380 LYS A O 1
ATOM 2758 N N . ASN A 1 381 ? 15.417 -2.604 8.339 1.00 23.45 381 ASN A N 1
ATOM 2759 C CA . ASN A 1 381 ? 15.805 -2.527 6.902 1.00 25.65 381 ASN A CA 1
ATOM 2760 C C . ASN A 1 381 ? 17.156 -3.199 6.711 1.00 27.57 381 ASN A C 1
ATOM 2761 O O . ASN A 1 381 ? 17.729 -3.670 7.688 1.00 23.88 381 ASN A O 1
ATOM 2766 N N . ASP A 1 382 ? 17.674 -3.216 5.481 1.00 27.43 382 ASP A N 1
ATOM 2767 C CA . ASP A 1 382 ? 18.922 -3.921 5.182 1.00 31.01 382 ASP A CA 1
ATOM 2768 C C . ASP A 1 382 ? 20.182 -3.229 5.692 1.00 29.41 382 ASP A C 1
ATOM 2769 O O . ASP A 1 382 ? 21.266 -3.819 5.659 1.00 29.85 382 ASP A O 1
ATOM 2774 N N . ASP A 1 383 ? 20.074 -2.002 6.196 1.00 27.29 383 ASP A N 1
ATOM 2775 C CA . ASP A 1 383 ? 21.185 -1.450 6.952 1.00 25.38 383 ASP A CA 1
ATOM 2776 C C . ASP A 1 383 ? 21.374 -2.160 8.297 1.00 23.37 383 ASP A C 1
ATOM 2777 O O . ASP A 1 383 ? 22.414 -1.979 8.909 1.00 26.87 383 ASP A O 1
ATOM 2782 N N . TRP A 1 384 ? 20.358 -2.859 8.800 1.00 19.89 384 TRP A N 1
ATOM 2783 C CA . TRP A 1 384 ? 20.399 -3.492 10.115 1.00 20.13 384 TRP A CA 1
ATOM 2784 C C . TRP A 1 384 ? 20.111 -4.998 10.070 1.00 19.68 384 TRP A C 1
ATOM 2785 O O . TRP A 1 384 ? 19.778 -5.629 11.099 1.00 19.46 384 TRP A O 1
ATOM 2796 N N . SER A 1 385 ? 20.236 -5.558 8.867 1.00 20.64 385 SER A N 1
ATOM 2797 C CA . SER A 1 385 ? 20.138 -6.977 8.642 1.00 21.54 385 SER A CA 1
ATOM 2798 C C . SER A 1 385 ? 20.920 -7.411 7.430 1.00 22.45 385 SER A C 1
ATOM 2799 O O . SER A 1 385 ? 20.776 -6.837 6.334 1.00 23.16 385 SER A O 1
ATOM 2802 N N . ARG A 1 386 ? 21.708 -8.464 7.608 1.00 20.83 386 ARG A N 1
ATOM 2803 C CA . ARG A 1 386 ? 22.469 -9.056 6.538 1.00 21.60 386 ARG A CA 1
ATOM 2804 C C . ARG A 1 386 ? 21.728 -10.200 5.831 1.00 21.92 386 ARG A C 1
ATOM 2805 O O . ARG A 1 386 ? 22.257 -10.786 4.892 1.00 22.73 386 ARG A O 1
ATOM 2813 N N . SER A 1 387 ? 20.526 -10.521 6.264 1.00 21.56 387 SER A N 1
ATOM 2814 C CA . SER A 1 387 ? 19.824 -11.710 5.812 1.00 21.33 387 SER A CA 1
ATOM 2815 C C . SER A 1 387 ? 18.397 -11.337 5.428 1.00 20.83 387 SER A C 1
ATOM 2816 O O . SER A 1 387 ? 17.491 -12.153 5.542 1.00 19.14 387 SER A O 1
ATOM 2819 N N . LYS A 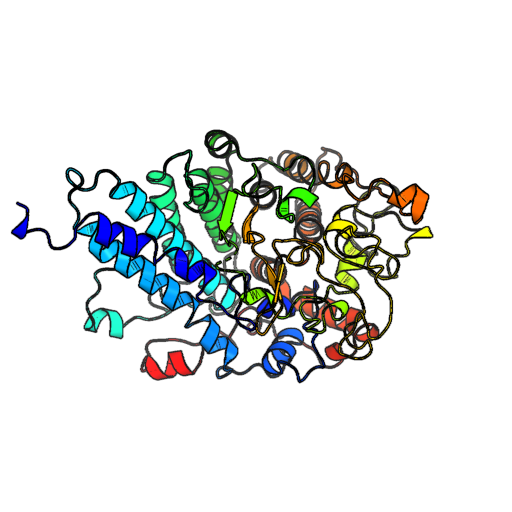1 388 ? 18.189 -10.076 5.043 1.00 23.36 388 LYS A N 1
ATOM 2820 C CA . LYS A 1 388 ? 16.847 -9.577 4.664 1.00 25.93 388 LYS A CA 1
ATOM 2821 C C . LYS A 1 388 ? 15.798 -9.829 5.716 1.00 24.52 388 LYS A C 1
ATOM 2822 O O . LYS A 1 388 ? 14.648 -10.136 5.407 1.00 24.19 388 LYS A O 1
ATOM 2828 N N . GLY A 1 389 ? 16.200 -9.753 6.988 1.00 20.26 389 GLY A N 1
ATOM 2829 C CA . GLY A 1 389 ? 15.278 -9.948 8.053 1.00 19.60 389 GLY A CA 1
ATOM 2830 C C . GLY A 1 389 ? 15.138 -11.340 8.609 1.00 18.16 389 GLY A C 1
ATOM 2831 O O . GLY A 1 389 ? 14.422 -11.518 9.567 1.00 19.38 389 GLY A O 1
ATOM 2832 N N . LEU A 1 390 ? 15.782 -12.346 8.031 1.00 17.98 390 LEU A N 1
ATOM 2833 C CA . LEU A 1 390 ? 15.605 -13.727 8.519 1.00 17.72 390 LEU A CA 1
ATOM 2834 C C . LEU A 1 390 ? 15.914 -13.821 10.067 1.00 17.33 390 LEU A C 1
ATOM 2835 O O . LEU A 1 390 ? 15.177 -14.432 10.836 1.00 17.05 390 LEU A O 1
ATOM 2840 N N . TYR A 1 391 ? 17.058 -13.263 10.460 1.00 16.54 391 TYR A N 1
ATOM 2841 C CA . TYR A 1 391 ? 17.508 -13.269 11.849 1.00 15.57 391 TYR A CA 1
ATOM 2842 C C . TYR A 1 391 ? 17.113 -11.999 12.628 1.00 16.31 391 TYR A C 1
ATOM 2843 O O . TYR A 1 391 ? 17.657 -11.721 13.708 1.00 16.43 391 TYR A O 1
ATOM 2852 N N . GLY A 1 392 ? 16.178 -11.236 12.083 1.00 16.61 392 GLY A N 1
ATOM 2853 C CA . GLY A 1 392 ? 15.670 -10.053 12.732 1.00 17.22 392 GLY A CA 1
ATOM 2854 C C . GLY A 1 392 ? 16.587 -8.857 12.740 1.00 15.48 392 GLY A C 1
ATOM 2855 O O . GLY A 1 392 ? 17.623 -8.797 12.091 1.00 16.26 392 GLY A O 1
ATOM 2856 N N . TYR A 1 393 ? 16.154 -7.856 13.487 1.00 16.05 393 TYR A N 1
ATOM 2857 C CA . TYR A 1 393 ? 16.745 -6.542 13.467 1.00 15.77 393 TYR A CA 1
ATOM 2858 C C . TYR A 1 393 ? 17.373 -6.101 14.804 1.00 14.76 393 TYR A C 1
ATOM 2859 O O . TYR A 1 393 ? 17.827 -4.946 14.946 1.00 15.82 393 TYR A O 1
ATOM 2868 N N . TYR A 1 394 ? 17.519 -7.018 15.722 1.00 13.71 394 TYR A N 1
ATOM 2869 C CA . TYR A 1 394 ? 18.186 -6.676 17.026 1.00 14.02 394 TYR A CA 1
ATOM 2870 C C . TYR A 1 394 ? 19.696 -6.751 16.922 1.00 13.71 394 TYR A C 1
ATOM 2871 O O . TYR A 1 394 ? 20.220 -7.581 16.169 1.00 14.28 394 TYR A O 1
ATOM 2880 N N . VAL A 1 395 ? 20.386 -5.950 17.725 1.00 13.40 395 VAL A N 1
ATOM 2881 C CA . VAL A 1 395 ? 21.842 -5.896 17.770 1.00 13.63 395 VAL A CA 1
ATOM 2882 C C . VAL A 1 395 ? 22.297 -6.184 19.185 1.00 12.50 395 VAL A C 1
ATOM 2883 O O . VAL A 1 395 ? 21.682 -5.690 20.127 1.00 13.28 395 VAL A O 1
ATOM 2887 N N . SER A 1 396 ? 23.353 -6.966 19.338 1.00 11.14 396 SER A N 1
ATOM 2888 C CA . SER A 1 396 ? 23.898 -7.221 20.676 1.00 11.18 396 SER A CA 1
ATOM 2889 C C . SER A 1 396 ? 24.735 -6.015 21.061 1.00 11.14 396 SER A C 1
ATOM 2890 O O . SER A 1 396 ? 25.740 -5.732 20.441 1.00 12.26 396 SER A O 1
ATOM 2893 N N . LEU A 1 397 ? 24.339 -5.276 22.078 1.00 11.30 397 LEU A N 1
ATOM 2894 C CA . LEU A 1 397 ? 25.092 -4.030 22.460 1.00 11.60 397 LEU A CA 1
ATOM 2895 C C . LEU A 1 397 ? 26.348 -4.246 23.265 1.00 12.50 397 LEU A C 1
ATOM 2896 O O . LEU A 1 397 ? 27.324 -3.475 23.153 1.00 13.34 397 LEU A O 1
ATOM 2901 N N . LYS A 1 398 ? 26.384 -5.310 24.071 1.00 14.03 398 LYS A N 1
ATOM 2902 C CA . LYS A 1 398 ? 27.421 -5.398 25.120 1.00 13.09 398 LYS A CA 1
ATOM 2903 C C . LYS A 1 398 ? 28.847 -5.436 24.608 1.00 14.60 398 LYS A C 1
ATOM 2904 O O . LYS A 1 398 ? 29.697 -4.735 25.132 1.00 14.67 398 LYS A O 1
ATOM 2910 N N . GLU A 1 399 ? 29.080 -6.146 23.519 1.00 14.60 399 GLU A N 1
ATOM 2911 C CA . GLU A 1 399 ? 30.443 -6.242 22.959 1.00 15.80 399 GLU A CA 1
ATOM 2912 C C . GLU A 1 399 ? 30.723 -5.164 21.900 1.00 15.89 399 GLU A C 1
ATOM 2913 O O . GLU A 1 399 ? 31.846 -5.078 21.396 1.00 16.74 399 GLU A O 1
ATOM 2919 N N . ASN A 1 400 ? 29.712 -4.353 21.571 1.00 15.94 400 ASN A N 1
ATOM 2920 C CA . ASN A 1 400 ? 29.822 -3.338 20.541 1.00 16.14 400 ASN A CA 1
ATOM 2921 C C . ASN A 1 400 ? 30.075 -1.988 21.201 1.00 16.31 400 ASN A C 1
ATOM 2922 O O . ASN A 1 400 ? 29.871 -1.841 22.419 1.00 14.94 400 ASN A O 1
ATOM 2927 N N . VAL A 1 401 ? 30.625 -1.059 20.440 1.00 15.35 401 VAL A N 1
ATOM 2928 C CA . VAL A 1 401 ? 30.891 0.266 20.933 1.00 15.59 401 VAL A CA 1
ATOM 2929 C C . VAL A 1 401 ? 30.263 1.335 20.023 1.00 16.97 401 VAL A C 1
ATOM 2930 O O . VAL A 1 401 ? 29.790 1.060 18.917 1.00 16.22 401 VAL A O 1
ATOM 2934 N N . ASP A 1 402 ? 30.303 2.566 20.514 1.00 18.94 402 ASP A N 1
ATOM 2935 C CA . ASP A 1 402 ? 29.812 3.724 19.749 1.00 20.36 402 ASP A CA 1
ATOM 2936 C C . ASP A 1 402 ? 30.557 3.680 18.417 1.00 19.05 402 ASP A C 1
ATOM 2937 O O . ASP A 1 402 ? 31.757 3.578 18.411 1.00 18.87 402 ASP A O 1
ATOM 2942 N N . PRO A 1 403 ? 29.858 3.734 17.296 1.00 21.71 403 PRO A N 1
ATOM 2943 C CA . PRO A 1 403 ? 30.645 3.721 16.039 1.00 24.85 403 PRO A CA 1
ATOM 2944 C C . PRO A 1 403 ? 31.682 4.862 15.845 1.00 27.67 403 PRO A C 1
ATOM 2945 O O . PRO A 1 403 ? 32.683 4.708 15.096 1.00 28.82 403 PRO A O 1
ATOM 2949 N N . ASP A 1 404 ? 31.482 5.970 16.548 1.00 27.58 404 ASP A N 1
ATOM 2950 C CA . ASP A 1 404 ? 32.468 7.064 16.544 1.00 28.51 404 ASP A CA 1
ATOM 2951 C C . ASP A 1 404 ? 33.639 6.877 17.503 1.00 30.26 404 ASP A C 1
ATOM 2952 O O . ASP A 1 404 ? 34.528 7.721 17.541 1.00 29.63 404 ASP A O 1
ATOM 2957 N N . CYS A 1 405 ? 33.680 5.772 18.256 1.00 28.24 405 CYS A N 1
ATOM 2958 C CA . CYS A 1 405 ? 34.718 5.552 19.270 1.00 28.04 405 CYS A CA 1
ATOM 2959 C C . CYS A 1 405 ? 36.078 5.493 18.610 1.00 28.81 405 CYS A C 1
ATOM 2960 O O . CYS A 1 405 ? 36.256 4.792 17.598 1.00 26.90 405 CYS A O 1
ATOM 2963 N N . ASP A 1 406 ? 37.050 6.172 19.213 1.00 29.64 406 ASP A N 1
ATOM 2964 C CA . ASP A 1 406 ? 38.448 6.003 18.836 1.00 31.55 406 ASP A CA 1
ATOM 2965 C C . ASP A 1 406 ? 38.939 4.581 19.130 1.00 29.62 406 ASP A C 1
ATOM 2966 O O . ASP A 1 406 ? 40.006 4.188 18.634 1.00 28.86 406 ASP A O 1
ATOM 2971 N N . CYS A 1 407 ? 38.209 3.838 19.973 1.00 24.58 407 CYS A N 1
ATOM 2972 C CA . CYS A 1 407 ? 38.593 2.468 20.328 1.00 24.43 407 CYS A CA 1
ATOM 2973 C C . CYS A 1 407 ? 38.191 1.425 19.239 1.00 22.44 407 CYS A C 1
ATOM 2974 O O . CYS A 1 407 ? 38.433 0.230 19.426 1.00 22.01 407 CYS A O 1
ATOM 2977 N N . LEU A 1 408 ? 37.567 1.873 18.154 1.00 20.70 408 LEU A N 1
ATOM 2978 C CA . LEU A 1 408 ? 37.020 1.004 17.110 1.00 22.77 408 LEU A CA 1
ATOM 2979 C C . LEU A 1 408 ? 37.908 1.133 15.849 1.00 24.39 408 LEU A C 1
ATOM 2980 O O . LEU A 1 408 ? 38.138 2.239 15.365 1.00 23.41 408 LEU A O 1
ATOM 2985 N N . LYS A 1 409 ? 38.463 0.021 15.391 1.00 23.03 409 LYS A N 1
ATOM 2986 C CA . LYS A 1 409 ? 39.309 -0.026 14.147 1.00 25.71 409 LYS A CA 1
ATOM 2987 C C . LYS A 1 409 ? 38.780 -1.023 13.134 1.00 25.82 409 LYS A C 1
ATOM 2988 O O . LYS A 1 409 ? 38.084 -1.981 13.503 1.00 24.06 409 LYS A O 1
ATOM 2994 N N . LYS A 1 410 ? 39.119 -0.804 11.855 1.00 25.15 410 LYS A N 1
ATOM 2995 C CA . LYS A 1 410 ? 38.690 -1.693 10.792 1.00 26.59 410 LYS A CA 1
ATOM 2996 C C . LYS A 1 410 ? 39.929 -2.353 10.204 1.00 28.08 410 LYS A C 1
ATOM 2997 O O . LYS A 1 410 ? 40.794 -1.671 9.636 1.00 28.03 410 LYS A O 1
ATOM 3003 N N . GLY A 1 411 ? 40.049 -3.662 10.392 1.00 26.42 411 GLY A N 1
ATOM 3004 C CA . GLY A 1 411 ? 41.005 -4.497 9.652 1.00 26.61 411 GLY A CA 1
ATOM 3005 C C . GLY A 1 411 ? 40.168 -5.220 8.613 1.00 25.34 411 GLY A C 1
ATOM 3006 O O . GLY A 1 411 ? 39.404 -4.573 7.899 1.00 26.98 411 GLY A O 1
ATOM 3007 N N . SER A 1 412 ? 40.283 -6.546 8.523 1.00 25.40 412 SER A N 1
ATOM 3008 C CA . SER A 1 412 ? 39.331 -7.379 7.745 1.00 25.46 412 SER A CA 1
ATOM 3009 C C . SER A 1 412 ? 37.894 -7.255 8.254 1.00 24.64 412 SER A C 1
ATOM 3010 O O . SER A 1 412 ? 36.931 -7.381 7.493 1.00 23.98 412 SER A O 1
ATOM 3013 N N . TYR A 1 413 ? 37.795 -7.131 9.586 1.00 23.48 413 TYR A N 1
ATOM 3014 C CA . TYR A 1 413 ? 36.576 -6.915 10.341 1.00 22.60 413 TYR A CA 1
ATOM 3015 C C . TYR A 1 413 ? 36.780 -5.724 11.266 1.00 22.70 413 TYR A C 1
ATOM 3016 O O . TYR A 1 413 ? 37.920 -5.259 11.487 1.00 21.26 413 TYR A O 1
ATOM 3025 N N . TRP A 1 414 ? 35.664 -5.216 11.794 1.00 22.10 414 TRP A N 1
ATOM 3026 C CA . TRP A 1 414 ? 35.687 -4.131 12.749 1.00 22.57 414 TRP A CA 1
ATOM 3027 C C . TRP A 1 414 ? 35.909 -4.770 14.123 1.00 22.52 414 TRP A C 1
ATOM 3028 O O . TRP A 1 414 ? 35.249 -5.739 14.442 1.00 23.14 414 TRP A O 1
ATOM 3039 N N . ALA A 1 415 ? 36.827 -4.219 14.911 1.00 20.20 415 ALA A N 1
ATOM 3040 C CA . ALA A 1 415 ? 37.118 -4.704 16.256 1.00 20.26 415 ALA A CA 1
ATOM 3041 C C . ALA A 1 415 ? 37.498 -3.537 17.167 1.00 19.73 415 ALA A C 1
ATOM 3042 O O . ALA A 1 415 ? 37.978 -2.482 16.695 1.00 18.86 415 ALA A O 1
ATOM 3044 N N . SER A 1 416 ? 37.222 -3.700 18.462 1.00 18.74 416 SER A N 1
ATOM 3045 C CA . SER A 1 416 ? 37.491 -2.652 19.442 1.00 18.82 416 SER A CA 1
ATOM 3046 C C . SER A 1 416 ? 38.410 -3.175 20.558 1.00 19.05 416 SER A C 1
ATOM 3047 O O . SER A 1 416 ? 38.686 -4.369 20.642 1.00 18.55 416 SER A O 1
ATOM 3050 N N . SER A 1 417 ? 38.879 -2.237 21.386 1.00 17.76 417 SER A N 1
ATOM 3051 C CA . SER A 1 417 ? 39.678 -2.514 22.555 1.00 18.30 417 SER A CA 1
ATOM 3052 C C . SER A 1 417 ? 38.849 -2.684 23.839 1.00 18.17 417 SER A C 1
ATOM 3053 O O . SER A 1 417 ? 39.436 -2.748 24.914 1.00 18.13 417 SER A O 1
ATOM 3056 N N . LEU A 1 418 ? 37.509 -2.752 23.739 1.00 17.15 418 LEU A N 1
ATOM 3057 C CA . LEU A 1 418 ? 36.646 -2.917 24.926 1.00 16.95 418 LEU A CA 1
ATOM 3058 C C . LEU A 1 418 ? 37.055 -4.202 25.663 1.00 15.90 418 LEU A C 1
ATOM 3059 O O . LEU A 1 418 ? 37.094 -5.247 25.050 1.00 16.21 418 LEU A O 1
ATOM 3064 N N . ASN A 1 419 ? 37.323 -4.128 26.969 1.00 14.93 419 ASN A N 1
ATOM 3065 C CA . ASN A 1 419 ? 37.729 -5.305 27.723 1.00 15.94 419 ASN A CA 1
ATOM 3066 C C . ASN A 1 419 ? 36.604 -6.340 27.720 1.00 15.51 419 ASN A C 1
ATOM 3067 O O . ASN A 1 419 ? 35.422 -5.998 27.717 1.00 17.18 419 ASN A O 1
ATOM 3072 N N . HIS A 1 420 ? 36.973 -7.603 27.779 1.00 14.40 420 HIS A N 1
ATOM 3073 C CA . HIS A 1 420 ? 35.994 -8.685 27.955 1.00 14.76 420 HIS A CA 1
ATOM 3074 C C . HIS A 1 420 ? 36.046 -9.100 29.442 1.00 13.75 420 HIS A C 1
ATOM 3075 O O . HIS A 1 420 ? 37.027 -9.658 29.885 1.00 12.23 420 HIS A O 1
ATOM 3082 N N . ILE A 1 421 ? 35.005 -8.822 30.190 1.00 13.20 421 ILE A N 1
ATOM 3083 C CA . ILE A 1 421 ? 34.984 -9.170 31.631 1.00 12.52 421 ILE A CA 1
ATOM 3084 C C . ILE A 1 421 ? 34.589 -10.645 31.733 1.00 12.67 421 ILE A C 1
ATOM 3085 O O . ILE A 1 421 ? 33.481 -10.993 31.306 1.00 12.84 421 ILE A O 1
ATOM 3090 N N . VAL A 1 422 ? 35.464 -11.478 32.277 1.00 11.41 422 VAL A N 1
ATOM 3091 C CA . VAL A 1 422 ? 35.193 -12.904 32.492 1.00 11.48 422 VAL A CA 1
ATOM 3092 C C . VAL A 1 422 ? 34.308 -13.110 33.720 1.00 12.03 422 VAL A C 1
ATOM 3093 O O . VAL A 1 422 ? 33.410 -13.990 33.710 1.00 11.24 422 VAL A O 1
ATOM 3097 N N . ILE A 1 423 ? 34.584 -12.321 34.779 1.00 10.86 423 ILE A N 1
ATOM 3098 C CA . ILE A 1 423 ? 33.808 -12.401 36.018 1.00 11.05 423 ILE A CA 1
ATOM 3099 C C . ILE A 1 423 ? 33.358 -11.018 36.368 1.00 10.27 423 ILE A C 1
ATOM 3100 O O . ILE A 1 423 ? 34.188 -10.187 36.735 1.00 9.71 423 ILE A O 1
ATOM 3105 N N . ARG A 1 424 ? 32.050 -10.760 36.268 1.00 9.98 424 ARG A N 1
ATOM 3106 C CA . ARG A 1 424 ? 31.478 -9.520 36.813 1.00 9.86 424 ARG A CA 1
ATOM 3107 C C . ARG A 1 424 ? 31.047 -9.768 38.259 1.00 9.86 424 ARG A C 1
ATOM 3108 O O . ARG A 1 424 ? 30.561 -10.852 38.595 1.00 8.88 424 ARG A O 1
ATOM 3116 N N . TYR A 1 425 ? 31.183 -8.763 39.107 1.00 9.52 425 TYR A N 1
ATOM 3117 C CA . TYR A 1 425 ? 30.702 -8.891 40.486 1.00 9.90 425 TYR A CA 1
ATOM 3118 C C . TYR A 1 425 ? 29.242 -9.310 40.642 1.00 9.50 425 TYR A C 1
ATOM 3119 O O . TYR A 1 425 ? 28.900 -10.037 41.598 1.00 9.84 425 TYR A O 1
ATOM 3128 N N . ALA A 1 426 ? 28.356 -8.909 39.727 1.00 10.01 426 ALA A N 1
ATOM 3129 C CA . ALA A 1 426 ? 26.996 -9.375 39.792 1.00 9.40 426 ALA A CA 1
ATOM 3130 C C . ALA A 1 426 ? 26.921 -10.903 39.775 1.00 9.76 426 ALA A C 1
ATOM 3131 O O . ALA A 1 426 ? 26.028 -11.486 40.371 1.00 8.98 426 ALA A O 1
ATOM 3133 N N . ASP A 1 427 ? 27.833 -11.546 39.076 1.00 9.28 427 ASP A N 1
ATOM 3134 C CA . ASP A 1 427 ? 27.838 -12.999 38.982 1.00 10.17 427 ASP A CA 1
ATOM 3135 C C . ASP A 1 427 ? 28.262 -13.561 40.366 1.00 9.38 427 ASP A C 1
ATOM 3136 O O . ASP A 1 427 ? 27.758 -14.579 40.790 1.00 11.04 427 ASP A O 1
ATOM 3141 N N . VAL A 1 428 ? 29.198 -12.922 41.060 1.00 9.05 428 VAL A N 1
ATOM 3142 C CA . VAL A 1 428 ? 29.552 -13.337 42.416 1.00 9.46 428 VAL A CA 1
ATOM 3143 C C . VAL A 1 428 ? 28.323 -13.355 43.303 1.00 9.60 428 VAL A C 1
ATOM 3144 O O . VAL A 1 428 ? 28.025 -14.353 43.970 1.00 9.36 428 VAL A O 1
ATOM 3148 N N . LEU A 1 429 ? 27.557 -12.258 43.277 1.00 9.20 429 LEU A N 1
ATOM 3149 C CA . LEU A 1 429 ? 26.384 -12.162 44.121 1.00 9.00 429 LEU A CA 1
ATOM 3150 C C . LEU A 1 429 ? 25.340 -13.199 43.727 1.00 9.29 429 LEU A C 1
ATOM 3151 O O . LEU A 1 429 ? 24.741 -13.836 44.616 1.00 8.60 429 LEU A O 1
ATOM 3156 N N . LEU A 1 430 ? 25.097 -13.385 42.432 1.00 8.93 430 LEU A N 1
ATOM 3157 C CA . LEU A 1 430 ? 24.097 -14.345 42.031 1.00 9.63 430 LEU A CA 1
ATOM 3158 C C . LEU A 1 430 ? 24.537 -15.792 42.197 1.00 9.68 430 LEU A C 1
ATOM 3159 O O . LEU A 1 430 ? 23.677 -16.633 42.470 1.00 9.13 430 LEU A O 1
ATOM 3164 N N . MET A 1 431 ? 25.842 -16.069 42.104 1.00 10.03 431 MET A N 1
ATOM 3165 C CA . MET A 1 431 ? 26.340 -17.400 42.415 1.00 10.59 431 MET A CA 1
ATOM 3166 C C . MET A 1 431 ? 26.133 -17.737 43.914 1.00 10.52 431 MET A C 1
ATOM 3167 O O . MET A 1 431 ? 25.689 -18.835 44.279 1.00 9.43 431 MET A O 1
ATOM 3172 N N . ARG A 1 432 ? 26.422 -16.751 44.739 1.00 9.48 432 ARG A N 1
ATOM 3173 C CA . ARG A 1 432 ? 26.178 -16.853 46.165 1.00 9.50 432 ARG A CA 1
ATOM 3174 C C . ARG A 1 432 ? 24.715 -17.123 46.469 1.00 9.20 432 ARG A C 1
ATOM 3175 O O . ARG A 1 432 ? 24.403 -18.089 47.218 1.00 9.79 432 ARG A O 1
ATOM 3183 N N . ALA A 1 433 ? 23.806 -16.327 45.893 1.00 9.38 433 ALA A N 1
ATOM 3184 C CA . ALA A 1 433 ? 22.355 -16.548 46.053 1.00 9.42 433 ALA A CA 1
ATOM 3185 C C . ALA A 1 433 ? 21.953 -17.970 45.634 1.00 9.59 433 ALA A C 1
ATOM 3186 O O . ALA A 1 433 ? 21.224 -18.617 46.326 1.00 9.14 433 ALA A O 1
ATOM 3188 N N . GLU A 1 434 ? 22.424 -18.404 44.453 1.00 9.25 434 GLU A N 1
ATOM 3189 C CA . GLU A 1 434 ? 22.112 -19.738 43.951 1.00 9.95 434 GLU A CA 1
ATOM 3190 C C . GLU A 1 434 ? 22.510 -20.818 44.929 1.00 9.59 434 GLU A C 1
ATOM 3191 O O . GLU A 1 434 ? 21.689 -21.722 45.198 1.00 10.37 434 GLU A O 1
ATOM 3197 N N . ALA A 1 435 ? 23.727 -20.727 45.446 1.00 9.99 435 ALA A N 1
ATOM 3198 C CA . ALA A 1 435 ? 24.234 -21.706 46.398 1.00 11.36 435 ALA A CA 1
ATOM 3199 C C . ALA A 1 435 ? 23.409 -21.717 47.678 1.00 11.29 435 ALA A C 1
ATOM 3200 O O . ALA A 1 435 ? 22.997 -22.790 48.162 1.00 11.02 435 ALA A O 1
ATOM 3202 N N . LEU A 1 436 ? 23.066 -20.525 48.163 1.00 10.72 436 LEU A N 1
ATOM 3203 C CA . LEU A 1 436 ? 22.279 -20.428 49.389 1.00 10.90 436 LEU A CA 1
ATOM 3204 C C . LEU A 1 436 ? 20.902 -21.033 49.151 1.00 10.79 436 LEU A C 1
ATOM 3205 O O . LEU A 1 436 ? 20.404 -21.755 50.028 1.00 10.77 436 LEU A O 1
ATOM 3210 N N . ILE A 1 437 ? 20.283 -20.758 47.997 1.00 10.20 437 ILE A N 1
ATOM 3211 C CA . ILE A 1 437 ? 18.962 -21.300 47.718 1.00 10.72 437 ILE A CA 1
ATOM 3212 C C . ILE A 1 437 ? 19.021 -22.834 47.605 1.00 11.06 437 ILE A C 1
ATOM 3213 O O . ILE A 1 437 ? 18.135 -23.529 48.148 1.00 12.22 437 ILE A O 1
ATOM 3218 N N . GLN A 1 438 ? 20.050 -23.354 46.939 1.00 11.39 438 GLN A N 1
ATOM 3219 C CA . GLN A 1 438 ? 20.176 -24.817 46.789 1.00 12.54 438 GLN A CA 1
ATOM 3220 C C . GLN A 1 438 ? 20.480 -25.528 48.120 1.00 12.13 438 GLN A C 1
ATOM 3221 O O . GLN A 1 438 ? 20.016 -26.653 48.367 1.00 12.27 438 GLN A O 1
ATOM 3227 N N . LEU A 1 439 ? 21.180 -24.847 49.020 1.00 12.70 439 LEU A N 1
ATOM 3228 C CA . LEU A 1 439 ? 21.451 -25.379 50.367 1.00 12.47 439 LEU A CA 1
ATOM 3229 C C . LEU A 1 439 ? 20.178 -25.483 51.211 1.00 13.60 439 LEU A C 1
ATOM 3230 O O . LEU A 1 439 ? 20.020 -26.435 51.995 1.00 13.79 439 LEU A O 1
ATOM 3235 N N . ASN A 1 440 ? 19.264 -24.527 51.047 1.00 12.98 440 ASN A N 1
ATOM 3236 C CA . ASN A 1 440 ? 17.924 -24.535 51.715 1.00 12.79 440 ASN A CA 1
ATOM 3237 C C . ASN A 1 440 ? 18.065 -24.862 53.199 1.00 12.52 440 ASN A C 1
ATOM 3238 O O . ASN A 1 440 ? 17.456 -25.835 53.719 1.00 12.24 440 ASN A O 1
ATOM 3243 N N . ASP A 1 441 ? 18.985 -24.143 53.821 1.00 12.18 441 ASP A N 1
ATOM 3244 C CA . ASP A 1 441 ? 19.331 -24.324 55.223 1.00 12.75 441 ASP A CA 1
ATOM 3245 C C . ASP A 1 441 ? 19.024 -23.145 56.128 1.00 13.19 441 ASP A C 1
ATOM 3246 O O . ASP A 1 441 ? 19.664 -22.940 57.180 1.00 12.35 441 ASP A O 1
ATOM 3251 N N . GLY A 1 442 ? 18.060 -22.333 55.702 1.00 13.68 442 GLY A N 1
ATOM 3252 C CA . GLY A 1 442 ? 17.620 -21.148 56.447 1.00 14.12 442 GLY A CA 1
ATOM 3253 C C . GLY A 1 442 ? 18.164 -19.824 55.974 1.00 14.49 442 GLY A C 1
ATOM 3254 O O . GLY A 1 442 ? 18.037 -18.811 56.667 1.00 13.15 442 GLY A O 1
ATOM 3255 N N . ARG A 1 443 ? 18.751 -19.797 54.771 1.00 13.84 443 ARG A N 1
ATOM 3256 C CA . ARG A 1 443 ? 19.338 -18.569 54.275 1.00 13.31 443 ARG A CA 1
ATOM 3257 C C . ARG A 1 443 ? 18.772 -18.156 52.910 1.00 13.29 443 ARG A C 1
ATOM 3258 O O . ARG A 1 443 ? 19.469 -17.437 52.151 1.00 12.55 443 ARG A O 1
ATOM 3266 N N . ILE A 1 444 ? 17.543 -18.595 52.592 1.00 11.42 444 ILE A N 1
ATOM 3267 C CA . ILE A 1 444 ? 16.882 -18.148 51.365 1.00 12.86 444 ILE A CA 1
ATOM 3268 C C . ILE A 1 444 ? 16.574 -16.640 51.417 1.00 12.98 444 ILE A C 1
ATOM 3269 O O . ILE A 1 444 ? 16.730 -15.939 50.407 1.00 11.84 444 ILE A O 1
ATOM 3274 N N . THR A 1 445 ? 16.209 -16.115 52.590 1.00 12.83 445 THR A N 1
ATOM 3275 C CA . THR A 1 445 ? 15.946 -14.666 52.679 1.00 13.71 445 THR A CA 1
ATOM 3276 C C . THR A 1 445 ? 17.247 -13.870 52.421 1.00 12.85 445 THR A C 1
ATOM 3277 O O . THR A 1 445 ? 17.207 -12.830 51.776 1.00 13.12 445 THR A O 1
ATOM 3281 N N . ASP A 1 446 ? 18.392 -14.383 52.891 1.00 12.60 446 ASP A N 1
ATOM 3282 C CA A ASP A 1 446 ? 19.698 -13.785 52.599 0.50 12.97 446 ASP A CA 1
ATOM 3283 C CA B ASP A 1 446 ? 19.738 -13.810 52.597 0.50 12.98 446 ASP A CA 1
ATOM 3284 C C . ASP A 1 446 ? 19.901 -13.775 51.068 1.00 12.35 446 ASP A C 1
ATOM 3285 O O . ASP A 1 446 ? 20.276 -12.745 50.479 1.00 12.11 446 ASP A O 1
ATOM 3294 N N . ALA A 1 447 ? 19.607 -14.908 50.412 1.00 10.86 447 ALA A N 1
ATOM 3295 C CA . ALA A 1 447 ? 19.753 -15.005 48.959 1.00 11.33 447 ALA A CA 1
ATOM 3296 C C . ALA A 1 447 ? 18.871 -14.000 48.199 1.00 11.00 447 ALA A C 1
ATOM 3297 O O . ALA A 1 447 ? 19.303 -13.446 47.164 1.00 10.73 447 ALA A O 1
ATOM 3299 N N . ILE A 1 448 ? 17.635 -13.780 48.688 1.00 10.97 448 ILE A N 1
ATOM 3300 C CA . ILE A 1 448 ? 16.728 -12.799 48.065 1.00 11.29 448 ILE A CA 1
ATOM 3301 C C . ILE A 1 448 ? 17.317 -11.410 48.198 1.00 11.16 448 ILE A C 1
ATOM 3302 O O . ILE A 1 448 ? 17.218 -10.595 47.242 1.00 10.42 448 ILE A O 1
ATOM 3307 N N . SER A 1 449 ? 17.876 -11.145 49.372 1.00 10.45 449 SER A N 1
ATOM 3308 C CA . SER A 1 449 ? 18.592 -9.849 49.602 1.00 11.51 449 SER A CA 1
ATOM 3309 C C . SER A 1 449 ? 19.720 -9.612 48.609 1.00 11.10 449 SER A C 1
ATOM 3310 O O . SER A 1 449 ? 19.865 -8.515 48.058 1.00 10.77 449 SER A O 1
ATOM 3313 N N . LEU A 1 450 ? 20.453 -10.671 48.308 1.00 10.81 450 LEU A N 1
ATOM 3314 C CA . LEU A 1 450 ? 21.464 -10.647 47.268 1.00 10.85 450 LEU A CA 1
ATOM 3315 C C . LEU A 1 450 ? 20.938 -10.418 45.880 1.00 10.27 450 LEU A C 1
ATOM 3316 O O . LEU A 1 450 ? 21.507 -9.576 45.117 1.00 10.11 450 LEU A O 1
ATOM 3321 N N . ILE A 1 451 ? 19.866 -11.107 45.524 1.00 9.27 451 ILE A N 1
ATOM 3322 C CA . ILE A 1 451 ? 19.240 -10.868 44.230 1.00 10.09 451 ILE A CA 1
ATOM 3323 C C . ILE A 1 451 ? 18.836 -9.384 44.115 1.00 10.23 451 ILE A C 1
ATOM 3324 O O . ILE A 1 451 ? 19.037 -8.746 43.102 1.00 9.01 451 ILE A O 1
ATOM 3329 N N . ASN A 1 452 ? 18.278 -8.863 45.200 1.00 9.80 452 ASN A N 1
ATOM 3330 C CA . ASN A 1 452 ? 17.793 -7.492 45.242 1.00 9.93 452 ASN A CA 1
ATOM 3331 C C . ASN A 1 452 ? 18.929 -6.466 45.114 1.00 9.73 452 ASN A C 1
ATOM 3332 O O . ASN A 1 452 ? 18.674 -5.370 44.615 1.00 10.49 452 ASN A O 1
ATOM 3337 N N . GLU A 1 453 ? 20.166 -6.786 45.526 1.00 9.80 453 GLU A N 1
ATOM 3338 C CA A GLU A 1 453 ? 21.280 -5.862 45.294 0.50 9.64 453 GLU A CA 1
ATOM 3339 C CA B GLU A 1 453 ? 21.295 -5.866 45.320 0.50 10.20 453 GLU A CA 1
ATOM 3340 C C . GLU A 1 453 ? 21.488 -5.662 43.787 1.00 9.76 453 GLU A C 1
ATOM 3341 O O . GLU A 1 453 ? 21.671 -4.527 43.291 1.00 8.84 453 GLU A O 1
ATOM 3352 N N . VAL A 1 454 ? 21.440 -6.773 43.071 1.00 9.66 454 VAL A N 1
ATOM 3353 C CA . VAL A 1 454 ? 21.521 -6.731 41.572 1.00 9.93 454 VAL A CA 1
ATOM 3354 C C . VAL A 1 454 ? 20.291 -6.084 40.951 1.00 9.76 454 VAL A C 1
ATOM 3355 O O . VAL A 1 454 ? 20.396 -5.237 40.043 1.00 10.49 454 VAL A O 1
ATOM 3359 N N . ARG A 1 455 ? 19.098 -6.482 41.405 1.00 9.70 455 ARG A N 1
ATOM 3360 C CA . ARG A 1 455 ? 17.876 -6.024 40.781 1.00 9.67 455 ARG A CA 1
ATOM 3361 C C . ARG A 1 455 ? 17.668 -4.513 41.015 1.00 9.89 455 ARG A C 1
ATOM 3362 O O . ARG A 1 455 ? 17.248 -3.781 40.093 1.00 9.15 455 ARG A O 1
ATOM 3370 N N . SER A 1 456 ? 17.933 -4.032 42.254 1.00 10.08 456 SER A N 1
ATOM 3371 C CA A SER A 1 456 ? 17.886 -2.603 42.562 0.50 10.72 456 SER A CA 1
ATOM 3372 C CA B SER A 1 456 ? 17.828 -2.607 42.513 0.50 10.89 456 SER A CA 1
ATOM 3373 C C . SER A 1 456 ? 18.875 -1.775 41.754 1.00 11.19 456 SER A C 1
ATOM 3374 O O . SER A 1 456 ? 18.582 -0.661 41.335 1.00 11.73 456 SER A O 1
ATOM 3379 N N . ARG A 1 457 ? 20.064 -2.315 41.552 1.00 10.17 457 ARG A N 1
ATOM 3380 C CA . ARG A 1 457 ? 21.012 -1.645 40.752 1.00 10.54 457 ARG A CA 1
ATOM 3381 C C . ARG A 1 457 ? 20.440 -1.419 39.335 1.00 9.99 457 ARG A C 1
ATOM 3382 O O . ARG A 1 457 ? 20.544 -0.337 38.766 1.00 8.97 457 ARG A O 1
ATOM 3390 N N . ALA A 1 458 ? 19.806 -2.447 38.789 1.00 10.23 458 ALA A N 1
ATOM 3391 C CA . ALA A 1 458 ? 19.181 -2.351 37.434 1.00 10.03 458 ALA A CA 1
ATOM 3392 C C . ALA A 1 458 ? 18.092 -1.261 37.389 1.00 10.76 458 ALA A C 1
ATOM 3393 O O . ALA A 1 458 ? 18.019 -0.487 36.433 1.00 11.37 458 ALA A O 1
ATOM 3395 N N . ALA A 1 459 ? 17.282 -1.184 38.425 1.00 10.33 459 ALA A N 1
ATOM 3396 C CA . ALA A 1 459 ? 16.237 -0.191 38.485 1.00 12.48 459 ALA A CA 1
ATOM 3397 C C . ALA A 1 459 ? 16.732 1.236 38.335 1.00 13.79 459 ALA A C 1
ATOM 3398 O O . ALA A 1 459 ? 16.027 2.053 37.738 1.00 16.12 459 ALA A O 1
ATOM 3400 N N . GLY A 1 460 ? 17.906 1.548 38.864 1.00 13.09 460 GLY A N 1
ATOM 3401 C CA . GLY A 1 460 ? 18.481 2.872 38.785 1.00 14.17 460 GLY A CA 1
ATOM 3402 C C . GLY A 1 460 ? 19.352 3.088 37.571 1.00 13.74 460 GLY A C 1
ATOM 3403 O O . GLY A 1 460 ? 19.859 4.181 37.374 1.00 15.45 460 GLY A O 1
ATOM 3404 N N . SER A 1 461 ? 19.524 2.066 36.721 1.00 12.31 461 SER A N 1
ATOM 3405 C CA . SER A 1 461 ? 20.554 2.134 35.671 1.00 11.86 461 SER A CA 1
ATOM 3406 C C . SER A 1 461 ? 20.082 2.867 34.406 1.00 12.86 461 SER A C 1
ATOM 3407 O O . SER A 1 461 ? 19.937 2.259 33.330 1.00 12.72 461 SER A O 1
ATOM 3410 N N . THR A 1 462 ? 19.827 4.175 34.535 1.00 12.03 462 THR A N 1
ATOM 3411 C CA . THR A 1 462 ? 19.361 4.942 33.384 1.00 12.61 462 THR A CA 1
ATOM 3412 C C . THR A 1 462 ? 20.352 6.017 32.914 1.00 13.58 462 THR A C 1
ATOM 3413 O O . THR A 1 462 ? 19.941 6.927 32.198 1.00 13.31 462 THR A O 1
ATOM 3417 N N . MET A 1 463 ? 21.639 5.873 33.229 1.00 15.16 463 MET A N 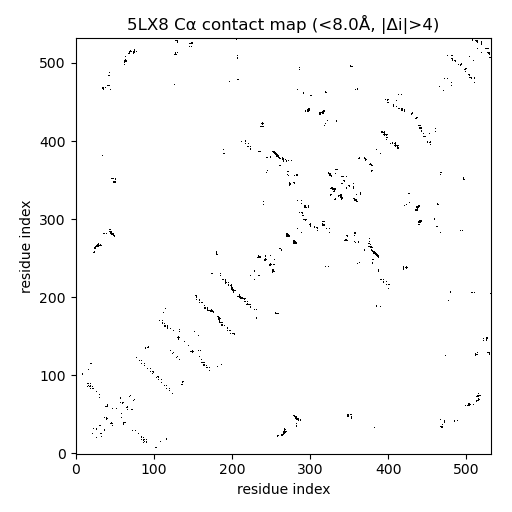1
ATOM 3418 C CA . MET A 1 463 ? 22.614 7.005 33.011 1.00 21.55 463 MET A CA 1
ATOM 3419 C C . MET A 1 463 ? 22.635 7.611 31.605 1.00 22.06 463 MET A C 1
ATOM 3420 O O . MET A 1 463 ? 22.743 8.850 31.466 1.00 27.73 463 MET A O 1
ATOM 3425 N N . LEU A 1 464 ? 22.594 6.751 30.598 1.00 17.31 464 LEU A N 1
ATOM 3426 C CA . LEU A 1 464 ? 22.687 7.157 29.187 1.00 16.82 464 LEU A CA 1
ATOM 3427 C C . LEU A 1 464 ? 21.365 7.001 28.437 1.00 15.50 464 LEU A C 1
ATOM 3428 O O . LEU A 1 464 ? 21.299 7.173 27.218 1.00 16.83 464 LEU A O 1
ATOM 3433 N N . ILE A 1 465 ? 20.293 6.689 29.164 1.00 14.02 465 ILE A N 1
ATOM 3434 C CA . ILE A 1 465 ? 18.977 6.431 28.594 1.00 13.01 465 ILE A CA 1
ATOM 3435 C C . ILE A 1 465 ? 17.885 7.132 29.372 1.00 12.86 465 ILE A C 1
ATOM 3436 O O . ILE A 1 465 ? 16.731 6.811 29.237 1.00 13.42 465 ILE A O 1
ATOM 3441 N N . PHE A 1 466 ? 18.263 8.115 30.159 1.00 14.18 466 PHE A N 1
ATOM 3442 C CA . PHE A 1 466 ? 17.302 8.750 31.057 1.00 15.36 466 PHE A CA 1
ATOM 3443 C C . PHE A 1 466 ? 16.195 9.538 30.357 1.00 15.27 466 PHE A C 1
ATOM 3444 O O . PHE A 1 466 ? 15.168 9.746 30.928 1.00 16.63 466 PHE A O 1
ATOM 3452 N N . ASN A 1 467 ? 16.411 9.924 29.113 1.00 15.17 467 ASN A N 1
ATOM 3453 C CA . ASN A 1 467 ? 15.410 10.611 28.276 1.00 15.51 467 ASN A CA 1
ATOM 3454 C C . ASN A 1 467 ? 14.401 9.643 27.587 1.00 14.72 467 ASN A C 1
ATOM 3455 O O . ASN A 1 467 ? 13.539 10.068 26.799 1.00 14.79 467 ASN A O 1
ATOM 3460 N N . TYR A 1 468 ? 14.525 8.341 27.793 1.00 14.88 468 TYR A N 1
ATOM 3461 C CA . TYR A 1 468 ? 13.759 7.413 26.948 1.00 14.06 468 TYR A CA 1
ATOM 3462 C C . TYR A 1 468 ? 12.239 7.421 27.246 1.00 16.37 468 TYR A C 1
ATOM 3463 O O . TYR A 1 468 ? 11.466 7.043 26.377 1.00 15.97 468 TYR A O 1
ATOM 3472 N N . LYS A 1 469 ? 11.828 7.792 28.466 1.00 17.21 469 LYS A N 1
ATOM 3473 C CA . LYS A 1 469 ? 10.415 7.946 28.793 1.00 20.58 469 LYS A CA 1
ATOM 3474 C C . LYS A 1 469 ? 9.871 9.144 28.042 1.00 20.63 469 LYS A C 1
ATOM 3475 O O . LYS A 1 469 ? 8.933 9.031 27.276 1.00 19.91 469 LYS A O 1
ATOM 3481 N N . GLU A 1 470 ? 10.521 10.282 28.206 1.00 21.73 470 GLU A N 1
ATOM 3482 C CA . GLU A 1 470 ? 10.072 11.501 27.509 1.00 21.81 470 GLU A CA 1
ATOM 3483 C C . GLU A 1 470 ? 10.161 11.360 25.999 1.00 20.46 470 GLU A C 1
ATOM 3484 O O . GLU A 1 470 ? 9.230 11.723 25.330 1.00 20.57 470 GLU A O 1
ATOM 3490 N N . ASP A 1 471 ? 11.264 10.847 25.470 1.00 18.41 471 ASP A N 1
ATOM 3491 C CA . ASP A 1 471 ? 11.469 10.776 24.023 1.00 18.83 471 ASP A CA 1
ATOM 3492 C C . ASP A 1 471 ? 10.860 9.606 23.283 1.00 21.90 471 ASP A C 1
ATOM 3493 O O . ASP A 1 471 ? 10.482 9.757 22.113 1.00 19.39 471 ASP A O 1
ATOM 3498 N N . TYR A 1 472 ? 10.796 8.445 23.919 1.00 18.56 472 TYR A N 1
ATOM 3499 C CA . TYR A 1 472 ? 10.291 7.233 23.254 1.00 19.21 472 TYR A CA 1
ATOM 3500 C C . TYR A 1 472 ? 9.100 6.581 23.916 1.00 18.98 472 TYR A C 1
ATOM 3501 O O . TYR A 1 472 ? 8.610 5.592 23.378 1.00 20.94 472 TYR A O 1
ATOM 3510 N N . GLY A 1 473 ? 8.639 7.070 25.059 1.00 18.45 473 GLY A N 1
ATOM 3511 C CA . GLY A 1 473 ? 7.522 6.437 25.775 1.00 19.52 473 GLY A CA 1
ATOM 3512 C C . GLY A 1 473 ? 7.883 5.163 26.578 1.00 19.72 473 GLY A C 1
ATOM 3513 O O . GLY A 1 473 ? 6.990 4.410 26.992 1.00 20.03 473 GLY A O 1
ATOM 3514 N N . VAL A 1 474 ? 9.182 4.928 26.818 1.00 18.67 474 VAL A N 1
ATOM 3515 C CA . VAL A 1 474 ? 9.589 3.727 27.566 1.00 16.77 474 VAL A CA 1
ATOM 3516 C C . VAL A 1 474 ? 9.087 3.844 29.014 1.00 16.12 474 VAL A C 1
ATOM 3517 O O . VAL A 1 474 ? 9.283 4.885 29.669 1.00 16.16 474 VAL A O 1
ATOM 3521 N N . ASN A 1 475 ? 8.467 2.761 29.489 1.00 15.66 475 ASN A N 1
ATOM 3522 C CA . ASN A 1 475 ? 7.971 2.635 30.852 1.00 14.82 475 ASN A CA 1
ATOM 3523 C C . ASN A 1 475 ? 8.913 1.764 31.681 1.00 14.81 475 ASN A C 1
ATOM 3524 O O . ASN A 1 475 ? 8.676 0.518 31.832 1.00 15.00 475 ASN A O 1
ATOM 3529 N N . PHE A 1 476 ? 9.896 2.390 32.314 1.00 13.62 476 PHE A N 1
ATOM 3530 C CA . PHE A 1 476 ? 10.862 1.645 33.133 1.00 13.80 476 PHE A CA 1
ATOM 3531 C C . PHE A 1 476 ? 10.161 1.208 34.420 1.00 14.05 476 PHE A C 1
ATOM 3532 O O . PHE A 1 476 ? 9.617 2.060 35.145 1.00 12.58 476 PHE A O 1
ATOM 3540 N N . LYS A 1 477 ? 10.232 -0.078 34.778 1.00 13.65 477 LYS A N 1
ATOM 3541 C CA . LYS A 1 477 ? 9.793 -0.473 36.106 1.00 15.03 477 LYS A CA 1
ATOM 3542 C C . LYS A 1 477 ? 10.434 -1.795 36.547 1.00 15.24 477 LYS A C 1
ATOM 3543 O O . LYS A 1 477 ? 10.163 -2.865 35.953 1.00 13.92 477 LYS A O 1
ATOM 3549 N N . VAL A 1 478 ? 11.295 -1.694 37.554 1.00 14.24 478 VAL A N 1
ATOM 3550 C CA . VAL A 1 478 ? 11.932 -2.885 38.150 1.00 15.06 478 VAL A CA 1
ATOM 3551 C C . VAL A 1 478 ? 11.910 -2.659 39.638 1.00 15.24 478 VAL A C 1
ATOM 3552 O O . VAL A 1 478 ? 12.312 -1.596 40.093 1.00 15.07 478 VAL A O 1
ATOM 3556 N N . THR A 1 479 ? 11.385 -3.604 40.389 1.00 14.47 479 THR A N 1
ATOM 3557 C CA . THR A 1 479 ? 11.374 -3.480 41.842 1.00 15.43 479 THR A CA 1
ATOM 3558 C C . THR A 1 479 ? 12.006 -4.697 42.502 1.00 14.30 479 THR A C 1
ATOM 3559 O O . THR A 1 479 ? 11.889 -5.815 41.966 1.00 12.79 479 THR A O 1
ATOM 3563 N N . PRO A 1 480 ? 12.702 -4.473 43.618 1.00 13.15 480 PRO A N 1
ATOM 3564 C CA . PRO A 1 480 ? 13.226 -5.611 44.365 1.00 13.90 480 PRO A CA 1
ATOM 3565 C C . PRO A 1 480 ? 12.092 -6.436 45.001 1.00 13.83 480 PRO A C 1
ATOM 3566 O O . PRO A 1 480 ? 10.988 -5.935 45.195 1.00 13.13 480 PRO A O 1
ATOM 3570 N N . TYR A 1 481 ? 12.395 -7.676 45.341 1.00 12.51 481 TYR A N 1
ATOM 3571 C CA . TYR A 1 481 ? 11.422 -8.568 45.960 1.00 12.62 481 TYR A CA 1
ATOM 3572 C C . TYR A 1 481 ? 11.274 -8.301 47.451 1.00 12.97 481 TYR A C 1
ATOM 3573 O O . TYR A 1 481 ? 12.213 -7.914 48.147 1.00 11.77 481 TYR A O 1
ATOM 3582 N N . ASP A 1 482 ? 10.089 -8.555 47.962 1.00 15.15 482 ASP A N 1
ATOM 3583 C CA . ASP A 1 482 ? 9.841 -8.514 49.390 1.00 17.78 482 ASP A CA 1
ATOM 3584 C C . ASP A 1 482 ? 10.631 -9.601 50.075 1.00 17.29 482 ASP A C 1
ATOM 3585 O O . ASP A 1 482 ? 10.654 -10.727 49.576 1.00 16.74 482 ASP A O 1
ATOM 3590 N N . LEU A 1 483 ? 11.183 -9.270 51.233 1.00 15.62 483 LEU A N 1
ATOM 3591 C CA . LEU A 1 483 ? 12.037 -10.157 52.003 1.00 17.44 483 LEU A CA 1
ATOM 3592 C C . LEU A 1 483 ? 11.212 -10.995 52.944 1.00 19.07 483 LEU A C 1
ATOM 3593 O O . LEU A 1 483 ? 11.139 -10.752 54.154 1.00 22.40 483 LEU A O 1
ATOM 3598 N N . LYS A 1 484 ? 10.586 -11.981 52.368 1.00 22.10 484 LYS A N 1
ATOM 3599 C CA . LYS A 1 484 ? 9.670 -12.850 53.132 1.00 23.86 484 LYS A CA 1
ATOM 3600 C C . LYS A 1 484 ? 10.092 -14.232 52.836 1.00 24.69 484 LYS A C 1
ATOM 3601 O O . LYS A 1 484 ? 11.107 -14.474 52.135 1.00 23.26 484 LYS A O 1
ATOM 3607 N N . ALA A 1 485 ? 9.349 -15.171 53.436 1.00 27.23 485 ALA A N 1
ATOM 3608 C CA . ALA A 1 485 ? 9.644 -16.586 53.292 1.00 26.96 485 ALA A CA 1
ATOM 3609 C C . ALA A 1 485 ? 9.274 -16.980 51.873 1.00 24.39 485 ALA A C 1
ATOM 3610 O O . ALA A 1 485 ? 8.157 -16.668 51.425 1.00 25.77 485 ALA A O 1
ATOM 3612 N N . TYR A 1 486 ? 10.215 -17.557 51.122 1.00 19.29 486 TYR A N 1
ATOM 3613 C CA . TYR A 1 486 ? 9.851 -18.159 49.830 1.00 17.41 486 TYR A CA 1
ATOM 3614 C C . TYR A 1 486 ? 10.148 -19.630 49.882 1.00 16.76 486 TYR A C 1
ATOM 3615 O O . TYR A 1 486 ? 11.161 -20.035 50.444 1.00 16.90 486 TYR A O 1
ATOM 3624 N N . ALA A 1 487 ? 9.316 -20.436 49.263 1.00 16.35 487 ALA A N 1
ATOM 3625 C CA . ALA A 1 487 ? 9.718 -21.820 49.049 1.00 16.95 487 ALA A CA 1
ATOM 3626 C C . ALA A 1 487 ? 10.945 -21.891 48.129 1.00 15.95 487 ALA A C 1
ATOM 3627 O O . ALA A 1 487 ? 11.229 -21.002 47.275 1.00 16.03 487 ALA A O 1
ATOM 3629 N N . GLN A 1 488 ? 11.660 -22.982 48.258 1.00 14.67 488 GLN A N 1
ATOM 3630 C CA . GLN A 1 488 ? 12.894 -23.143 47.497 1.00 14.61 488 GLN A CA 1
ATOM 3631 C C . GLN A 1 488 ? 12.692 -23.008 45.997 1.00 15.25 488 GLN A C 1
ATOM 3632 O O . GLN A 1 488 ? 13.533 -22.354 45.327 1.00 14.15 488 GLN A O 1
ATOM 3638 N N . ASP A 1 489 ? 11.628 -23.634 45.470 1.00 14.06 489 ASP A N 1
ATOM 3639 C CA . ASP A 1 489 ? 11.417 -23.624 44.018 1.00 16.62 489 ASP A CA 1
ATOM 3640 C C . ASP A 1 489 ? 11.090 -22.202 43.489 1.00 14.21 489 ASP A C 1
ATOM 3641 O O . ASP A 1 489 ? 11.556 -21.832 42.384 1.00 13.78 489 ASP A O 1
ATOM 3646 N N . GLU A 1 490 ? 10.288 -21.436 44.256 1.00 14.77 490 GLU A N 1
ATOM 3647 C CA A GLU A 1 490 ? 10.013 -20.045 43.936 0.50 14.41 490 GLU A CA 1
ATOM 3648 C CA B GLU A 1 490 ? 10.001 -20.043 43.905 0.50 14.79 490 GLU A CA 1
ATOM 3649 C C . GLU A 1 490 ? 11.289 -19.177 43.958 1.00 14.12 490 GLU A C 1
ATOM 3650 O O . GLU A 1 490 ? 11.505 -18.352 43.045 1.00 13.00 490 GLU A O 1
ATOM 3661 N N . ALA A 1 491 ? 12.109 -19.348 44.998 1.00 12.82 491 ALA A N 1
ATOM 3662 C CA . ALA A 1 491 ? 13.379 -18.621 45.093 1.00 12.73 491 ALA A CA 1
ATOM 3663 C C . ALA A 1 491 ? 14.294 -18.967 43.927 1.00 12.68 491 ALA A C 1
ATOM 3664 O O . ALA A 1 491 ? 14.946 -18.059 43.349 1.00 11.66 491 ALA A O 1
ATOM 3666 N N . MET A 1 492 ? 14.341 -20.232 43.548 1.00 12.43 492 MET A N 1
ATOM 3667 C CA . MET A 1 492 ? 15.199 -20.642 42.421 1.00 14.27 492 MET A CA 1
ATOM 3668 C C . MET A 1 492 ? 14.724 -20.025 41.102 1.00 13.43 492 MET A C 1
ATOM 3669 O O . MET A 1 492 ? 15.550 -19.583 40.260 1.00 11.54 492 MET A O 1
ATOM 3674 N N . LYS A 1 493 ? 13.411 -19.929 40.945 1.00 13.47 493 LYS A N 1
ATOM 3675 C CA . LYS A 1 493 ? 12.820 -19.267 39.790 1.00 14.15 493 LYS A CA 1
ATOM 3676 C C . LYS A 1 493 ? 13.238 -17.816 39.738 1.00 13.03 493 LYS A C 1
ATOM 3677 O O . LYS A 1 493 ? 13.641 -17.330 38.701 1.00 11.64 493 LYS A O 1
ATOM 3683 N N . MET A 1 494 ? 13.204 -17.149 40.882 1.00 13.27 494 MET A N 1
ATOM 3684 C CA . MET A 1 494 ? 13.617 -15.728 40.959 1.00 12.79 494 MET A CA 1
ATOM 3685 C C . MET A 1 494 ? 15.123 -15.575 40.644 1.00 11.27 494 MET A C 1
ATOM 3686 O O . MET A 1 494 ? 15.547 -14.645 39.944 1.00 9.85 494 MET A O 1
ATOM 3691 N N . LEU A 1 495 ? 15.934 -16.521 41.147 1.00 9.63 495 LEU A N 1
ATOM 3692 C CA . LEU A 1 495 ? 17.345 -16.553 40.809 1.00 9.81 495 LEU A CA 1
ATOM 3693 C C . LEU A 1 495 ? 17.598 -16.716 39.292 1.00 9.88 495 LEU A C 1
ATOM 3694 O O . LEU A 1 495 ? 18.355 -15.940 38.737 1.00 9.35 495 LEU A O 1
ATOM 3699 N N . LYS A 1 496 ? 16.987 -17.718 38.661 1.00 10.35 496 LYS A N 1
ATOM 3700 C CA . LYS A 1 496 ? 17.196 -17.984 37.247 1.00 11.12 496 LYS A CA 1
ATOM 3701 C C . LYS A 1 496 ? 16.794 -16.741 36.420 1.00 10.66 496 LYS A C 1
ATOM 3702 O O . LYS A 1 496 ? 17.466 -16.356 35.493 1.00 10.64 496 LYS A O 1
ATOM 3708 N N . TRP A 1 497 ? 15.706 -16.120 36.813 1.00 10.89 497 TRP A N 1
ATOM 3709 C CA . TRP A 1 497 ? 15.195 -14.967 36.138 1.00 10.89 497 TRP A CA 1
ATOM 3710 C C . TRP A 1 497 ? 16.135 -13.784 36.305 1.00 10.59 497 TRP A C 1
ATOM 3711 O O . TRP A 1 497 ? 16.352 -13.047 35.336 1.00 9.56 497 TRP A O 1
ATOM 3722 N N . GLU A 1 498 ? 16.737 -13.630 37.486 1.00 9.31 498 GLU A N 1
ATOM 3723 C CA . GLU A 1 498 ? 17.668 -12.533 37.628 1.00 9.71 498 GLU A CA 1
ATOM 3724 C C . GLU A 1 498 ? 18.913 -12.785 36.757 1.00 9.37 498 GLU A C 1
ATOM 3725 O O . GLU A 1 498 ? 19.476 -11.839 36.122 1.00 9.09 498 GLU A O 1
ATOM 3731 N N . ARG A 1 499 ? 19.399 -14.031 36.699 1.00 9.12 499 ARG A N 1
ATOM 3732 C CA . ARG A 1 499 ? 20.457 -14.320 35.740 1.00 8.87 499 ARG A CA 1
ATOM 3733 C C . ARG A 1 499 ? 20.103 -14.006 34.301 1.00 8.79 499 ARG A C 1
ATOM 3734 O O . ARG A 1 499 ? 20.954 -13.486 33.529 1.00 9.11 499 ARG A O 1
ATOM 3742 N N . ARG A 1 500 ? 18.858 -14.303 33.929 1.00 9.42 500 ARG A N 1
ATOM 3743 C CA . ARG A 1 500 ? 18.401 -14.120 32.545 1.00 9.60 500 ARG A CA 1
ATOM 3744 C C . ARG A 1 500 ? 18.561 -12.673 32.123 1.00 9.38 500 ARG A C 1
ATOM 3745 O O . ARG A 1 500 ? 19.175 -12.371 31.053 1.00 9.68 500 ARG A O 1
ATOM 3753 N N . VAL A 1 501 ? 18.052 -11.772 32.945 1.00 9.57 501 VAL A N 1
ATOM 3754 C CA . VAL A 1 501 ? 18.082 -10.345 32.586 1.00 10.73 501 VAL A CA 1
ATOM 3755 C C . VAL A 1 501 ? 19.415 -9.686 32.901 1.00 10.77 501 VAL A C 1
ATOM 3756 O O . VAL A 1 501 ? 19.778 -8.635 32.291 1.00 11.04 501 VAL A O 1
ATOM 3760 N N . GLU A 1 502 ? 20.164 -10.244 33.877 1.00 10.41 502 GLU A N 1
ATOM 3761 C CA . GLU A 1 502 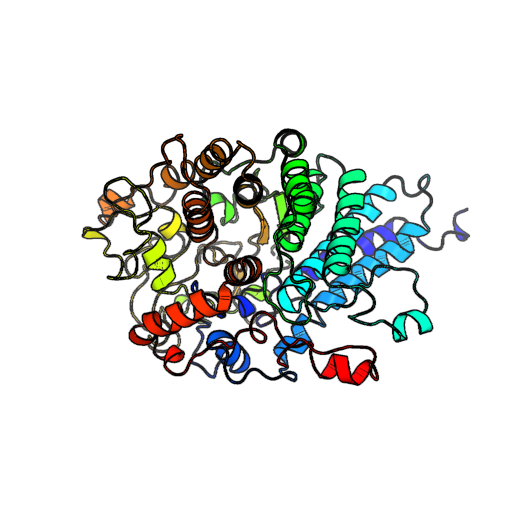? 21.469 -9.666 34.181 1.00 9.84 502 GLU A CA 1
ATOM 3762 C C . GLU A 1 502 ? 22.502 -9.977 33.106 1.00 10.19 502 GLU A C 1
ATOM 3763 O O . GLU A 1 502 ? 23.339 -9.134 32.799 1.00 9.85 502 GLU A O 1
ATOM 3769 N N . PHE A 1 503 ? 22.479 -11.195 32.559 1.00 10.43 503 PHE A N 1
ATOM 3770 C CA . PHE A 1 503 ? 23.601 -11.711 31.733 1.00 10.58 503 PHE A CA 1
ATOM 3771 C C . PHE A 1 503 ? 23.200 -12.071 30.307 1.00 11.10 503 PHE A C 1
ATOM 3772 O O . PHE A 1 503 ? 23.854 -12.916 29.645 1.00 10.20 503 PHE A O 1
ATOM 3780 N N . GLY A 1 504 ? 22.113 -11.453 29.834 1.00 10.36 504 GLY A N 1
ATOM 3781 C CA . GLY A 1 504 ? 21.704 -11.666 28.432 1.00 10.32 504 GLY A CA 1
ATOM 3782 C C . GLY A 1 504 ? 22.839 -11.3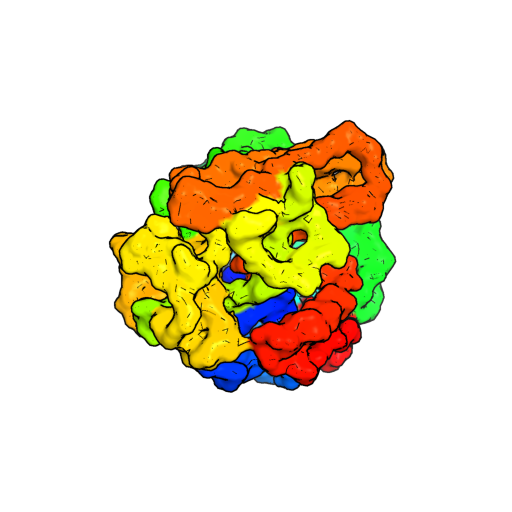70 27.458 1.00 10.76 504 GLY A C 1
ATOM 3783 O O . GLY A 1 504 ? 23.558 -10.335 27.556 1.00 10.23 504 GLY A O 1
ATOM 3784 N N . MET A 1 505 ? 23.062 -12.313 26.533 1.00 11.38 505 MET A N 1
ATOM 3785 C CA . MET A 1 505 ? 24.067 -12.164 25.486 1.00 11.62 505 MET A CA 1
ATOM 3786 C C . MET A 1 505 ? 25.518 -12.280 25.966 1.00 11.56 505 MET A C 1
ATOM 3787 O O . MET A 1 505 ? 26.419 -11.956 25.233 1.00 12.72 505 MET A O 1
ATOM 3792 N N . GLU A 1 506 ? 25.755 -12.648 27.216 1.00 11.20 506 GLU A N 1
ATOM 3793 C CA . GLU A 1 506 ? 27.117 -12.752 27.755 1.00 10.58 506 GLU A CA 1
ATOM 3794 C C . GLU A 1 506 ? 27.590 -14.199 27.712 1.00 11.24 506 GLU A C 1
ATOM 3795 O O . GLU A 1 506 ? 28.659 -14.541 28.220 1.00 11.39 506 GLU A O 1
ATOM 3801 N N . SER A 1 507 ? 26.832 -15.059 27.022 1.00 11.04 507 SER A N 1
ATOM 3802 C CA . SER A 1 507 ? 27.319 -16.374 26.606 1.00 11.74 507 SER A CA 1
ATOM 3803 C C . SER A 1 507 ? 27.453 -17.457 27.682 1.00 12.45 507 SER A C 1
ATOM 3804 O O . SER A 1 507 ? 28.173 -18.478 27.467 1.00 12.77 507 SER A O 1
ATOM 3807 N N . SER A 1 508 ? 26.745 -17.289 28.810 1.00 11.47 508 SER A N 1
ATOM 3808 C CA . SER A 1 508 ? 26.631 -18.357 29.813 1.00 12.52 508 SER A CA 1
ATOM 3809 C C . SER A 1 508 ? 25.238 -18.927 29.937 1.00 12.40 508 SER A C 1
ATOM 3810 O O . SER A 1 508 ? 25.016 -19.827 30.754 1.00 11.25 508 SER A O 1
ATOM 3813 N N . ARG A 1 509 ? 24.286 -18.438 29.151 1.00 11.39 509 ARG A N 1
ATOM 3814 C CA . ARG A 1 509 ? 22.921 -18.895 29.342 1.00 11.75 509 ARG A CA 1
ATOM 3815 C C . ARG A 1 509 ? 22.782 -20.400 29.062 1.00 11.86 509 ARG A C 1
ATOM 3816 O O . ARG A 1 509 ? 22.196 -21.144 29.868 1.00 10.35 509 ARG A O 1
ATOM 3824 N N . PHE A 1 510 ? 23.317 -20.841 27.926 1.00 10.78 510 PHE A N 1
ATOM 3825 C CA . PHE A 1 510 ? 23.248 -22.258 27.627 1.00 11.31 510 PHE A CA 1
ATOM 3826 C C . PHE A 1 510 ? 23.926 -23.086 28.712 1.00 11.03 510 PHE A C 1
ATOM 3827 O O . PHE A 1 510 ? 23.385 -24.115 29.194 1.00 10.64 510 PHE A O 1
ATOM 3835 N N . PHE A 1 511 ? 25.135 -22.668 29.110 1.00 10.95 511 PHE A N 1
ATOM 3836 C CA . PHE A 1 511 ? 25.878 -23.381 30.184 1.00 10.32 511 PHE A CA 1
ATOM 3837 C C . PHE A 1 511 ? 25.125 -23.447 31.511 1.00 10.60 511 PHE A C 1
ATOM 3838 O O . PHE A 1 511 ? 25.198 -24.473 32.211 1.00 10.64 511 PHE A O 1
ATOM 3846 N N . ASP A 1 512 ? 24.351 -22.394 31.845 1.00 9.88 512 ASP A N 1
ATOM 3847 C CA . ASP A 1 512 ? 23.488 -22.444 33.037 1.00 9.67 512 ASP A CA 1
ATOM 3848 C C . ASP A 1 512 ? 22.414 -23.529 32.908 1.00 9.84 512 ASP A C 1
ATOM 3849 O O . ASP A 1 512 ? 22.166 -24.265 33.854 1.00 10.07 512 ASP A O 1
ATOM 3854 N N . LEU A 1 513 ? 21.762 -23.598 31.739 1.00 9.98 513 LEU A N 1
ATOM 3855 C CA . LEU A 1 513 ? 20.665 -24.552 31.535 1.00 10.44 513 LEU A CA 1
ATOM 3856 C C . LEU A 1 513 ? 21.187 -25.998 31.684 1.00 10.64 513 LEU A C 1
ATOM 3857 O O . LEU A 1 513 ? 20.491 -26.858 32.245 1.00 11.29 513 LEU A O 1
ATOM 3862 N N . VAL A 1 514 ? 22.394 -26.240 31.220 1.00 10.26 514 VAL A N 1
ATOM 3863 C CA . VAL A 1 514 ? 23.015 -27.552 31.357 1.00 10.82 514 VAL A CA 1
ATOM 3864 C C . VAL A 1 514 ? 23.416 -27.815 32.806 1.00 11.00 514 VAL A C 1
ATOM 3865 O O . VAL A 1 514 ? 23.182 -28.905 33.335 1.00 11.73 514 VAL A O 1
ATOM 3869 N N . ARG A 1 515 ? 23.994 -26.806 33.457 1.00 10.52 515 ARG A N 1
ATOM 3870 C CA . ARG A 1 515 ? 24.279 -26.931 34.883 1.00 11.21 515 ARG A CA 1
ATOM 3871 C C . ARG A 1 515 ? 23.020 -27.413 35.626 1.00 11.36 515 ARG A C 1
ATOM 3872 O O . ARG A 1 515 ? 23.100 -28.317 36.443 1.00 11.51 515 ARG A O 1
ATOM 3880 N N . TRP A 1 516 ? 21.885 -26.754 35.349 1.00 10.73 516 TRP A N 1
ATOM 3881 C CA . TRP A 1 516 ? 20.602 -27.001 35.998 1.00 10.55 516 TRP A CA 1
ATOM 3882 C C . TRP A 1 516 ? 19.910 -28.305 35.541 1.00 11.95 516 TRP A C 1
ATOM 3883 O O . TRP A 1 516 ? 18.956 -28.693 36.175 1.00 12.04 516 TRP A O 1
ATOM 3894 N N . GLY A 1 517 ? 20.427 -28.987 34.532 1.00 12.39 517 GLY A N 1
ATOM 3895 C CA . GLY A 1 517 ? 19.857 -30.274 34.052 1.00 13.10 517 GLY A CA 1
ATOM 3896 C C . GLY A 1 517 ? 18.585 -30.082 33.303 1.00 14.84 517 GLY A C 1
ATOM 3897 O O . GLY A 1 517 ? 17.779 -31.010 33.269 1.00 14.11 517 GLY A O 1
ATOM 3898 N N . GLU A 1 518 ? 18.353 -28.903 32.724 1.00 14.59 518 GLU A N 1
ATOM 3899 C CA . GLU A 1 518 ? 17.083 -28.669 32.021 1.00 15.70 518 GLU A CA 1
ATOM 3900 C C . GLU A 1 518 ? 17.227 -28.105 30.620 1.00 13.79 518 GLU A C 1
ATOM 3901 O O . GLU A 1 518 ? 16.290 -27.527 30.049 1.00 15.35 518 GLU A O 1
ATOM 3907 N N . ALA A 1 519 ? 18.391 -28.283 30.016 1.00 13.21 519 ALA A N 1
ATOM 3908 C CA . ALA A 1 519 ? 18.611 -27.730 28.718 1.00 13.36 519 ALA A CA 1
ATOM 3909 C C . ALA A 1 519 ? 17.611 -28.339 27.722 1.00 14.19 519 ALA A C 1
ATOM 3910 O O . ALA A 1 519 ? 17.036 -27.613 26.925 1.00 13.20 519 ALA A O 1
ATOM 3912 N N . LYS A 1 520 ? 17.408 -29.665 27.743 1.00 13.61 520 LYS A N 1
ATOM 3913 C CA . LYS A 1 520 ? 16.484 -30.234 26.723 1.00 15.00 520 LYS A CA 1
ATOM 3914 C C . LYS A 1 520 ? 15.102 -29.603 26.766 1.00 14.26 520 LYS A C 1
ATOM 3915 O O . LYS A 1 520 ? 14.567 -29.188 25.740 1.00 13.61 520 LYS A O 1
ATOM 3921 N N . ASP A 1 521 ? 14.530 -29.481 27.952 1.00 13.95 521 ASP A N 1
ATOM 3922 C CA . ASP A 1 521 ? 13.177 -28.941 28.102 1.00 15.14 521 ASP A CA 1
ATOM 3923 C C . ASP A 1 521 ? 13.101 -27.469 27.771 1.00 14.45 521 ASP A C 1
ATOM 3924 O O . ASP A 1 521 ? 12.204 -27.050 27.027 1.00 13.21 521 ASP A O 1
ATOM 3929 N N . VAL A 1 522 ? 14.080 -26.681 28.247 1.00 13.92 522 VAL A N 1
ATOM 3930 C CA . VAL A 1 522 ? 14.004 -25.229 28.009 1.00 13.21 522 VAL A CA 1
ATOM 3931 C C . VAL A 1 522 ? 14.253 -24.924 26.529 1.00 13.96 522 VAL A C 1
ATOM 3932 O O . VAL A 1 522 ? 13.553 -24.088 25.909 1.00 13.99 522 VAL A O 1
ATOM 3936 N N . ILE A 1 523 ? 15.275 -25.552 25.963 1.00 13.75 523 ILE A N 1
ATOM 3937 C CA . ILE A 1 523 ? 15.657 -25.275 24.592 1.00 13.91 523 ILE A CA 1
ATOM 3938 C C . ILE A 1 523 ? 14.606 -25.823 23.613 1.00 13.87 523 ILE A C 1
ATOM 3939 O O . ILE A 1 523 ? 14.225 -25.107 22.685 1.00 13.51 523 ILE A O 1
ATOM 3944 N N . ASN A 1 524 ? 14.108 -27.048 23.818 1.00 13.59 524 ASN A N 1
ATOM 3945 C CA . ASN A 1 524 ? 13.006 -27.509 22.955 1.00 14.72 524 ASN A CA 1
ATOM 3946 C C . ASN A 1 524 ? 11.737 -26.625 23.033 1.00 14.95 524 ASN A C 1
ATOM 3947 O O . ASN A 1 524 ? 11.123 -26.371 22.002 1.00 14.99 524 ASN A O 1
ATOM 3952 N N . ALA A 1 525 ? 11.366 -26.150 24.228 1.00 14.48 525 ALA A N 1
ATOM 3953 C CA . ALA A 1 525 ? 10.243 -25.214 24.343 1.00 15.58 525 ALA A CA 1
ATOM 3954 C C . ALA A 1 525 ? 10.514 -23.911 23.580 1.00 14.96 525 ALA A C 1
ATOM 3955 O O . ALA A 1 525 ? 9.623 -23.374 22.929 1.00 15.00 525 ALA A O 1
ATOM 3957 N N . TYR A 1 526 ? 11.761 -23.421 23.633 1.00 14.07 526 TYR A N 1
ATOM 3958 C CA . TYR A 1 526 ? 12.166 -22.202 22.901 1.00 13.47 526 TYR A CA 1
ATOM 3959 C C . TYR A 1 526 ? 12.076 -22.456 21.384 1.00 13.91 526 TYR A C 1
ATOM 3960 O O . TYR A 1 526 ? 11.601 -21.587 20.631 1.00 15.32 526 TYR A O 1
ATOM 3969 N N . TYR A 1 527 ? 12.551 -23.620 20.933 1.00 14.13 527 TYR A N 1
ATOM 3970 C CA . TYR A 1 527 ? 12.379 -23.988 19.508 1.00 14.88 527 TYR A CA 1
ATOM 3971 C C . TYR A 1 527 ? 10.901 -23.904 19.010 1.00 16.03 527 TYR A C 1
ATOM 3972 O O . TYR A 1 527 ? 10.628 -23.355 17.932 1.00 17.66 527 TYR A O 1
ATOM 3981 N N . VAL A 1 528 ? 9.980 -24.433 19.798 1.00 16.77 528 VAL A N 1
ATOM 3982 C CA . VAL A 1 528 ? 8.553 -24.374 19.518 1.00 18.21 528 VAL A CA 1
ATOM 3983 C C . VAL A 1 528 ? 8.050 -22.933 19.434 1.00 19.71 528 VAL A C 1
ATOM 3984 O O . VAL A 1 528 ? 7.473 -22.567 18.406 1.00 17.68 528 VAL A O 1
ATOM 3988 N N . THR A 1 529 ? 8.356 -22.113 20.439 1.00 17.84 529 THR A N 1
ATOM 3989 C CA . THR A 1 529 ? 7.865 -20.732 20.470 1.00 19.44 529 THR A CA 1
ATOM 3990 C C . THR A 1 529 ? 8.596 -19.808 19.507 1.00 19.25 529 THR A C 1
ATOM 3991 O O . THR A 1 529 ? 8.006 -18.878 18.959 1.00 21.88 529 THR A O 1
ATOM 3995 N N . GLU A 1 530 ? 9.880 -20.026 19.268 1.00 15.86 530 GLU A N 1
ATOM 3996 C CA . GLU A 1 530 ? 10.627 -19.078 18.464 1.00 16.67 530 GLU A CA 1
ATOM 3997 C C . GLU A 1 530 ? 10.490 -19.342 16.946 1.00 17.53 530 GLU A C 1
ATOM 3998 O O . GLU A 1 530 ? 10.753 -18.443 16.127 1.00 18.14 530 GLU A O 1
ATOM 4004 N N . ALA A 1 531 ? 10.072 -20.548 16.580 1.00 18.89 531 ALA A N 1
ATOM 4005 C CA . ALA A 1 531 ? 9.950 -20.930 15.150 1.00 21.63 531 ALA A CA 1
ATOM 4006 C C . ALA A 1 531 ? 8.977 -20.034 14.391 1.00 24.80 531 ALA A C 1
ATOM 4007 O O . ALA A 1 531 ? 9.175 -19.797 13.200 1.00 25.26 531 ALA A O 1
ATOM 4009 N N . SER A 1 532 ? 7.955 -19.516 15.074 1.00 25.96 532 SER A N 1
ATOM 4010 C CA . SER A 1 532 ? 7.023 -18.573 14.445 1.00 27.85 532 SER A CA 1
ATOM 4011 C C . SER A 1 532 ? 7.663 -17.195 14.197 1.00 29.22 532 SER A C 1
ATOM 4012 O O . SER A 1 532 ? 7.184 -16.444 13.362 1.00 32.03 532 SER A O 1
ATOM 4015 N N . ARG A 1 533 ? 8.767 -16.875 14.877 1.00 24.77 533 ARG A N 1
ATOM 4016 C CA . ARG A 1 533 ? 9.466 -15.622 14.704 1.00 22.11 533 ARG A CA 1
ATOM 4017 C C . ARG A 1 533 ? 10.702 -15.709 13.844 1.00 22.71 533 ARG A C 1
ATOM 4018 O O . ARG A 1 533 ? 11.013 -14.757 13.148 1.00 25.76 533 ARG A O 1
ATOM 4026 N N . CYS A 1 534 ? 11.468 -16.786 13.968 1.00 21.79 534 CYS A N 1
ATOM 4027 C CA . CYS A 1 534 ? 12.674 -16.976 13.190 1.00 20.10 534 CYS A CA 1
ATOM 4028 C C . CYS A 1 534 ? 12.571 -18.384 12.629 1.00 20.91 534 CYS A C 1
ATOM 4029 O O . CYS A 1 534 ? 12.692 -19.354 13.357 1.00 20.17 534 CYS A O 1
ATOM 4032 N N . SER A 1 535 ? 12.332 -18.482 11.317 1.00 22.14 535 SER A N 1
ATOM 4033 C CA . SER A 1 535 ? 11.998 -19.742 10.670 1.00 22.52 535 SER A CA 1
ATOM 4034 C C . SER A 1 535 ? 13.172 -20.728 10.620 1.00 21.55 535 SER A C 1
ATOM 4035 O O . SER A 1 535 ? 12.964 -21.907 10.326 1.00 22.81 535 SER A O 1
ATOM 4038 N N . ILE A 1 536 ? 14.375 -20.290 10.950 1.00 20.20 536 ILE A N 1
ATOM 4039 C CA . ILE A 1 536 ? 15.510 -21.234 11.100 1.00 21.28 536 ILE A CA 1
ATOM 4040 C C . ILE A 1 536 ? 15.255 -22.373 12.114 1.00 18.63 536 ILE A C 1
ATOM 4041 O O . ILE A 1 536 ? 15.852 -23.433 12.017 1.00 19.07 536 ILE A O 1
ATOM 4046 N N . TYR A 1 537 ? 14.337 -22.175 13.068 1.00 18.89 537 TYR A N 1
ATOM 4047 C CA . TYR A 1 537 ? 13.988 -23.175 14.077 1.00 17.72 537 TYR A CA 1
ATOM 4048 C C . TYR A 1 537 ? 12.908 -24.206 13.696 1.00 20.07 537 TYR A C 1
ATOM 4049 O O . TYR A 1 537 ? 12.625 -25.107 14.489 1.00 17.31 537 TYR A O 1
ATOM 4058 N N . LYS A 1 538 ? 12.361 -24.117 12.480 1.00 21.38 538 LYS A N 1
ATOM 4059 C CA . LYS A 1 538 ? 11.311 -25.036 12.023 1.00 24.23 538 LYS A CA 1
ATOM 4060 C C . LYS A 1 538 ? 11.582 -26.503 12.343 1.00 24.17 538 LYS A C 1
ATOM 4061 O O . LYS A 1 538 ? 10.714 -27.176 12.906 1.00 23.84 538 LYS A O 1
ATOM 4067 N N . ASN A 1 539 ? 12.764 -26.989 11.979 1.00 23.69 539 ASN A N 1
ATOM 4068 C CA . ASN A 1 539 ? 13.110 -28.399 12.216 1.00 24.63 539 ASN A CA 1
ATOM 4069 C C . ASN A 1 539 ? 14.095 -28.650 13.354 1.00 22.39 539 ASN A C 1
ATOM 4070 O O . ASN A 1 539 ? 14.744 -29.711 13.397 1.00 22.43 539 ASN A O 1
ATOM 4075 N N . ALA A 1 540 ? 14.157 -27.712 14.305 1.00 19.22 540 ALA A N 1
ATOM 4076 C CA . ALA A 1 540 ? 15.097 -27.848 15.416 1.00 19.02 540 ALA A CA 1
ATOM 4077 C C . ALA A 1 540 ? 14.659 -28.909 16.393 1.00 18.22 540 ALA A C 1
ATOM 4078 O O . ALA A 1 540 ? 13.486 -29.256 16.478 1.00 19.15 540 ALA A O 1
ATOM 4080 N N . GLY A 1 541 ? 15.610 -29.466 17.141 1.00 17.06 541 GLY A N 1
ATOM 4081 C CA . GLY A 1 541 ? 15.255 -30.385 18.203 1.00 17.47 541 GLY A CA 1
ATOM 4082 C C . GLY A 1 541 ? 16.465 -30.875 18.925 1.00 16.93 541 GLY A C 1
ATOM 4083 O O . GLY A 1 541 ? 17.401 -31.334 18.302 1.00 17.22 541 GLY A O 1
ATOM 4084 N N . PHE A 1 542 ? 16.436 -30.740 20.249 1.00 16.21 542 PHE A N 1
ATOM 4085 C CA . PHE A 1 542 ? 17.546 -31.062 21.126 1.00 15.19 542 PHE A CA 1
ATOM 4086 C C . PHE A 1 542 ? 17.364 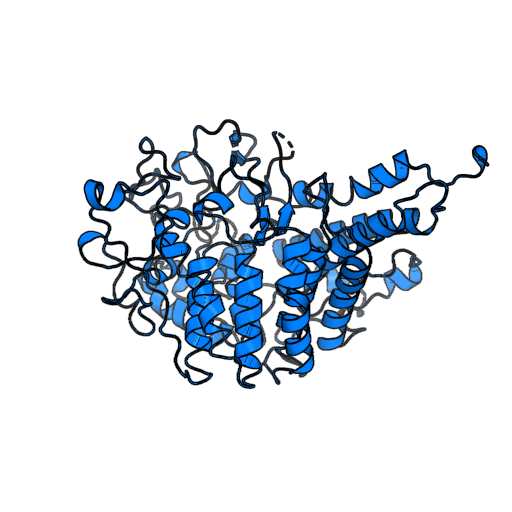-32.475 21.623 1.00 14.75 542 PHE A C 1
ATOM 4087 O O . PHE A 1 542 ? 16.280 -32.841 22.046 1.00 14.29 542 PHE A O 1
ATOM 4095 N N . THR A 1 543 ? 18.432 -33.257 21.689 1.00 15.02 543 THR A N 1
ATOM 4096 C CA . THR A 1 543 ? 18.345 -34.608 22.200 1.00 15.60 543 THR A CA 1
ATOM 4097 C C . THR A 1 543 ? 18.994 -34.665 23.571 1.00 15.96 543 THR A C 1
ATOM 4098 O O . THR A 1 543 ? 20.165 -34.329 23.687 1.00 14.29 543 THR A O 1
ATOM 4102 N N . GLU A 1 544 ? 18.250 -35.036 24.607 1.00 16.55 544 GLU A N 1
ATOM 4103 C CA . GLU A 1 544 ? 18.856 -35.169 25.959 1.00 19.10 544 GLU A CA 1
ATOM 4104 C C . GLU A 1 544 ? 19.833 -36.287 25.986 1.00 17.69 544 GLU A C 1
ATOM 4105 O O . GLU A 1 544 ? 19.709 -37.211 25.225 1.00 17.21 544 GLU A O 1
ATOM 4111 N N . ASN A 1 545 ? 20.797 -36.184 26.868 1.00 15.50 545 ASN A N 1
ATOM 4112 C CA . ASN A 1 545 ? 21.913 -37.096 26.934 1.00 16.33 545 ASN A CA 1
ATOM 4113 C C . ASN A 1 545 ? 22.635 -37.213 25.618 1.00 15.33 545 ASN A C 1
ATOM 4114 O O . ASN A 1 545 ? 22.899 -38.307 25.098 1.00 15.02 545 ASN A O 1
ATOM 4119 N N . LYS A 1 546 ? 22.873 -36.039 25.034 1.00 14.51 546 LYS A N 1
ATOM 4120 C CA . LYS A 1 546 ? 23.673 -35.892 23.829 1.00 13.49 546 LYS A CA 1
ATOM 4121 C C . LYS A 1 546 ? 24.083 -34.423 23.681 1.00 12.96 546 LYS A C 1
ATOM 4122 O O . LYS A 1 546 ? 25.227 -34.100 23.743 1.00 14.21 546 LYS A O 1
ATOM 4128 N N . ASN A 1 547 ? 23.117 -33.536 23.524 1.00 13.34 547 ASN A N 1
ATOM 4129 C CA . ASN A 1 547 ? 23.390 -32.176 23.104 1.00 12.11 547 ASN A CA 1
ATOM 4130 C C . ASN A 1 547 ? 23.735 -31.201 24.286 1.00 12.58 547 ASN A C 1
ATOM 4131 O O . ASN A 1 547 ? 23.925 -30.019 24.037 1.00 12.12 547 ASN A O 1
ATOM 4136 N N . GLU A 1 548 ? 23.818 -31.706 25.508 1.00 11.91 548 GLU A N 1
ATOM 4137 C CA . GLU A 1 548 ? 24.258 -30.905 26.641 1.00 12.82 548 GLU A CA 1
ATOM 4138 C C . GLU A 1 548 ? 25.702 -30.435 26.485 1.00 11.82 548 GLU A C 1
ATOM 4139 O O . GLU A 1 548 ? 26.042 -29.374 27.017 1.00 11.75 548 GLU A O 1
ATOM 4145 N N . TYR A 1 549 ? 26.532 -31.195 25.733 1.00 11.73 549 TYR A N 1
ATOM 4146 C CA . TYR A 1 549 ? 27.898 -30.866 25.471 1.00 12.04 549 TYR A CA 1
ATOM 4147 C C . TYR A 1 549 ? 28.231 -31.086 24.000 1.00 12.75 549 TYR A C 1
ATOM 4148 O O . TYR A 1 549 ? 27.508 -31.785 23.292 1.00 12.99 549 TYR A O 1
ATOM 4157 N N . LEU A 1 550 ? 29.313 -30.459 23.574 1.00 12.32 550 LEU A N 1
ATOM 4158 C CA . LEU A 1 550 ? 29.882 -30.743 22.263 1.00 12.15 550 LEU A CA 1
ATOM 4159 C C . LEU A 1 550 ? 30.476 -32.134 22.294 1.00 12.90 550 LEU A C 1
ATOM 4160 O O . LEU A 1 550 ? 31.018 -32.556 23.332 1.00 12.49 550 LEU A O 1
ATOM 4165 N N . PRO A 1 551 ? 30.417 -32.836 21.164 1.00 11.97 551 PRO A N 1
ATOM 4166 C CA . PRO A 1 551 ? 31.248 -34.064 21.094 1.00 12.39 551 PRO A CA 1
ATOM 4167 C C . PRO A 1 551 ? 32.711 -33.738 21.296 1.00 12.46 551 PRO A C 1
ATOM 4168 O O . PRO A 1 551 ? 33.215 -32.671 20.893 1.00 12.05 551 PRO A O 1
ATOM 4172 N N . VAL A 1 552 ? 33.413 -34.666 21.922 1.00 12.39 552 VAL A N 1
ATOM 4173 C CA . VAL A 1 552 ? 34.832 -34.599 21.925 1.00 12.71 552 VAL A CA 1
ATOM 4174 C C . VAL A 1 552 ? 35.261 -34.670 20.431 1.00 12.86 552 VAL A C 1
ATOM 4175 O O . VAL A 1 552 ? 34.718 -35.501 19.706 1.00 13.55 552 VAL A O 1
ATOM 4179 N N . PRO A 1 553 ? 36.206 -33.829 20.000 1.00 13.26 553 PRO A N 1
ATOM 4180 C CA . PRO A 1 553 ? 36.464 -33.784 18.549 1.00 14.31 553 PRO A CA 1
ATOM 4181 C C . PRO A 1 553 ? 37.083 -35.078 18.051 1.00 15.44 553 PRO A C 1
ATOM 4182 O O . PRO A 1 553 ? 38.067 -35.577 18.631 1.00 13.73 553 PRO A O 1
ATOM 4186 N N . PHE A 1 554 ? 36.510 -35.613 16.972 1.00 15.59 554 PHE A N 1
ATOM 4187 C CA . PHE A 1 554 ? 37.029 -36.884 16.421 1.00 16.66 554 PHE A CA 1
ATOM 4188 C C . PHE A 1 554 ? 38.542 -36.846 16.113 1.00 15.67 554 PHE A C 1
ATOM 4189 O O . PHE A 1 554 ? 39.240 -37.825 16.372 1.00 15.37 554 PHE A O 1
ATOM 4197 N N . GLU A 1 555 ? 39.063 -35.743 15.568 1.00 17.58 555 GLU A N 1
ATOM 4198 C CA . GLU A 1 555 ? 40.484 -35.644 15.236 1.00 19.23 555 GLU A CA 1
ATOM 4199 C C . GLU A 1 555 ? 41.284 -35.923 16.505 1.00 19.71 555 GLU A C 1
ATOM 4200 O O . GLU A 1 555 ? 42.344 -36.543 16.443 1.00 16.60 555 GLU A O 1
ATOM 4206 N N . GLN A 1 556 ? 40.777 -35.438 17.647 1.00 16.24 556 GLN A N 1
ATOM 4207 C CA . GLN A 1 556 ? 41.480 -35.641 18.910 1.00 17.67 556 GLN A CA 1
ATOM 4208 C C . GLN A 1 556 ? 41.408 -37.092 19.356 1.00 16.64 556 GLN A C 1
ATOM 4209 O O . GLN A 1 556 ? 42.395 -37.680 19.839 1.00 17.35 556 GLN A O 1
ATOM 4215 N N . ILE A 1 557 ? 40.233 -37.662 19.260 1.00 16.23 557 ILE A N 1
ATOM 4216 C CA . ILE A 1 557 ? 40.066 -39.074 19.619 1.00 16.96 557 ILE A CA 1
ATOM 4217 C C . ILE A 1 557 ? 40.992 -39.950 18.776 1.00 17.81 557 ILE A C 1
ATOM 4218 O O . ILE A 1 557 ? 41.690 -40.841 19.287 1.00 17.79 557 ILE A O 1
ATOM 4223 N N . SER A 1 558 ? 41.021 -39.664 17.490 1.00 17.74 558 SER A N 1
ATOM 4224 C CA . SER A 1 558 ? 41.777 -40.502 16.545 1.00 20.15 558 SER A CA 1
ATOM 4225 C C . SER A 1 558 ? 43.278 -40.438 16.823 1.00 21.86 558 SER A C 1
ATOM 4226 O O . SER A 1 558 ? 43.955 -41.445 16.805 1.00 21.06 558 SER A O 1
ATOM 4229 N N . ALA A 1 559 ? 43.775 -39.239 17.092 1.00 21.23 559 ALA A N 1
ATOM 4230 C CA . ALA A 1 559 ? 45.184 -39.036 17.400 1.00 23.35 559 ALA A CA 1
ATOM 4231 C C . ALA A 1 559 ? 45.618 -39.584 18.748 1.00 24.52 559 ALA A C 1
ATOM 4232 O O . ALA A 1 559 ? 46.802 -39.758 18.943 1.00 24.83 559 ALA A O 1
ATOM 4234 N N . SER A 1 560 ? 44.671 -39.817 19.670 1.00 23.05 560 SER A N 1
ATOM 4235 C CA . SER A 1 560 ? 44.948 -40.363 20.991 1.00 22.92 560 SER A CA 1
ATOM 4236 C C . SER A 1 560 ? 45.129 -41.899 20.986 1.00 25.71 560 SER A C 1
ATOM 4237 O O . SER A 1 560 ? 45.414 -42.455 22.030 1.00 24.04 560 SER A O 1
ATOM 4240 N N . ASN A 1 561 ? 44.852 -42.585 19.864 1.00 31.66 561 ASN A N 1
ATOM 4241 C CA . ASN A 1 561 ? 44.939 -44.077 19.801 1.00 36.40 561 ASN A CA 1
ATOM 4242 C C . ASN A 1 561 ? 44.205 -44.786 20.938 1.00 34.80 561 ASN A C 1
ATOM 4243 O O . ASN A 1 561 ? 44.808 -45.500 21.736 1.00 39.42 561 ASN A O 1
ATOM 4248 N N . GLY A 1 562 ? 42.922 -44.541 21.047 1.00 35.11 562 GLY A N 1
ATOM 4249 C CA . GLY A 1 562 ? 42.134 -45.134 22.112 1.00 32.90 562 GLY A CA 1
ATOM 4250 C C . GLY A 1 562 ? 42.231 -44.519 23.504 1.00 32.05 562 GLY A C 1
ATOM 4251 O O . GLY A 1 562 ? 41.592 -45.032 24.392 1.00 34.20 562 GLY A O 1
ATOM 4252 N N . ASN A 1 563 ? 42.998 -43.458 23.749 1.00 27.51 563 ASN A N 1
ATOM 4253 C CA . ASN A 1 563 ? 43.060 -42.941 25.104 1.00 27.16 563 ASN A CA 1
ATOM 4254 C C . ASN A 1 563 ? 41.926 -41.983 25.443 1.00 27.77 563 ASN A C 1
ATOM 4255 O O . ASN A 1 563 ? 41.722 -41.679 26.635 1.00 30.21 563 ASN A O 1
ATOM 4260 N N . TYR A 1 564 ? 41.259 -41.440 24.425 1.00 24.99 564 TYR A N 1
ATOM 4261 C CA . TYR A 1 564 ? 40.152 -40.483 24.654 1.00 21.96 564 TYR A CA 1
ATOM 4262 C C . TYR A 1 564 ? 38.847 -41.209 24.390 1.00 22.64 564 TYR A C 1
ATOM 4263 O O . TYR A 1 564 ? 38.772 -42.078 23.488 1.00 22.47 564 TYR A O 1
ATOM 4272 N N . THR A 1 565 ? 37.843 -40.912 25.216 1.00 18.83 565 THR A N 1
ATOM 4273 C CA . THR A 1 565 ? 36.513 -41.477 25.157 1.00 18.17 565 THR A CA 1
ATOM 4274 C C . THR A 1 565 ? 35.531 -40.369 24.710 1.00 17.88 565 THR A C 1
ATOM 4275 O O . THR A 1 565 ? 35.718 -39.217 25.047 1.00 16.25 565 THR A O 1
ATOM 4279 N N . GLN A 1 566 ? 34.511 -40.748 23.935 1.00 16.45 566 GLN A N 1
ATOM 4280 C CA . GLN A 1 566 ? 33.515 -39.824 23.424 1.00 15.32 566 GLN A CA 1
ATOM 4281 C C . GLN A 1 566 ? 32.464 -39.584 24.476 1.00 14.56 566 GLN A C 1
ATOM 4282 O O . GLN A 1 566 ? 32.244 -40.401 25.377 1.00 15.64 566 GLN A O 1
ATOM 4288 N N . ASN A 1 567 ? 31.820 -38.421 24.375 1.00 14.26 567 ASN A N 1
ATOM 4289 C CA . ASN A 1 567 ? 30.668 -38.110 25.206 1.00 13.20 567 ASN A CA 1
ATOM 4290 C C . ASN A 1 567 ? 29.485 -39.079 24.995 1.00 13.97 567 ASN A C 1
ATOM 4291 O O . ASN A 1 567 ? 29.318 -39.671 23.912 1.00 13.86 567 ASN A O 1
ATOM 4296 N N . PHE A 1 568 ? 28.681 -39.209 26.030 1.00 12.89 568 PHE A N 1
ATOM 4297 C CA . PHE A 1 568 ? 27.466 -40.020 25.989 1.00 14.99 568 PHE A CA 1
ATOM 4298 C C . PHE A 1 568 ? 26.582 -39.495 24.893 1.00 16.57 568 PHE A C 1
ATOM 4299 O O . PHE A 1 568 ? 26.433 -38.286 24.716 1.00 15.29 568 PHE A O 1
ATOM 4307 N N . GLY A 1 569 ? 26.054 -40.429 24.091 1.00 16.87 569 GLY A N 1
ATOM 4308 C CA . GLY A 1 569 ? 25.136 -40.101 23.035 1.00 16.98 569 GLY A CA 1
ATOM 4309 C C . GLY A 1 569 ? 25.745 -39.729 21.713 1.00 16.72 569 GLY A C 1
ATOM 4310 O O . GLY A 1 569 ? 24.984 -39.481 20.765 1.00 16.72 569 GLY A O 1
ATOM 4311 N N . TRP A 1 570 ? 27.077 -39.696 21.637 1.00 16.49 570 TRP A N 1
ATOM 4312 C CA . TRP A 1 570 ? 27.816 -39.268 20.445 1.00 17.03 570 TRP A CA 1
ATOM 4313 C C . TRP A 1 570 ? 28.634 -40.382 19.875 1.00 19.26 570 TRP A C 1
ATOM 4314 O O . TRP A 1 570 ? 28.729 -41.426 20.540 1.00 20.19 570 TRP A O 1
#

Radius of gyration: 22.64 Å; Cα contacts (8 Å, |Δi|>4): 1022; chains: 1; bounding box: 74×57×52 Å

Nearest PDB structures (foldseek):
  5lx8-assembly1_A  TM=1.002E+00  e=5.786E-92  Bacteroides thetaiotaomicron VPI-5482
  6zaz-assembly1_A-2  TM=9.888E-01  e=1.158E-82  Bacteroides thetaiotaomicron VPI-5482
  5t4y-assembly1_B  TM=9.886E-01  e=2.988E-81  Bacteroides thetaiotaomicron VPI-5482
  7kv4-assembly1_AAA  TM=7.612E-01  e=4.250E-17  Bacteroides fluxus YIT 12057
  3otn-assembly1_A  TM=7.530E-01  e=1.005E-16  Parabacteroides distasonis ATCC 8503

Sequence (532 aa):
VTGDQIASPEYVDNLVISSAYAIWATGDDINSSSFSLWNYDVRSDDCYKGGSGTEDGGVFNALEISKGINTTDWNINDIWKKRLYQCITRANTALQSLDQMDEKTYPLKNQRIAEMRFLRGHAHFMLKQLFKKIVIVNDENMEPDAYNELSNTTYTNDEQWQKIADDFQFAYDNLPEVQIEKGRPAQAAAAAYLAKTYLYKAYRQDGADNALLTGINEEDLKQVVKYTDPLIMAKGGYGLETDYSMNFLPQYENGAESVWAIQYSINLNWGMGLTTPQILGCCDFHKPSQNLVNAFKTDSQGKPLFSTYDNENYEVATDNVDPRLFHTVGMPGFPYKYNEGYIIQKNDDWSRSKGLYGYYVSLKENVDPDCDCLKKGSYWASSLNHIVIRYADVLLMRAEALIQLNDGRITDDAISLINEEVRSSRAAGSTMLIFNYKEDYGVNFKVTPYDLKAYAQDEEAMKMLKWERRVEFGMESSRFFDLVRWGEAKDVINAYYVTEASRCSIYKNAGFTENKNEYLPVPFEQISASNGNYTQNFGW

Foldseek 3Di:
DVVPQPDAPVRLVVLLVVLLVLLLVLAAQCQHPLCLLQLLCDLFAHFAFQDCPPPVLSLCSNQVHPHDLADPSQVSNVVSLVVSLLSLLVSLVSLVPDDCVRVVLSQLSNLQSLLSNLSSLVVCCLFAVQDWRPPDSPDDPVRVLLTFSVPDASLVSLVSSLVSLVSSLVRFALEDPVQQRAHNLLSLLVSLVSLLLSQQDPRDQFLFGPHGHLVSLVSNLVSLPVVSLVSNQADDDLALLLLQAPVNPPDNFLNHWRFPACSWRNNCQQQDFCLVVHTNTLFTAQSLLLLFWADPQAHTPLPCSLVDGDDQQPTAGFLLSVSFKQDAQDAQQLDPVRHFHQASSQHSHNQLRHRIGGRRQDHDPPDPQWDADVGITGRGIQRPGTSLVSLLSNLLSQLSSVPPCNLVSLVSLQSLQVSRLPNCPSPVCCCVPPVGNYGHHRDDSDDDRSVVSVSSSLSSCSSSCRSSSCNLSVCSSVRHNQPNSVVSLVSRCVPNVSSVPGHHDGRASSHRWNRPVVCVSSVNRYDTGGPD

GO terms:
  GO:0005515 protein binding (F, IPI)

InterPro domains:
  IPR011990 Tetratricopeptide-like helical domain superfamily [SSF48452] (17-570)
  IPR012944 RagB/SusD domain [PF07980] (284-570)
  IPR033985 SusD-like, N-terminal [PF14322] (21-227)

Organism: Bacteroides thetaiotaomicron (strain ATCC 29148 / DSM 2079 / JCM 5827 / CCUG 10774 / NCTC 10582 / VPI-5482 / E50) (NCBI:txid226186)

B-factor: mean 17.41, std 7.87, range [8.28, 75.27]

CATH classification: 1.25.40.390

Secondary structure (DSSP, 8-state):
-GGG-SS-HHHHHHHHHHHHHHHHHS-BTTB-TT-HHHHTTSTTEEEESSSTTTTHHHHHHHHT-S--TT-HHHHHHHHHHHHHHHHHHHHHHHHHT--TTTSTTHHHHHHHHHHHHHHHHHHHHHHHSS------TT--HHHHHT--TTSS-HHHHHHHHHHHHHHHHHHS-S--SSTTSPPHHHHHHHHHHHHHHHHEE--SSSSS--EE-HHHHHHHHHHT-HHHHHHTT----SSGGGGG-GGGTT-TTEEEEE-------GGGTT-S-GGGTS--EEEEPHHHHHHTEE-TTS-B-TTTTTSS---TTT-EE-TTHHHHEE-TTSEETTEEEEE--SSTTS-SSTTTT-S-EE-TT---TT-TTEEESSSEEE---EEEEEHHHHHHHHHHHHHHH-SS-HHHHHHHHHHHHHHHHT--TTTTTHHHHH--EE---PPP-S---HHHHHHHHHHHHHHHSTTSS-HHHHHHHTT-HHHHHHHHHHHHTTT-GGGTT----TTTTTSPPPPHHHHHHTTT-S-PPTT-